Protein AF-D8DU24-F1 (afdb_monomer_lite)

pLDDT: mean 75.87, std 17.95, range [21.75, 98.56]

Secondary structure (DSSP, 8-state):
--B----EEEEEEEPTT--EEEEEE--SGGGSTT---GGG--HHHHHHHHHHHHHH---EEEEBTTT--EEEEBHHHHHH-S-GGGGGG-----SSTTSSEEETT-S-HHHHHHHBPPP--EEETTEEEEEE-SB--SSSTTTTPBPEEPTT-EEEEEE--SSS-SSS--SSS-S--EEEEGGG-EETTEES-TT-EE--TT-EEEEEEEEETTEEEEEEPS--STTTTS-S-------S---PPPTTHHHHHHHHHHHHHHHTTS-SS---EEEE-SHHHHHHHHHHHTT-S-S-SSSEEESS---SB--TT--EEETT---TT--PBPHHHHTTTT--EEEEEE---SSS--EEEEEE--SS--SS-TT--SS---EEEE-S-EE-TT-EEPPBS-BTTB-B-SEEE-TT-EEES-EETTSEEEEEEES-EEES-EEE-SS--EEEEEEE--SS--EEEES-EEES-BSSSSEEEEEEEEEEES-EEESBBSS-SEEEEEEEEEES-EE--B-PPTTSEEEEEEEPTT---TTPPPSS----SEESEEEETTTSTT-EEESS------TTTEEEE-HHHHHHHHHS-TTSTT--GGGS-HHHHHH-TTSSHHHHHHHHHHHHHHSHHHHHS---EEEE--SS-SS---PPEEEES---TTTS-HHHH-TTTTT-

Foldseek 3Di:
DDFADQKEKEKEAEDPPWFFPDKDWQLDLVLVPPDDCPVPDHSNRLSPLQVLLQLQWFDWLGADPVPRKTKGFWPVAVVPDPDSPCLRVDPPPDLDLDHRIDTAQNAASVCSNHTGDTWDFDDDPRMTMTMTHQFRRYNDPRGGPGRWRFQQTKMWTWIWPPDCDDDPDDPTTDPGTDIDGQQPADDPRDRPAVGTDTRGGQFYFYWYWDDDPNDTDIYTDQGGGNCSLPDDDDDDDDDDDDDDDDPPCQVQVQQVVLVVCCVVVVDVDREREREDAELRNVQCLLCQLQFNQFPDQDQWDWPDDQDQEDDQPTWIFGNPDPDPPGDTDHPVRPVVVTWAKHWDWQPDDPVGHIHIYIDTHNGRDALCDPRDPDPDSYEYEYPEAHENSLPEGEARQNDPVRFHEHEYEPLQHEYEQDHYDVQENGEEHELYEHANYEYYHADAHAHYEYYEYDPVHAYHYFNYEYEYNYAARYYAEGYDEYEHANYEYDEAYQAAVYEEYQHYAYALYEFEHADYAALAAHHYRAYDPPHDPLLAADPDDDDGRAFLYEYECPRYPRHDNYYSDNDDHPLGRYFYEHLVLCVCLVAVCCQDLPNALVPDDPVCCVHNSCSHSQLSSLLRLAVLCPDPNCVSRHHQWGFDPDPPPPPDSDGTDIGGGHRDCVRRPCCPRVPVNSND

Sequence (676 aa):
MKLLHLACRIGFAPKSGNELAGIELCTEASDYVDDTEEGGLTAVEKAKAVEDAYHTMCMPAGVNMSNGTLYGLTQNHYTNTSDFSTIESSSVISSAAEDGLVPFGLLSADEIVNLVEHPQFMAVDGRRYMISIPYLMDNGTDQGSYIHLPAYTRFRVRLKDVNNGDQAATTNTEGSYHILTIGEVENNGTKVFADGIDLMPGYSYLFTVGYKYGKFTMSVNKSLSWTEQDAVAAETASADGSIATAKYDWWKKALFDAYTNLKNGKTSSYLPEFKIGSAEEFLEFIHLVNGTAATYTSGLTLNGEPEEILYPNATWTKDDETDEEGNAVTVTEEEAPGYVFYWHYQPASSTTAAKFYRSYLTGPYSFYEKNLNTKPHFKITLTADIDLQDVEIPAIGNSADHPFEGVFDGAGHTLKNVYVNGGCLFGYVKGAAISNLKIESNHTTSLLNTATADKEHAVYIAGVSVNAPTTHAIAHTVTGLGYVVGCVHEGTASGALVGTASNLYMYGCMETGSGLTSGAGALLDRYASGSTAFFAPLSSLTWGRFMCNYYDTQRSTGVNAVGTSSVTYLPQQYIRGAHSHVLKAKVDNLLSGDVNYNSLTSRQKEEMYGLAPWKAMNYAIYKYNTSVIGQSYPCNMQYNAGASLIYDNRYPQLSSGAPNSATYSASSYNVLLQNN

Radius of gyration: 30.79 Å; chains: 1; bounding box: 79×90×64 Å

Structure (mmCIF, N/CA/C/O backbone):
data_AF-D8DU24-F1
#
_entry.id   AF-D8DU24-F1
#
loop_
_atom_site.group_PDB
_atom_site.id
_atom_site.type_symbol
_atom_site.label_atom_id
_atom_site.label_alt_id
_atom_site.label_comp_id
_atom_site.label_asym_id
_atom_site.label_entity_id
_atom_site.label_seq_id
_atom_site.pdbx_PDB_ins_code
_atom_site.Cartn_x
_atom_site.Cartn_y
_atom_site.Cartn_z
_atom_site.occupancy
_atom_site.B_iso_or_equiv
_atom_site.auth_seq_id
_atom_site.auth_comp_id
_atom_site.auth_asym_id
_atom_site.auth_atom_id
_atom_site.pdbx_PDB_model_num
ATOM 1 N N . MET A 1 1 ? -30.819 -9.237 -8.704 1.00 34.94 1 MET A N 1
ATOM 2 C CA . MET A 1 1 ? -30.608 -9.359 -7.249 1.00 34.94 1 MET A CA 1
ATOM 3 C C . MET A 1 1 ? -29.152 -9.762 -7.100 1.00 34.94 1 MET A C 1
ATOM 5 O O . MET A 1 1 ? -28.803 -10.783 -7.663 1.00 34.94 1 MET A O 1
ATOM 9 N N . LYS A 1 2 ? -28.276 -8.917 -6.540 1.00 26.61 2 LYS A N 1
ATOM 10 C CA . LYS A 1 2 ? -26.875 -9.316 -6.304 1.00 26.61 2 LYS A CA 1
ATOM 11 C C . LYS A 1 2 ? -26.862 -10.185 -5.045 1.00 26.61 2 LYS A C 1
ATOM 13 O O . LYS A 1 2 ? -27.621 -9.871 -4.130 1.00 26.61 2 LYS A O 1
ATOM 18 N N . LEU A 1 3 ? -26.102 -11.278 -5.031 1.00 33.16 3 LEU A N 1
ATOM 19 C CA . LEU A 1 3 ? -26.017 -12.190 -3.893 1.00 33.16 3 LEU A CA 1
ATOM 20 C C . LEU A 1 3 ? -24.582 -12.195 -3.332 1.00 33.16 3 LEU A C 1
ATOM 22 O O . LEU A 1 3 ? -23.644 -12.422 -4.082 1.00 33.16 3 LEU A O 1
ATOM 26 N N . LEU A 1 4 ? -24.392 -11.920 -2.035 1.00 44.00 4 LEU A N 1
ATOM 27 C CA . LEU A 1 4 ? -23.093 -12.058 -1.339 1.00 44.00 4 LEU A CA 1
ATOM 28 C C . LEU A 1 4 ? -22.963 -13.491 -0.785 1.00 44.00 4 LEU A C 1
ATOM 30 O O . LEU A 1 4 ? -23.957 -14.051 -0.338 1.00 44.00 4 LEU A O 1
ATOM 34 N N . HIS A 1 5 ? -21.777 -14.106 -0.788 1.00 49.59 5 HIS A N 1
ATOM 35 C CA . HIS A 1 5 ? -21.579 -15.457 -0.233 1.00 49.59 5 HIS A CA 1
ATOM 36 C C . HIS A 1 5 ? -21.038 -15.403 1.211 1.00 49.59 5 HIS A C 1
ATOM 38 O O . HIS A 1 5 ? -19.842 -15.232 1.422 1.00 49.59 5 HIS A O 1
ATOM 44 N N . LEU A 1 6 ? -21.912 -15.598 2.208 1.00 62.44 6 LEU A N 1
ATOM 45 C CA . LEU A 1 6 ? -21.569 -15.772 3.634 1.00 62.44 6 LEU A CA 1
ATOM 46 C C . LEU A 1 6 ? -21.272 -17.253 3.947 1.00 62.44 6 LEU A C 1
ATOM 48 O O . LEU A 1 6 ? -22.066 -17.934 4.594 1.00 62.44 6 LEU A O 1
ATOM 52 N N . ALA A 1 7 ? -20.160 -17.782 3.436 1.00 71.81 7 ALA A N 1
ATOM 53 C CA . ALA A 1 7 ? -19.814 -19.199 3.577 1.00 71.81 7 ALA A CA 1
ATOM 54 C C . ALA A 1 7 ? -18.616 -19.443 4.510 1.00 71.81 7 ALA A C 1
ATOM 56 O O . ALA A 1 7 ? -17.777 -18.565 4.716 1.00 71.81 7 ALA A O 1
ATOM 57 N N . CYS A 1 8 ? -18.521 -20.666 5.030 1.00 78.75 8 CYS A N 1
ATOM 58 C CA . CYS A 1 8 ? -17.348 -21.204 5.711 1.00 78.75 8 CYS A CA 1
ATOM 59 C C . CYS A 1 8 ? -16.615 -22.189 4.791 1.00 78.75 8 CYS A C 1
ATOM 61 O O . CYS A 1 8 ? -17.252 -22.926 4.033 1.00 78.75 8 CYS A O 1
ATOM 63 N N . ARG A 1 9 ? -15.280 -22.221 4.844 1.00 80.88 9 ARG A N 1
ATOM 64 C CA . ARG A 1 9 ? -14.453 -23.132 4.039 1.00 80.88 9 ARG A CA 1
ATOM 65 C C . ARG A 1 9 ? -13.638 -24.065 4.926 1.00 80.88 9 ARG A C 1
ATOM 67 O O . ARG A 1 9 ? -13.003 -23.610 5.863 1.00 80.88 9 ARG A O 1
ATOM 74 N N . ILE A 1 10 ? -13.548 -25.340 4.567 1.00 86.31 10 ILE A N 1
ATOM 75 C CA . ILE A 1 10 ? -12.564 -26.280 5.117 1.00 86.31 10 ILE A CA 1
ATOM 76 C C . ILE A 1 10 ? -11.608 -26.669 3.992 1.00 86.31 10 ILE A C 1
ATOM 78 O O . ILE A 1 10 ? -12.035 -27.087 2.918 1.00 86.31 10 ILE A O 1
ATOM 82 N N . GLY A 1 11 ? -10.310 -26.485 4.200 1.00 85.44 11 GLY A N 1
ATOM 83 C CA . GLY A 1 11 ? -9.278 -26.622 3.184 1.00 85.44 11 GLY A CA 1
ATOM 84 C C . GLY A 1 11 ? -8.118 -27.507 3.613 1.00 85.44 11 GLY A C 1
ATOM 85 O O . GLY A 1 11 ? -7.699 -27.490 4.765 1.00 85.44 11 GLY A O 1
ATOM 86 N N . PHE A 1 12 ? -7.535 -28.213 2.649 1.00 85.62 12 PHE A N 1
ATOM 87 C CA . PHE A 1 12 ? -6.333 -29.019 2.819 1.00 85.62 12 PHE A CA 1
ATOM 88 C C . PHE A 1 12 ? -5.279 -28.613 1.791 1.00 85.62 12 PHE A C 1
ATOM 90 O O . PHE A 1 12 ? -5.536 -28.597 0.585 1.00 85.62 12 PHE A O 1
ATOM 97 N N . ALA A 1 13 ? -4.078 -28.300 2.270 1.00 82.12 13 ALA A N 1
ATOM 98 C CA . ALA A 1 13 ? -2.904 -28.002 1.462 1.00 82.12 13 ALA A CA 1
ATOM 99 C C . ALA A 1 13 ? -1.826 -29.080 1.668 1.00 82.12 13 ALA A C 1
ATOM 101 O O . ALA A 1 13 ? -1.553 -29.460 2.810 1.00 82.12 13 ALA A O 1
ATOM 102 N N . PRO A 1 14 ? -1.174 -29.573 0.604 1.00 76.44 14 PRO A N 1
ATOM 103 C CA . PRO A 1 14 ? -0.077 -30.515 0.763 1.00 76.44 14 PRO A CA 1
ATOM 104 C C . PRO A 1 14 ? 1.170 -29.834 1.350 1.00 76.44 14 PRO A C 1
ATOM 106 O O . PRO A 1 14 ? 1.480 -28.681 1.040 1.00 76.44 14 PRO A O 1
ATOM 109 N N . LYS A 1 15 ? 1.937 -30.561 2.169 1.00 73.00 15 LYS A N 1
ATOM 110 C CA . LYS A 1 15 ? 3.310 -30.172 2.536 1.00 73.00 15 LYS A CA 1
ATOM 111 C C . LYS A 1 15 ? 4.225 -30.257 1.316 1.00 73.00 15 LYS A C 1
ATOM 113 O O . LYS A 1 15 ? 4.013 -31.091 0.441 1.00 73.00 15 LYS A O 1
ATOM 118 N N . SER A 1 16 ? 5.282 -29.440 1.291 1.00 69.81 16 SER A N 1
ATOM 119 C CA . SER A 1 16 ? 6.277 -29.457 0.207 1.00 69.81 16 SER A CA 1
ATOM 120 C C . SER A 1 16 ? 6.765 -30.882 -0.083 1.00 69.81 16 SER A C 1
ATOM 122 O O . SER A 1 16 ? 7.101 -31.618 0.846 1.00 69.81 16 SER A O 1
ATOM 124 N N . GLY A 1 17 ? 6.753 -31.272 -1.360 1.00 62.56 17 GLY A N 1
ATOM 125 C CA . GLY A 1 17 ? 7.092 -32.625 -1.813 1.00 62.56 17 GLY A CA 1
ATOM 126 C C . GLY A 1 17 ? 5.959 -33.659 -1.733 1.00 62.56 17 GLY A C 1
ATOM 127 O O . GLY A 1 17 ? 6.192 -34.805 -2.092 1.00 62.56 17 GLY A O 1
ATOM 128 N N . ASN A 1 18 ? 4.756 -33.280 -1.289 1.00 68.94 18 ASN A N 1
ATOM 129 C CA . ASN A 1 18 ? 3.556 -34.123 -1.307 1.00 68.94 18 ASN A CA 1
ATOM 130 C C . ASN A 1 18 ? 2.538 -33.551 -2.307 1.00 68.94 18 ASN A C 1
ATOM 132 O O . ASN A 1 18 ? 2.541 -32.352 -2.585 1.00 68.94 18 ASN A O 1
ATOM 136 N N . GLU A 1 19 ? 1.621 -34.383 -2.794 1.00 74.88 19 GLU A N 1
ATOM 137 C CA . GLU A 1 19 ? 0.500 -33.947 -3.629 1.00 74.88 19 GLU A CA 1
ATOM 138 C C . GLU A 1 19 ? -0.794 -34.631 -3.171 1.00 74.88 19 GLU A C 1
ATOM 140 O O . GLU A 1 19 ? -0.799 -35.825 -2.881 1.00 74.88 19 GLU A O 1
ATOM 145 N N . LEU A 1 20 ? -1.896 -33.877 -3.088 1.00 76.44 20 LEU A N 1
ATOM 146 C CA . LEU A 1 20 ? -3.197 -34.407 -2.674 1.00 76.44 20 LEU A CA 1
ATOM 147 C C . LEU A 1 20 ? -3.902 -35.120 -3.835 1.00 76.44 20 LEU A C 1
ATOM 149 O O . LEU A 1 20 ? -4.164 -34.525 -4.886 1.00 76.44 20 LEU A O 1
ATOM 153 N N . ALA A 1 21 ? -4.288 -36.374 -3.611 1.00 75.81 21 ALA A N 1
ATOM 154 C CA . ALA A 1 21 ? -5.166 -37.125 -4.500 1.00 75.81 21 ALA A CA 1
ATOM 155 C C . ALA A 1 21 ? -6.645 -36.878 -4.153 1.00 75.81 21 ALA A C 1
ATOM 157 O O . ALA A 1 21 ? -7.424 -36.519 -5.037 1.00 75.81 21 ALA A O 1
ATOM 158 N N . GLY A 1 22 ? -7.021 -36.952 -2.872 1.00 81.44 22 GLY A N 1
ATOM 159 C CA . GLY A 1 22 ? -8.406 -36.751 -2.430 1.00 81.44 22 GLY A CA 1
ATOM 160 C C . GLY A 1 22 ? -8.547 -36.542 -0.923 1.00 81.44 22 GLY A C 1
ATOM 161 O O . GLY A 1 22 ? -7.655 -36.916 -0.161 1.00 81.44 22 GLY A O 1
ATOM 162 N N . ILE A 1 23 ? -9.667 -35.935 -0.526 1.00 88.00 23 ILE A N 1
ATOM 163 C CA . ILE A 1 23 ? -10.078 -35.720 0.865 1.00 88.00 23 ILE A CA 1
ATOM 164 C C . ILE A 1 23 ? -11.546 -36.126 0.988 1.00 88.00 23 ILE A C 1
ATOM 166 O O . ILE A 1 23 ? -12.351 -35.713 0.157 1.00 88.00 23 ILE A O 1
ATOM 170 N N . GLU A 1 24 ? -11.884 -36.894 2.019 1.00 89.75 24 GLU A N 1
ATOM 171 C CA . GLU A 1 24 ? -13.263 -37.267 2.358 1.00 89.75 24 GLU A CA 1
ATOM 172 C C . GLU A 1 24 ? -13.507 -37.064 3.854 1.00 89.75 24 GLU A C 1
ATOM 174 O O . GLU A 1 24 ? -12.636 -37.377 4.668 1.00 89.75 24 GLU A O 1
ATOM 179 N N . LEU A 1 25 ? -14.691 -36.563 4.210 1.00 91.94 25 LEU A N 1
ATOM 180 C CA . LEU A 1 25 ? -15.185 -36.580 5.586 1.00 91.94 25 LEU A CA 1
ATOM 181 C C . LEU A 1 25 ? -15.575 -38.021 5.956 1.00 91.94 25 LEU A C 1
ATOM 183 O O . LEU A 1 25 ? -16.174 -38.726 5.148 1.00 91.94 25 LEU A O 1
ATOM 187 N N . CYS A 1 26 ? -15.205 -38.469 7.152 1.00 91.94 26 CYS A N 1
ATOM 188 C CA . CYS A 1 26 ? -15.542 -39.804 7.641 1.00 91.94 26 CYS A CA 1
ATOM 189 C C . CYS A 1 26 ? -16.921 -39.788 8.297 1.00 91.94 26 CYS A C 1
ATOM 191 O O . CYS A 1 26 ? -17.108 -39.119 9.310 1.00 91.94 26 CYS A O 1
ATOM 193 N N . THR A 1 27 ? -17.860 -40.542 7.740 1.00 91.50 27 THR A N 1
ATOM 194 C CA . THR A 1 27 ? -19.230 -40.688 8.258 1.00 91.50 27 THR A CA 1
ATOM 195 C C . THR A 1 27 ? -19.580 -42.145 8.565 1.00 91.50 27 THR A C 1
ATOM 197 O O . THR A 1 27 ? -20.676 -42.430 9.028 1.00 91.50 27 THR A O 1
ATOM 200 N N . GLU A 1 28 ? -18.653 -43.084 8.347 1.00 90.75 28 GLU A N 1
ATOM 201 C CA . GLU A 1 28 ? -18.887 -44.518 8.531 1.00 90.75 28 GLU A CA 1
ATOM 202 C C . GLU A 1 28 ? -18.301 -45.004 9.857 1.00 90.75 28 GLU A C 1
ATOM 204 O O . GLU A 1 28 ? -17.179 -44.654 10.221 1.00 90.75 28 GLU A O 1
ATOM 209 N N . ALA A 1 29 ? -18.994 -45.907 10.558 1.00 87.81 29 ALA A N 1
ATOM 210 C CA . ALA A 1 29 ? -18.504 -46.469 11.825 1.00 87.81 29 ALA A CA 1
ATOM 211 C C . ALA A 1 29 ? -17.134 -47.169 11.689 1.00 87.81 29 ALA A C 1
ATOM 213 O O . ALA A 1 29 ? -16.346 -47.199 12.636 1.00 87.81 29 ALA A O 1
ATOM 214 N N . SER A 1 30 ? -16.817 -47.699 10.500 1.00 87.38 30 SER A N 1
ATOM 215 C CA . SER A 1 30 ? -15.518 -48.311 10.192 1.00 87.38 30 SER A CA 1
ATOM 216 C C . SER A 1 30 ? -14.350 -47.323 10.156 1.00 87.38 30 SER A C 1
ATOM 218 O O . SER A 1 30 ? -13.203 -47.754 10.110 1.00 87.38 30 SER A O 1
ATOM 220 N N . ASP A 1 31 ? -14.601 -46.015 10.171 1.00 86.50 31 ASP A N 1
ATOM 221 C CA . ASP A 1 31 ? -13.545 -45.007 10.265 1.00 86.50 31 ASP A CA 1
ATOM 222 C C . ASP A 1 31 ? -13.102 -44.754 11.725 1.00 86.50 31 ASP A C 1
ATOM 224 O O . ASP A 1 31 ? -12.143 -44.015 11.950 1.00 86.50 31 ASP A O 1
ATOM 228 N N . TYR A 1 32 ? -13.760 -45.376 12.721 1.00 85.44 32 TYR A N 1
ATOM 229 C CA . TYR A 1 32 ? -13.620 -45.093 14.165 1.00 85.44 32 TYR A CA 1
ATOM 230 C C . TYR A 1 32 ? -13.184 -46.299 15.025 1.00 85.44 32 TYR A C 1
ATOM 232 O O . TYR A 1 32 ? -13.268 -46.252 16.251 1.00 85.44 32 TYR A O 1
ATOM 240 N N . VAL A 1 33 ? -12.730 -47.392 14.403 1.00 66.44 33 VAL A N 1
ATOM 241 C CA . VAL A 1 33 ? -12.629 -48.734 15.030 1.00 66.44 33 VAL A CA 1
ATOM 242 C C . VAL A 1 33 ? -11.536 -48.871 16.105 1.00 66.44 33 VAL A C 1
ATOM 244 O O . VAL A 1 33 ? -11.604 -49.797 16.909 1.00 66.44 33 VAL A O 1
ATOM 247 N N . ASP A 1 34 ? -10.567 -47.951 16.159 1.00 61.34 34 ASP A N 1
ATOM 248 C CA . ASP A 1 34 ? -9.396 -48.034 17.052 1.00 61.34 34 ASP A CA 1
ATOM 249 C C . ASP A 1 34 ? -9.492 -47.166 18.329 1.00 61.34 34 ASP A C 1
ATOM 251 O O . ASP A 1 34 ? -8.571 -47.176 19.148 1.00 61.34 34 ASP A O 1
ATOM 255 N N . ASP A 1 35 ? -10.599 -46.446 18.551 1.00 58.03 35 ASP A N 1
ATOM 256 C CA . ASP A 1 35 ? -10.737 -45.571 19.723 1.00 58.03 35 ASP A CA 1
ATOM 257 C C . ASP A 1 35 ? -11.347 -46.320 20.911 1.00 58.03 35 ASP A C 1
ATOM 259 O O . ASP A 1 35 ? -12.536 -46.643 20.926 1.00 58.03 35 ASP A O 1
ATOM 263 N N . THR A 1 36 ? -10.563 -46.539 21.963 1.00 54.59 36 THR A N 1
ATOM 264 C CA . THR A 1 36 ? -11.083 -46.939 23.277 1.00 54.59 36 THR A CA 1
ATOM 265 C C . THR A 1 36 ? -12.020 -45.851 23.809 1.00 54.59 36 THR A C 1
ATOM 267 O O . THR A 1 36 ? -11.493 -44.837 24.246 1.00 54.59 36 THR A O 1
ATOM 270 N N . GLU A 1 37 ? -13.351 -46.031 23.747 1.00 57.09 37 GLU A N 1
ATOM 271 C CA . GLU A 1 37 ? -14.424 -45.173 24.323 1.00 57.09 37 GLU A CA 1
ATOM 272 C C . GLU A 1 37 ? -13.998 -43.729 24.673 1.00 57.09 37 GLU A C 1
ATOM 274 O O . GLU A 1 37 ? -14.164 -43.254 25.799 1.00 57.09 37 GLU A O 1
ATOM 279 N N . GLU A 1 38 ? -13.394 -43.012 23.723 1.00 53.50 38 GLU A N 1
ATOM 280 C CA . GLU A 1 38 ? -12.872 -41.677 23.999 1.00 53.50 38 GLU A CA 1
ATOM 281 C C . GLU A 1 38 ? -14.079 -40.743 24.115 1.00 53.50 38 GLU A C 1
ATOM 283 O O . GLU A 1 38 ? -14.823 -40.561 23.149 1.00 53.50 38 GLU A O 1
ATOM 288 N N . GLY A 1 39 ? -14.333 -40.248 25.329 1.00 58.75 39 GLY A N 1
ATOM 289 C CA . GLY A 1 39 ? -15.547 -39.496 25.661 1.00 58.75 39 GLY A CA 1
ATOM 290 C C . GLY A 1 39 ? -16.798 -40.349 25.928 1.00 58.75 39 GLY A C 1
ATOM 291 O O . GLY A 1 39 ? -17.878 -39.784 26.054 1.00 58.75 39 GLY A O 1
ATOM 292 N N . GLY A 1 40 ? -16.681 -41.681 26.032 1.00 69.00 40 GLY A N 1
ATOM 293 C CA . GLY A 1 40 ? -17.804 -42.576 26.361 1.00 69.00 40 GLY A CA 1
ATOM 294 C C . GLY A 1 40 ? -18.783 -42.870 25.215 1.00 69.00 40 GLY A C 1
ATOM 295 O O . GLY A 1 40 ? -19.847 -43.425 25.471 1.00 69.00 40 GLY A O 1
ATOM 296 N N . LEU A 1 41 ? -18.439 -42.509 23.972 1.00 79.56 41 LEU A N 1
ATOM 297 C CA . LEU A 1 41 ? -19.233 -42.788 22.769 1.00 79.56 41 LEU A CA 1
ATOM 298 C C . LEU A 1 41 ? -18.638 -43.951 21.965 1.00 79.56 41 LEU A C 1
ATOM 300 O O . LEU A 1 41 ? -17.420 -44.054 21.791 1.00 79.56 41 LEU A O 1
ATOM 304 N N . THR A 1 42 ? -19.508 -44.797 21.422 1.00 86.50 42 THR A N 1
ATOM 305 C CA . THR A 1 42 ? -19.161 -45.878 20.494 1.00 86.50 42 THR A CA 1
ATOM 306 C C . THR A 1 42 ? -18.786 -45.340 19.107 1.00 86.50 42 THR A C 1
ATOM 308 O O . THR A 1 42 ? -19.162 -44.234 18.720 1.00 86.50 42 THR A O 1
ATOM 311 N N . ALA A 1 43 ? -18.082 -46.148 18.307 1.00 87.00 43 ALA A N 1
ATOM 312 C CA . ALA A 1 43 ? -17.751 -45.826 16.912 1.00 87.00 43 ALA A CA 1
ATOM 313 C C . ALA A 1 43 ? -18.987 -45.470 16.061 1.00 87.00 43 ALA A C 1
ATOM 315 O O . ALA A 1 43 ? -18.924 -44.586 15.211 1.00 87.00 43 ALA A O 1
ATOM 316 N N . VAL A 1 44 ? -20.119 -46.135 16.318 1.00 89.06 44 VAL A N 1
ATOM 317 C CA . VAL A 1 44 ? -21.395 -45.873 15.637 1.00 89.06 44 VAL A CA 1
ATOM 318 C C . VAL A 1 44 ? -21.956 -44.510 16.036 1.00 89.06 44 VAL A C 1
ATOM 320 O O . VAL A 1 44 ? -22.381 -43.753 15.172 1.00 89.06 44 VAL A O 1
ATOM 323 N N . GLU A 1 45 ? -21.922 -44.172 17.326 1.00 89.75 45 GLU A N 1
ATOM 324 C CA . GLU A 1 45 ? -22.400 -42.875 17.820 1.00 89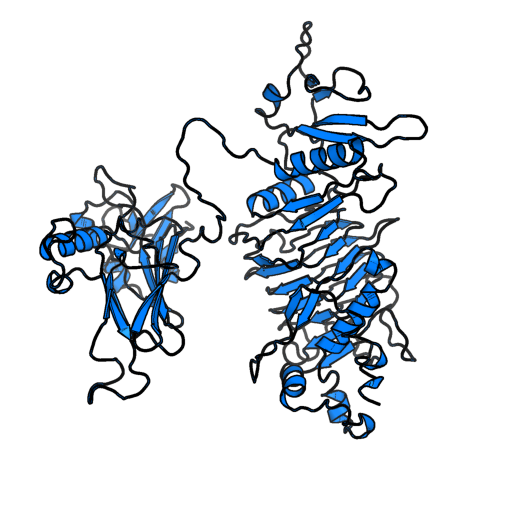.75 45 GLU A CA 1
ATOM 325 C C . GLU A 1 45 ? -21.531 -41.718 17.315 1.00 89.75 45 GLU A C 1
ATOM 327 O O . GLU A 1 45 ? -22.065 -40.688 16.909 1.00 89.75 45 GLU A O 1
ATOM 332 N N . LYS A 1 46 ? -20.204 -41.901 17.263 1.00 90.62 46 LYS A N 1
ATOM 333 C CA . LYS A 1 46 ? -19.277 -40.911 16.693 1.00 90.62 46 LYS A CA 1
ATOM 334 C C . LYS A 1 46 ? -19.544 -40.669 15.207 1.00 90.62 46 LYS A C 1
ATOM 336 O O . LYS A 1 46 ? -19.670 -39.520 14.791 1.00 90.62 46 LYS A O 1
ATOM 341 N N . ALA A 1 47 ? -19.651 -41.741 14.421 1.00 90.69 47 ALA A N 1
ATOM 342 C CA . ALA A 1 47 ? -19.934 -41.654 12.991 1.00 90.69 47 ALA A CA 1
ATOM 343 C C . ALA A 1 47 ? -21.275 -40.957 12.725 1.00 90.69 47 ALA A C 1
ATOM 345 O O . ALA A 1 47 ? -21.331 -40.022 11.930 1.00 90.69 47 ALA A O 1
ATOM 346 N N . LYS A 1 48 ? -22.318 -41.334 13.476 1.00 91.50 48 LYS A N 1
ATOM 347 C CA . LYS A 1 48 ? -23.650 -40.736 13.361 1.00 91.50 48 LYS A CA 1
ATOM 348 C C . LYS A 1 48 ? -23.659 -39.243 13.690 1.00 91.50 48 LYS A C 1
ATOM 350 O O . LYS A 1 48 ? -24.299 -38.481 12.983 1.00 91.50 48 LYS A O 1
ATOM 355 N N . ALA A 1 49 ? -22.933 -38.807 14.719 1.00 91.44 49 ALA A N 1
ATOM 356 C CA . ALA A 1 49 ? -22.860 -37.387 15.069 1.00 91.44 49 ALA A CA 1
ATOM 357 C C . ALA A 1 49 ? -22.166 -36.539 13.986 1.00 91.44 49 ALA A C 1
ATOM 359 O O . ALA A 1 49 ? -22.574 -35.407 13.730 1.00 91.44 49 ALA A O 1
ATOM 360 N N . VAL A 1 50 ? -21.132 -37.078 13.329 1.00 92.81 50 VAL A N 1
ATOM 361 C CA . VAL A 1 50 ? -20.457 -36.393 12.211 1.00 92.81 50 VAL A CA 1
ATOM 362 C C . VAL A 1 50 ? -21.328 -36.389 10.958 1.00 92.81 50 VAL A C 1
ATOM 364 O O . VAL A 1 50 ? -21.402 -35.373 10.269 1.00 92.81 50 VAL A O 1
ATOM 367 N N . GLU A 1 51 ? -22.009 -37.499 10.681 1.00 92.75 51 GLU A N 1
ATOM 368 C CA . GLU A 1 51 ? -22.995 -37.605 9.607 1.00 92.75 51 GLU A CA 1
ATOM 369 C C . GLU A 1 51 ? -24.136 -36.595 9.800 1.00 92.75 51 GLU A C 1
ATOM 371 O O . GLU A 1 51 ? -24.459 -35.864 8.871 1.00 92.75 51 GLU A O 1
ATOM 376 N N . ASP A 1 52 ? -24.675 -36.472 11.015 1.00 90.38 52 ASP A N 1
ATOM 377 C CA . ASP A 1 52 ? -25.725 -35.503 11.340 1.00 90.38 52 ASP A CA 1
ATOM 378 C C . ASP A 1 52 ? -25.268 -34.063 11.115 1.00 90.38 52 ASP A C 1
ATOM 380 O O . ASP A 1 52 ? -25.982 -33.277 10.495 1.00 90.38 52 ASP A O 1
ATOM 384 N N . ALA A 1 53 ? -24.048 -33.720 11.537 1.00 90.38 53 ALA A N 1
ATOM 385 C CA . ALA A 1 53 ? -23.481 -32.409 11.245 1.00 90.38 53 ALA A CA 1
ATOM 386 C C . ALA A 1 53 ? -23.347 -32.182 9.728 1.00 90.38 53 ALA A C 1
ATOM 388 O O . ALA A 1 53 ? -23.762 -31.136 9.231 1.00 90.38 53 ALA A O 1
ATOM 389 N N . TYR A 1 54 ? -22.830 -33.159 8.975 1.00 90.88 54 TYR A N 1
ATOM 390 C CA . TYR A 1 54 ? -22.695 -33.073 7.515 1.00 90.88 54 TYR A CA 1
ATOM 391 C C . TYR A 1 54 ? -24.043 -32.909 6.802 1.00 90.88 54 TYR A C 1
ATOM 393 O O . TYR A 1 54 ? -24.174 -32.085 5.901 1.00 90.88 54 TYR A O 1
ATOM 401 N N . HIS A 1 55 ? -25.064 -33.627 7.253 1.00 89.88 55 HIS A N 1
ATOM 402 C CA . HIS A 1 55 ? -26.426 -33.570 6.732 1.00 89.88 55 HIS A CA 1
ATOM 403 C C . HIS A 1 55 ? -27.121 -32.220 6.948 1.00 89.88 55 HIS A C 1
ATOM 405 O O . HIS A 1 55 ? -28.060 -31.893 6.227 1.00 89.88 55 HIS A O 1
ATOM 411 N N . THR A 1 56 ? -26.633 -31.396 7.876 1.00 86.62 56 THR A N 1
ATOM 412 C CA . THR A 1 56 ? -27.089 -30.002 8.022 1.00 86.62 56 THR A CA 1
ATOM 413 C C . THR A 1 56 ? -26.307 -29.008 7.157 1.00 86.62 56 THR A C 1
ATOM 415 O O . THR A 1 56 ? -26.729 -27.863 6.980 1.00 86.62 56 THR A O 1
ATOM 418 N N . MET A 1 57 ? -25.178 -29.425 6.576 1.00 89.50 57 MET A N 1
ATOM 419 C CA . MET A 1 57 ? -24.358 -28.574 5.720 1.00 89.50 57 MET A CA 1
ATOM 420 C C . MET A 1 57 ? -24.977 -28.416 4.335 1.00 89.50 57 MET A C 1
ATOM 422 O O . MET A 1 57 ? -25.392 -29.383 3.705 1.00 89.50 57 MET A O 1
ATOM 426 N N . CYS A 1 58 ? -24.967 -27.190 3.821 1.00 87.69 58 CYS A N 1
ATOM 427 C CA . CYS A 1 58 ? -25.570 -26.850 2.535 1.00 87.69 58 CYS A CA 1
ATOM 428 C C . CYS A 1 58 ? -24.542 -26.161 1.636 1.00 87.69 58 CYS A C 1
ATOM 430 O O . CYS A 1 58 ? -23.860 -25.228 2.076 1.00 87.69 58 CYS A O 1
ATOM 432 N N . MET A 1 59 ? -24.456 -26.558 0.364 1.00 86.56 59 MET A N 1
ATOM 433 C CA . MET A 1 59 ? -23.653 -25.834 -0.619 1.00 86.56 59 MET A CA 1
ATOM 434 C C . MET A 1 59 ? -24.240 -24.425 -0.828 1.00 86.56 59 MET A C 1
ATOM 436 O O . MET A 1 59 ? -25.429 -24.294 -1.139 1.00 86.56 59 MET A O 1
ATOM 440 N N . PRO A 1 60 ? -23.446 -23.352 -0.652 1.00 81.12 60 PRO A N 1
ATOM 441 C CA . PRO A 1 60 ? -23.965 -21.992 -0.705 1.00 81.12 60 PRO A CA 1
ATOM 442 C C . PRO A 1 60 ? -24.261 -21.552 -2.140 1.00 81.12 60 PRO A C 1
ATOM 444 O O . PRO A 1 60 ? -23.406 -21.663 -3.017 1.00 81.12 60 PRO A O 1
ATOM 447 N N . ALA A 1 61 ? -25.429 -20.948 -2.346 1.00 75.12 61 ALA A N 1
ATOM 448 C CA . ALA A 1 61 ? -25.837 -20.356 -3.618 1.00 75.12 61 ALA A CA 1
ATOM 449 C C . ALA A 1 61 ? -25.929 -18.816 -3.589 1.00 75.12 61 ALA A C 1
ATOM 451 O O . ALA A 1 61 ? -25.989 -18.192 -4.644 1.00 75.12 61 ALA A O 1
ATOM 452 N N . GLY A 1 62 ? -25.912 -18.201 -2.396 1.00 70.19 62 GLY A N 1
ATOM 453 C CA . GLY A 1 62 ? -25.793 -16.749 -2.205 1.00 70.19 62 GLY A CA 1
ATOM 454 C C . GLY A 1 62 ? -26.751 -16.161 -1.153 1.00 70.19 62 GLY A C 1
ATOM 455 O O . GLY A 1 62 ? -27.491 -16.892 -0.500 1.00 70.19 62 GLY A O 1
ATOM 456 N N . VAL A 1 63 ? -26.732 -14.834 -0.969 1.00 68.69 63 VAL A N 1
ATOM 457 C CA . VAL A 1 63 ? -27.573 -14.072 -0.015 1.00 68.69 63 VAL A CA 1
ATOM 458 C C . VAL A 1 63 ? -28.426 -13.033 -0.726 1.00 68.69 63 VAL A C 1
ATOM 460 O O . VAL A 1 63 ? -27.882 -12.124 -1.342 1.00 68.69 63 VAL A O 1
ATOM 463 N N . ASN A 1 64 ? -29.749 -13.070 -0.589 1.00 64.06 64 ASN A N 1
ATOM 464 C CA . ASN A 1 64 ? -30.614 -12.025 -1.135 1.00 64.06 64 ASN A CA 1
ATOM 465 C C . ASN A 1 64 ? -30.343 -10.680 -0.446 1.00 64.06 64 ASN A C 1
ATOM 467 O O . ASN A 1 64 ? -30.721 -10.463 0.698 1.00 64.06 64 ASN A O 1
ATOM 471 N N . MET A 1 65 ? -29.719 -9.744 -1.164 1.00 57.62 65 MET A N 1
ATOM 472 C CA . MET A 1 65 ? -29.330 -8.439 -0.616 1.00 57.62 65 MET A CA 1
ATOM 473 C C . MET A 1 65 ? -30.497 -7.532 -0.202 1.00 57.62 65 MET A C 1
ATOM 475 O O . MET A 1 65 ? -30.274 -6.546 0.493 1.00 57.62 65 MET A O 1
ATOM 479 N N . SER A 1 66 ? -31.731 -7.816 -0.625 1.00 59.06 66 SER A N 1
ATOM 480 C CA . SER A 1 66 ? -32.895 -7.016 -0.231 1.00 59.06 66 SER A CA 1
ATOM 481 C C . SER A 1 66 ? -33.445 -7.399 1.142 1.00 59.06 66 SER A C 1
ATOM 483 O O . SER A 1 66 ? -34.080 -6.566 1.780 1.00 59.06 66 SER A O 1
ATOM 485 N N . ASN A 1 67 ? -33.231 -8.639 1.591 1.00 65.00 67 ASN A N 1
ATOM 486 C CA . ASN A 1 67 ? -33.794 -9.143 2.849 1.00 65.00 67 ASN A CA 1
ATOM 487 C C . ASN A 1 67 ? -32.812 -9.959 3.711 1.00 65.00 67 ASN A C 1
ATOM 489 O O . ASN A 1 67 ? -33.196 -10.427 4.777 1.00 65.00 67 ASN A O 1
ATOM 493 N N . GLY A 1 68 ? -31.567 -10.136 3.267 1.00 65.12 68 GLY A N 1
ATOM 494 C CA . GLY A 1 68 ? -30.527 -10.885 3.972 1.00 65.12 68 GLY A CA 1
ATOM 495 C C . GLY A 1 68 ? -30.700 -12.407 3.963 1.00 65.12 68 GLY A C 1
ATOM 496 O O . GLY A 1 68 ? -29.931 -13.094 4.626 1.00 65.12 68 GLY A O 1
ATOM 497 N N . THR A 1 69 ? -31.680 -12.965 3.241 1.00 73.75 69 THR A N 1
ATOM 498 C CA . THR A 1 69 ? -31.947 -14.413 3.260 1.00 73.75 69 THR A CA 1
ATOM 499 C C . THR A 1 69 ? -30.835 -15.195 2.555 1.00 73.75 69 THR A C 1
ATOM 501 O O . THR A 1 69 ? -30.521 -14.912 1.399 1.00 73.75 69 THR A O 1
ATOM 504 N N . LEU A 1 70 ? -30.278 -16.201 3.232 1.00 77.62 70 LEU A N 1
ATOM 505 C CA . LEU A 1 70 ? -29.321 -17.161 2.673 1.00 77.62 70 LEU A CA 1
ATOM 506 C C . LEU A 1 70 ? -30.022 -18.193 1.786 1.00 77.62 70 LEU A C 1
ATOM 508 O O . LEU A 1 70 ? -31.136 -18.615 2.094 1.00 77.62 70 LEU A O 1
ATOM 512 N N . TYR A 1 71 ? -29.347 -18.628 0.726 1.00 80.25 71 TYR A N 1
ATOM 513 C CA . TYR A 1 71 ? -29.826 -19.672 -0.174 1.00 80.25 71 TYR A CA 1
ATOM 514 C C . TYR A 1 71 ? -28.810 -20.807 -0.290 1.00 80.25 71 TYR A C 1
ATOM 516 O O . TYR A 1 71 ? -27.630 -20.571 -0.567 1.00 80.25 71 TYR A O 1
ATOM 524 N N . GLY A 1 72 ? -29.292 -22.035 -0.102 1.00 83.56 72 GLY A N 1
ATOM 525 C CA . GLY A 1 72 ? -28.601 -23.269 -0.467 1.00 83.56 72 GLY A CA 1
ATOM 526 C C . GLY A 1 72 ? -28.957 -23.715 -1.886 1.00 83.56 72 GLY A C 1
ATOM 527 O O . GLY A 1 72 ? -29.939 -23.250 -2.468 1.00 83.56 72 GLY A O 1
ATOM 528 N N . LEU A 1 73 ? -28.158 -24.616 -2.447 1.00 83.25 73 LEU A N 1
ATOM 529 C CA . LEU A 1 73 ? -28.385 -25.191 -3.772 1.00 83.25 73 LEU A CA 1
ATOM 530 C C . LEU A 1 73 ? -29.101 -26.543 -3.677 1.00 83.25 73 LEU A C 1
ATOM 532 O O . LEU A 1 73 ? -28.758 -27.352 -2.825 1.00 83.25 73 LEU A O 1
ATOM 536 N N . THR A 1 74 ? -30.060 -26.821 -4.559 1.00 85.38 74 THR A N 1
ATOM 537 C CA . THR A 1 74 ? -30.663 -28.168 -4.652 1.00 85.38 74 THR A CA 1
ATOM 538 C C . THR A 1 74 ? -29.742 -29.157 -5.379 1.00 85.38 74 THR A C 1
ATOM 540 O O . THR A 1 74 ? -29.031 -28.763 -6.307 1.00 85.38 74 THR A O 1
ATOM 543 N N . GLN A 1 75 ? -29.806 -30.452 -5.037 1.00 87.81 75 GLN A N 1
ATOM 544 C CA . GLN A 1 75 ? -29.047 -31.517 -5.729 1.00 87.81 75 GLN A CA 1
ATOM 545 C C . GLN A 1 75 ? -29.382 -31.574 -7.226 1.00 87.81 75 GLN A C 1
ATOM 547 O O . GLN A 1 75 ? -28.503 -31.727 -8.081 1.00 87.81 75 GLN A O 1
ATOM 552 N N . ASN A 1 76 ? -30.669 -31.402 -7.558 1.00 82.31 76 ASN A N 1
ATOM 553 C CA . ASN A 1 76 ? -31.145 -31.394 -8.939 1.00 82.31 76 ASN A CA 1
ATOM 554 C C . ASN A 1 76 ? -30.506 -30.252 -9.741 1.00 82.31 76 ASN A C 1
ATOM 556 O O . ASN A 1 76 ? -30.024 -30.467 -10.853 1.00 82.31 76 ASN A O 1
ATOM 560 N N . HIS A 1 77 ? -30.446 -29.045 -9.172 1.00 79.88 77 HIS A N 1
ATOM 561 C CA . HIS A 1 77 ? -29.828 -27.913 -9.852 1.00 79.88 77 HIS A CA 1
ATOM 562 C C . HIS A 1 77 ? -28.308 -28.059 -9.939 1.00 79.88 77 HIS A C 1
ATOM 564 O O . HIS A 1 77 ? -27.748 -27.790 -10.998 1.00 79.88 77 HIS A O 1
ATOM 570 N N . TYR A 1 78 ? -27.642 -28.537 -8.882 1.00 82.12 78 TYR A N 1
ATOM 571 C CA . TYR A 1 78 ? -26.199 -28.793 -8.903 1.00 82.12 78 TYR A CA 1
ATOM 572 C C . TYR A 1 78 ? -25.811 -29.785 -10.008 1.00 82.12 78 TYR A C 1
ATOM 574 O O . TYR A 1 78 ? -24.913 -29.512 -10.801 1.00 82.12 78 TYR A O 1
ATOM 582 N N . THR A 1 79 ? -26.545 -30.893 -10.124 1.00 82.19 79 THR A N 1
ATOM 583 C CA . THR A 1 79 ? -26.266 -31.954 -11.106 1.00 82.19 79 THR A CA 1
ATOM 584 C C . THR A 1 79 ? -26.517 -31.508 -12.549 1.00 82.19 79 THR A C 1
ATOM 586 O O . THR A 1 79 ? -25.792 -31.910 -13.460 1.00 82.19 79 THR A O 1
ATOM 589 N N . ASN A 1 80 ? -27.540 -30.680 -12.778 1.00 76.62 80 ASN A N 1
ATOM 590 C CA . ASN A 1 80 ? -27.947 -30.262 -14.123 1.00 76.62 80 ASN A CA 1
ATOM 591 C C . ASN A 1 80 ? -27.321 -28.932 -14.584 1.00 76.62 80 ASN A C 1
ATOM 593 O O . ASN A 1 80 ? -27.519 -28.532 -15.733 1.00 76.62 80 ASN A O 1
ATOM 597 N N . THR A 1 81 ? -26.559 -28.246 -13.727 1.00 73.75 81 THR A N 1
ATOM 598 C CA . THR A 1 81 ? -25.917 -26.966 -14.058 1.00 73.75 81 THR A CA 1
ATOM 599 C C . THR A 1 81 ? -24.492 -27.179 -14.554 1.00 73.75 81 THR A C 1
ATOM 601 O O . THR A 1 81 ? -23.621 -27.644 -13.828 1.00 73.75 81 THR A O 1
ATOM 604 N N . SER A 1 82 ? -24.224 -26.786 -15.801 1.00 68.69 82 SER A N 1
ATOM 605 C CA . SER A 1 82 ? -22.870 -26.790 -16.376 1.00 68.69 82 SER A CA 1
ATOM 606 C C . SER A 1 82 ? -22.128 -25.459 -16.214 1.00 68.69 82 SER A C 1
ATOM 608 O O . SER A 1 82 ? -20.924 -25.400 -16.453 1.00 68.69 82 SER A O 1
ATOM 610 N N . ASP A 1 83 ? -22.840 -24.387 -15.853 1.00 68.94 83 ASP A N 1
ATOM 611 C CA . ASP A 1 83 ? -22.291 -23.041 -15.681 1.00 68.94 83 ASP A CA 1
ATOM 612 C C . ASP A 1 83 ? -22.841 -22.371 -14.414 1.00 68.94 83 ASP A C 1
ATOM 614 O O . ASP A 1 83 ? -23.902 -21.741 -14.405 1.00 68.94 83 ASP A O 1
ATOM 618 N N . PHE A 1 84 ? -22.064 -22.491 -13.340 1.00 66.19 84 PHE A N 1
ATOM 619 C CA . PHE A 1 84 ? -22.374 -21.934 -12.027 1.00 66.19 84 PHE A CA 1
ATOM 620 C C . PHE A 1 84 ? -22.280 -20.397 -11.978 1.00 66.19 84 PHE A C 1
ATOM 622 O O . PHE A 1 84 ? -22.747 -19.798 -11.014 1.00 66.19 84 PHE A O 1
ATOM 629 N N . SER A 1 85 ? -21.743 -19.733 -13.015 1.00 60.97 85 SER A N 1
ATOM 630 C CA . SER A 1 85 ? -21.648 -18.263 -13.066 1.00 60.97 85 SER A CA 1
ATOM 631 C C . SER A 1 85 ? -22.995 -17.568 -13.301 1.00 60.97 85 SER A C 1
ATOM 633 O O . SER A 1 85 ? -23.120 -16.361 -13.106 1.00 60.97 85 SER A O 1
ATOM 635 N N . THR A 1 86 ? -24.021 -18.328 -13.698 1.00 58.31 86 THR A N 1
ATOM 636 C CA . THR A 1 86 ? -25.352 -17.801 -14.042 1.00 58.31 86 THR A CA 1
ATOM 637 C C . THR A 1 86 ? -26.404 -18.012 -12.955 1.00 58.31 86 THR A C 1
ATOM 639 O O . THR A 1 86 ? -27.531 -17.528 -13.106 1.00 58.31 86 THR A O 1
ATOM 642 N N . ILE A 1 87 ? -26.043 -18.657 -11.838 1.00 64.00 87 ILE A N 1
ATOM 643 C CA . ILE A 1 87 ? -26.947 -18.923 -10.705 1.00 64.00 87 ILE A CA 1
ATOM 644 C C . ILE A 1 87 ? -27.591 -17.621 -10.200 1.00 64.00 87 ILE A C 1
ATOM 646 O O . ILE A 1 87 ? -28.796 -17.587 -9.950 1.00 64.00 87 ILE A O 1
ATOM 650 N N . GLU A 1 88 ? -26.830 -16.520 -10.202 1.00 55.16 88 GLU A N 1
ATOM 651 C CA . GLU A 1 88 ? -27.259 -15.163 -9.817 1.00 55.16 88 GLU A CA 1
ATOM 652 C C . GLU A 1 88 ? -28.358 -14.553 -10.712 1.00 55.16 88 GLU A C 1
ATOM 654 O O . GLU A 1 88 ? -29.035 -13.595 -10.323 1.00 55.16 88 GLU A O 1
ATOM 659 N N . SER A 1 89 ? -28.521 -15.072 -11.932 1.00 51.69 89 SER A N 1
ATOM 660 C CA . SER A 1 89 ? -29.464 -14.567 -12.941 1.00 51.69 89 SER A CA 1
ATOM 661 C C . SER A 1 89 ? -30.742 -15.399 -13.053 1.00 51.69 89 SER A C 1
ATOM 663 O O . SER A 1 89 ? -31.702 -14.973 -13.702 1.00 51.69 89 SER A O 1
ATOM 665 N N . SER A 1 90 ? -30.767 -16.576 -12.423 1.00 51.47 90 SER A N 1
ATOM 666 C CA . SER A 1 90 ? -31.871 -17.518 -12.540 1.00 51.47 90 SER A CA 1
ATOM 667 C C . SER A 1 90 ? -33.090 -17.018 -11.751 1.00 51.47 90 SER A C 1
ATOM 669 O O . SER A 1 90 ? -33.048 -16.772 -10.549 1.00 51.47 90 SER A O 1
ATOM 671 N N . SER A 1 91 ? -34.219 -16.837 -12.437 1.00 47.09 91 SER A N 1
ATOM 672 C CA . SER A 1 91 ? -35.501 -16.405 -11.862 1.00 47.09 91 SER A CA 1
ATOM 673 C C . SER A 1 91 ? -36.198 -17.503 -11.042 1.00 47.09 91 SER A C 1
ATOM 675 O O . SER A 1 91 ? -37.424 -17.515 -10.947 1.00 47.09 91 SER A O 1
ATOM 677 N N . VAL A 1 92 ? -35.445 -18.458 -10.496 1.00 50.50 92 VAL A N 1
ATOM 678 C CA . VAL A 1 92 ? -35.972 -19.687 -9.897 1.00 50.50 92 VAL A CA 1
ATOM 679 C C . VAL A 1 92 ? -35.906 -19.594 -8.373 1.00 50.50 92 VAL A C 1
ATOM 681 O O . VAL A 1 92 ? -35.238 -20.365 -7.695 1.00 50.50 92 VAL A O 1
ATOM 684 N N . ILE A 1 93 ? -36.608 -18.602 -7.825 1.00 52.12 93 ILE A N 1
ATOM 685 C CA . ILE A 1 93 ? -37.031 -18.616 -6.422 1.00 52.12 93 ILE A CA 1
ATOM 686 C C . ILE A 1 93 ? -38.424 -19.236 -6.441 1.00 52.12 93 ILE A C 1
ATOM 688 O O . ILE A 1 93 ? -39.427 -18.526 -6.526 1.00 52.12 93 ILE A O 1
ATOM 692 N N . SER A 1 94 ? -38.498 -20.563 -6.489 1.00 46.91 94 SER A N 1
ATOM 693 C CA . SER A 1 94 ? -39.782 -21.243 -6.369 1.00 46.91 94 SER A CA 1
ATOM 694 C C . SER A 1 94 ? -40.059 -21.517 -4.892 1.00 46.91 94 SER A C 1
ATOM 696 O O . SER A 1 94 ? -39.193 -21.924 -4.127 1.00 46.91 94 SER A O 1
ATOM 698 N N . SER A 1 95 ? -41.290 -21.252 -4.464 1.00 48.56 95 SER A N 1
ATOM 699 C CA . SER A 1 95 ? -41.797 -21.515 -3.111 1.00 48.56 95 SER A CA 1
ATOM 700 C C . SER A 1 95 ? -41.943 -23.014 -2.791 1.00 48.56 95 SER A C 1
ATOM 702 O O . SER A 1 95 ? -42.630 -23.374 -1.841 1.00 48.56 95 SER A O 1
ATOM 704 N N . ALA A 1 96 ? -41.367 -23.883 -3.620 1.00 51.69 96 ALA A N 1
ATOM 705 C CA . ALA A 1 96 ? -41.403 -25.332 -3.532 1.00 51.69 96 ALA A CA 1
ATOM 706 C C . ALA A 1 96 ? -40.048 -25.844 -4.030 1.00 51.69 96 ALA A C 1
ATOM 708 O O . ALA A 1 96 ? -39.589 -25.415 -5.079 1.00 51.69 96 ALA A O 1
ATOM 709 N N . ALA A 1 97 ? -39.405 -26.721 -3.269 1.00 54.56 97 ALA A N 1
ATOM 710 C CA . ALA A 1 97 ? -38.016 -27.156 -3.421 1.00 54.56 97 ALA A CA 1
ATOM 711 C C . ALA A 1 97 ? -37.687 -27.985 -4.688 1.00 54.56 97 ALA A C 1
ATOM 713 O O . ALA A 1 97 ? -36.863 -28.891 -4.623 1.00 54.56 97 ALA A O 1
ATOM 714 N N . GLU A 1 98 ? -38.308 -27.713 -5.837 1.00 54.06 98 GLU A N 1
ATOM 715 C CA . GLU A 1 98 ? -38.197 -28.574 -7.023 1.00 54.06 98 GLU A CA 1
ATOM 716 C C . GLU A 1 98 ? -37.218 -28.081 -8.095 1.00 54.06 98 GLU A C 1
ATOM 718 O O . GLU A 1 98 ? -36.791 -28.892 -8.909 1.00 54.06 98 GLU A O 1
ATOM 723 N N . ASP A 1 99 ? -36.776 -26.819 -8.090 1.00 57.59 99 ASP A N 1
ATOM 724 C CA . ASP A 1 99 ? -35.676 -26.412 -8.974 1.00 57.59 99 ASP A CA 1
ATOM 725 C C . ASP A 1 99 ? -34.973 -25.142 -8.487 1.00 57.59 99 ASP A C 1
ATOM 727 O O . ASP A 1 99 ? -35.609 -24.121 -8.237 1.00 57.59 99 ASP A O 1
ATOM 731 N N . GLY A 1 100 ? -33.644 -25.188 -8.387 1.00 71.56 100 GLY A N 1
ATOM 732 C CA . GLY A 1 100 ? -32.801 -24.011 -8.168 1.00 71.56 100 GLY A CA 1
ATOM 733 C C . GLY A 1 100 ? -32.309 -23.857 -6.733 1.00 71.56 100 GLY A C 1
ATOM 734 O O . GLY A 1 100 ? -31.356 -24.530 -6.331 1.00 71.56 100 GLY A O 1
ATOM 735 N N . LEU A 1 101 ? -32.926 -22.935 -5.989 1.00 79.25 101 LEU A N 1
ATOM 736 C CA . LEU A 1 101 ? -32.396 -22.371 -4.745 1.00 79.25 101 LEU A CA 1
ATOM 737 C C . LEU A 1 101 ? -33.326 -22.612 -3.550 1.00 79.25 101 LEU A C 1
ATOM 739 O O . LEU A 1 101 ? -34.523 -22.344 -3.630 1.00 79.25 101 LEU A O 1
ATOM 743 N N . VAL A 1 102 ? -32.764 -23.033 -2.416 1.00 81.12 102 VAL A N 1
ATOM 744 C CA . VAL A 1 102 ? -33.500 -23.267 -1.164 1.00 81.12 102 VAL A CA 1
ATOM 745 C C . VAL A 1 102 ? -33.260 -22.112 -0.192 1.00 81.12 102 VAL A C 1
ATOM 747 O O . VAL A 1 102 ? -32.124 -21.944 0.256 1.00 81.12 102 VAL A O 1
ATOM 750 N N . PRO A 1 103 ? -34.281 -21.310 0.159 1.00 80.44 103 PRO A N 1
ATOM 751 C CA . PRO A 1 103 ? -34.126 -20.250 1.145 1.00 80.44 103 PRO A CA 1
ATOM 752 C C . PRO A 1 103 ? -33.972 -20.802 2.565 1.00 80.44 103 PRO A C 1
ATOM 754 O O . PRO A 1 103 ? -34.546 -21.829 2.930 1.00 80.44 103 PRO A O 1
ATOM 757 N N . PHE A 1 104 ? -33.235 -20.047 3.374 1.00 83.38 104 PHE A N 1
ATOM 758 C CA . PHE A 1 104 ? -33.072 -20.247 4.809 1.00 83.38 104 PHE A CA 1
ATOM 759 C C . PHE A 1 104 ? -34.414 -20.455 5.517 1.00 83.38 104 PHE A C 1
ATOM 761 O O . PHE A 1 104 ? -35.327 -19.636 5.383 1.00 83.38 104 PHE A O 1
ATOM 768 N N . GLY A 1 105 ? -34.510 -21.534 6.292 1.00 83.75 105 GLY A N 1
ATOM 769 C CA . GLY A 1 105 ? -35.637 -21.808 7.170 1.00 83.75 105 GLY A CA 1
ATOM 770 C C . GLY A 1 105 ? -36.893 -22.352 6.513 1.00 83.75 105 GLY A C 1
ATOM 771 O O . GLY A 1 105 ? -37.953 -22.344 7.136 1.00 83.75 105 GLY A O 1
ATOM 772 N N . LEU A 1 106 ? -36.799 -22.803 5.262 1.00 84.38 106 LEU A N 1
ATOM 773 C CA . LEU A 1 106 ? -37.940 -23.361 4.543 1.00 84.38 106 LEU A CA 1
ATOM 774 C C . LEU A 1 106 ? -38.150 -24.853 4.833 1.00 84.38 106 LEU A C 1
ATOM 776 O O . LEU A 1 106 ? -39.276 -25.269 5.101 1.00 84.38 106 LEU A O 1
ATOM 780 N N . LEU A 1 107 ? -37.081 -25.644 4.761 1.00 86.19 107 LEU A N 1
ATOM 781 C CA . LEU A 1 107 ? -37.132 -27.108 4.797 1.00 86.19 107 LEU A CA 1
ATOM 782 C C . LEU A 1 107 ? -36.901 -27.663 6.203 1.00 86.19 107 LEU A C 1
ATOM 784 O O . LEU A 1 107 ? -36.221 -27.037 7.011 1.00 86.19 107 LEU A O 1
ATOM 788 N N . SER A 1 108 ? -37.445 -28.843 6.494 1.00 86.69 108 SER A N 1
ATOM 789 C CA . SER A 1 108 ? -37.055 -29.620 7.675 1.00 86.69 108 SER A CA 1
ATOM 790 C C . SER A 1 108 ? -35.654 -30.224 7.504 1.00 86.69 108 SER A C 1
ATOM 792 O O . SER A 1 108 ? -35.143 -30.312 6.387 1.00 86.69 108 SER A O 1
ATOM 794 N N . ALA A 1 109 ? -35.037 -30.684 8.596 1.00 85.38 109 ALA A N 1
ATOM 795 C CA . ALA A 1 109 ? -33.745 -31.372 8.530 1.00 85.38 109 ALA A CA 1
ATOM 796 C C . ALA A 1 109 ? -33.784 -32.586 7.577 1.00 85.38 109 ALA A C 1
ATOM 798 O O . ALA A 1 109 ? -32.918 -32.712 6.716 1.00 85.38 109 ALA A O 1
ATOM 799 N N . ASP A 1 110 ? -34.831 -33.417 7.648 1.00 87.12 110 ASP A N 1
ATOM 800 C CA . ASP A 1 110 ? -34.998 -34.586 6.767 1.00 87.12 110 ASP A CA 1
ATOM 801 C C . ASP A 1 110 ? -35.141 -34.191 5.287 1.00 87.12 110 ASP A C 1
ATOM 803 O O . ASP A 1 110 ? -34.655 -34.886 4.393 1.00 87.12 110 ASP A O 1
ATOM 807 N N . GLU A 1 111 ? -35.813 -33.075 5.004 1.00 87.50 111 GLU A N 1
ATOM 808 C CA . GLU A 1 111 ? -35.953 -32.556 3.641 1.00 87.50 111 GLU A CA 1
ATOM 809 C C . GLU A 1 111 ? -34.624 -32.010 3.107 1.00 87.50 111 GLU A C 1
ATOM 811 O O . GLU A 1 111 ? -34.315 -32.225 1.935 1.00 87.50 111 GLU A O 1
ATOM 816 N N . ILE A 1 112 ? -33.812 -31.364 3.952 1.00 87.56 112 ILE A N 1
ATOM 817 C CA . ILE A 1 112 ? -32.475 -30.880 3.576 1.00 87.56 112 ILE A CA 1
ATOM 818 C C . ILE A 1 112 ? -31.590 -32.039 3.115 1.00 87.56 112 ILE A C 1
ATOM 820 O O . ILE A 1 112 ? -31.034 -31.949 2.022 1.00 87.56 112 ILE A O 1
ATOM 824 N N . VAL A 1 113 ? -31.535 -33.142 3.871 1.00 89.00 113 VAL A N 1
ATOM 825 C CA . VAL A 1 113 ? -30.723 -34.328 3.522 1.00 89.00 113 VAL A CA 1
ATOM 826 C C . VAL A 1 113 ? -31.036 -34.867 2.125 1.00 89.00 113 VAL A C 1
ATOM 828 O O . VAL A 1 113 ? -30.155 -35.330 1.403 1.00 89.00 113 VAL A O 1
ATOM 831 N N . ASN A 1 114 ? -32.307 -34.819 1.726 1.00 87.25 114 ASN A N 1
ATOM 832 C CA . ASN A 1 114 ? -32.758 -35.436 0.482 1.00 87.25 114 ASN A CA 1
ATOM 833 C C . ASN A 1 114 ? -32.802 -34.473 -0.714 1.00 87.25 114 ASN A C 1
ATOM 835 O O . ASN A 1 114 ? -32.818 -34.935 -1.853 1.00 87.25 114 ASN A O 1
ATOM 839 N N . LEU A 1 115 ? -32.876 -33.156 -0.486 1.00 85.94 115 LEU A N 1
ATOM 840 C CA . LEU A 1 115 ? -33.138 -32.169 -1.545 1.00 85.94 115 LEU A CA 1
ATOM 841 C C . LEU A 1 115 ? -31.976 -31.199 -1.787 1.00 85.94 115 LEU A C 1
ATOM 843 O O . LEU A 1 115 ? -31.840 -30.675 -2.898 1.00 85.94 115 LEU A O 1
ATOM 847 N N . VAL A 1 116 ? -31.144 -30.939 -0.777 1.00 88.56 116 VAL A N 1
ATOM 848 C CA . VAL A 1 116 ? -30.065 -29.943 -0.834 1.00 88.56 116 VAL A CA 1
ATOM 849 C C . VAL A 1 116 ? -28.743 -30.606 -1.208 1.00 88.56 116 VAL A C 1
ATOM 851 O O . VAL A 1 116 ? -28.448 -31.723 -0.793 1.00 88.56 116 VAL A O 1
ATOM 854 N N . GLU A 1 117 ? -27.947 -29.926 -2.032 1.00 89.88 117 GLU A N 1
ATOM 855 C CA . GLU A 1 117 ? -26.585 -30.354 -2.337 1.00 89.88 117 GLU A CA 1
ATOM 856 C C . GLU A 1 117 ? -25.692 -30.120 -1.120 1.00 89.88 117 GLU A C 1
ATOM 858 O O . GLU A 1 117 ? -25.537 -28.987 -0.645 1.00 89.88 117 GLU A O 1
ATOM 863 N N . HIS A 1 118 ? -25.074 -31.193 -0.637 1.00 90.94 118 HIS A N 1
ATOM 864 C CA . HIS A 1 118 ? -24.122 -31.117 0.457 1.00 90.94 118 HIS A CA 1
ATOM 865 C C . HIS A 1 118 ? -22.725 -30.727 -0.050 1.00 90.94 118 HIS A C 1
ATOM 867 O O . HIS A 1 118 ? -22.349 -31.035 -1.182 1.00 90.94 118 HIS A O 1
ATOM 873 N N . PRO A 1 119 ? -21.910 -30.048 0.771 1.00 89.19 119 PRO A N 1
ATOM 874 C CA . PRO A 1 119 ? -20.567 -29.655 0.375 1.00 89.19 119 PRO A CA 1
ATOM 875 C C . PRO A 1 119 ? -19.678 -30.836 -0.035 1.00 89.19 119 PRO A C 1
ATOM 877 O O . PRO A 1 119 ? -19.672 -31.891 0.601 1.00 89.19 119 PRO A O 1
ATOM 880 N N . GLN A 1 120 ? -18.851 -30.612 -1.058 1.00 85.44 120 GLN A N 1
ATOM 881 C CA . GLN A 1 120 ? -17.859 -31.573 -1.545 1.00 85.44 120 GLN A CA 1
ATOM 882 C C . GLN A 1 120 ? -16.458 -30.952 -1.570 1.00 85.44 120 GLN A C 1
ATOM 884 O O . GLN A 1 120 ? -16.301 -29.741 -1.748 1.00 85.44 120 GLN A O 1
ATOM 889 N N . PHE A 1 121 ? -15.420 -31.781 -1.416 1.00 85.25 121 PHE A N 1
ATOM 890 C CA . PHE A 1 121 ? -14.030 -31.336 -1.527 1.00 85.25 121 PHE A CA 1
ATOM 891 C C . PHE A 1 121 ? -13.597 -31.201 -2.990 1.00 85.25 121 PHE A C 1
ATOM 893 O O . PHE A 1 121 ? -13.304 -32.182 -3.670 1.00 85.25 121 PHE A O 1
ATOM 900 N N . MET A 1 122 ? -13.455 -29.960 -3.445 1.00 78.75 122 MET A N 1
ATOM 901 C CA . MET A 1 122 ? -13.062 -29.611 -4.807 1.00 78.75 122 MET A CA 1
ATOM 902 C C . MET A 1 122 ? -11.570 -29.292 -4.917 1.00 78.75 122 MET A C 1
ATOM 904 O O . MET A 1 122 ? -10.957 -28.725 -4.010 1.00 78.75 122 MET A O 1
ATOM 908 N N . ALA A 1 123 ? -10.970 -29.657 -6.051 1.00 74.12 123 ALA A N 1
ATOM 909 C CA . ALA A 1 123 ? -9.566 -29.402 -6.359 1.00 74.12 123 ALA A CA 1
ATOM 910 C C . ALA A 1 123 ? -9.344 -27.979 -6.890 1.00 74.12 123 ALA A C 1
ATOM 912 O O . ALA A 1 123 ? -9.909 -27.620 -7.918 1.00 74.12 123 ALA A O 1
ATOM 913 N N . VAL A 1 124 ? -8.471 -27.202 -6.238 1.00 66.00 124 VAL A N 1
ATOM 914 C CA . VAL A 1 124 ? -8.063 -25.858 -6.690 1.00 66.00 124 VAL A CA 1
ATOM 915 C C . VAL A 1 124 ? -6.576 -25.671 -6.393 1.00 66.00 124 VAL A C 1
ATOM 917 O O . VAL A 1 124 ? -6.169 -25.813 -5.242 1.00 66.00 124 VAL A O 1
ATOM 920 N N . ASP A 1 125 ? -5.753 -25.404 -7.410 1.00 69.44 125 ASP A N 1
ATOM 921 C CA . ASP A 1 125 ? -4.313 -25.105 -7.284 1.00 69.44 125 ASP A CA 1
ATOM 922 C C . ASP A 1 125 ? -3.517 -26.079 -6.390 1.00 69.44 125 ASP A C 1
ATOM 924 O O . ASP A 1 125 ? -2.727 -25.690 -5.528 1.00 69.44 125 ASP A O 1
ATOM 928 N N . GLY A 1 126 ? -3.758 -27.385 -6.554 1.00 65.75 126 GLY A N 1
ATOM 929 C CA . GLY A 1 126 ? -3.094 -28.435 -5.765 1.00 65.75 126 GLY A CA 1
ATOM 930 C C . GLY A 1 126 ? -3.610 -28.588 -4.326 1.00 65.75 126 GLY A C 1
ATOM 931 O O . GLY A 1 126 ? -3.139 -29.461 -3.597 1.00 65.75 126 GLY A O 1
ATOM 932 N N . ARG A 1 127 ? -4.600 -27.788 -3.921 1.00 78.19 127 ARG A N 1
ATOM 933 C CA . ARG A 1 127 ? -5.320 -27.873 -2.643 1.00 78.19 127 ARG A CA 1
ATOM 934 C C . ARG A 1 127 ? -6.684 -28.545 -2.831 1.00 78.19 127 ARG A C 1
ATOM 936 O O . ARG A 1 127 ? -7.125 -28.810 -3.957 1.00 78.19 127 ARG A O 1
ATOM 943 N N . ARG A 1 128 ? -7.347 -28.853 -1.718 1.00 81.44 128 ARG A N 1
ATOM 944 C CA . ARG A 1 128 ? -8.722 -29.371 -1.679 1.00 81.44 128 ARG A CA 1
ATOM 945 C C . ARG A 1 128 ? -9.564 -28.509 -0.752 1.00 81.44 128 ARG A C 1
ATOM 947 O O . ARG A 1 128 ? -9.125 -28.249 0.361 1.00 81.44 128 ARG A O 1
ATOM 954 N N . TYR A 1 129 ? -10.739 -28.076 -1.196 1.00 81.50 129 TYR A N 1
ATOM 955 C CA . TYR A 1 129 ? -11.615 -27.190 -0.432 1.00 81.50 129 TYR A CA 1
ATOM 956 C C . TYR A 1 129 ? -13.058 -27.667 -0.448 1.00 81.50 129 TYR A C 1
ATOM 958 O O . TYR A 1 129 ? -13.585 -27.984 -1.505 1.00 81.50 129 TYR A O 1
ATOM 966 N N . MET A 1 130 ? -13.691 -27.638 0.713 1.00 86.44 130 MET A N 1
ATOM 967 C CA . MET A 1 130 ? -15.125 -27.795 0.904 1.00 86.44 130 MET A CA 1
ATOM 968 C C . MET A 1 130 ? -15.691 -26.463 1.394 1.00 86.44 130 MET A C 1
ATOM 970 O O . MET A 1 130 ? -15.043 -25.784 2.192 1.00 86.44 130 MET A O 1
ATOM 974 N N . ILE A 1 131 ? -16.865 -26.065 0.907 1.00 84.12 131 ILE A N 1
ATOM 975 C CA . ILE A 1 131 ? -17.509 -24.795 1.267 1.00 84.12 131 ILE A CA 1
ATOM 976 C C . ILE A 1 131 ? -18.954 -25.073 1.680 1.00 84.12 131 ILE A C 1
ATOM 978 O O . ILE A 1 131 ? -19.685 -25.702 0.920 1.00 84.12 131 ILE A O 1
ATOM 982 N N . SER A 1 132 ? -19.362 -24.572 2.846 1.00 88.12 132 SER A N 1
ATOM 983 C CA . SER A 1 132 ? -20.719 -24.719 3.386 1.00 88.12 132 SER A CA 1
ATOM 984 C C . SER A 1 132 ? -21.293 -23.384 3.843 1.00 88.12 132 SER A C 1
ATOM 986 O O . SER A 1 132 ? -20.554 -22.490 4.259 1.00 88.12 132 SER A O 1
ATOM 988 N N . ILE A 1 133 ? -22.619 -23.274 3.856 1.00 86.44 133 ILE A N 1
ATOM 989 C CA . ILE A 1 133 ? -23.303 -22.333 4.745 1.00 86.44 133 ILE A CA 1
ATOM 990 C C . ILE A 1 133 ? -23.005 -22.759 6.201 1.00 86.44 133 ILE A C 1
ATOM 992 O O . ILE A 1 133 ? -23.121 -23.947 6.505 1.00 86.44 133 ILE A O 1
ATOM 996 N N . PRO A 1 134 ? -22.573 -21.843 7.087 1.00 84.56 134 PRO A N 1
ATOM 997 C CA . PRO A 1 134 ? -22.143 -22.169 8.455 1.00 84.56 134 PRO A CA 1
ATOM 998 C C . PRO A 1 134 ? -23.291 -22.332 9.462 1.00 84.56 134 PRO A C 1
ATOM 1000 O O . PRO A 1 134 ? -23.039 -22.568 10.638 1.00 84.56 134 PRO A O 1
ATOM 1003 N N . TYR A 1 135 ? -24.536 -22.163 9.025 1.00 84.38 135 TYR A N 1
ATOM 1004 C CA . TYR A 1 135 ? -25.714 -22.112 9.884 1.00 84.38 135 TYR A CA 1
ATOM 1005 C C . TYR A 1 135 ? -26.626 -23.310 9.644 1.00 84.38 135 TYR A C 1
ATOM 1007 O O . TYR A 1 135 ? -26.751 -23.763 8.506 1.00 84.38 135 TYR A O 1
ATOM 1015 N N . LEU A 1 136 ? -27.336 -23.735 10.687 1.00 86.19 136 LEU A N 1
ATOM 1016 C CA . LEU A 1 136 ? -28.483 -24.630 10.561 1.00 86.19 136 LEU A CA 1
ATOM 1017 C C . LEU A 1 136 ? -29.587 -23.938 9.748 1.00 86.19 136 LEU A C 1
ATOM 1019 O O . LEU A 1 136 ? -30.162 -22.935 10.181 1.00 86.19 136 LEU A O 1
ATOM 1023 N N . MET A 1 137 ? -29.819 -24.449 8.536 1.00 83.38 137 MET A N 1
ATOM 1024 C CA . MET A 1 137 ? -30.741 -23.891 7.536 1.00 83.38 137 MET A CA 1
ATOM 1025 C C . MET A 1 137 ? -32.181 -24.398 7.681 1.00 83.38 137 MET A C 1
ATOM 1027 O O . MET A 1 137 ? -33.060 -23.918 6.959 1.00 83.38 137 MET A O 1
ATOM 1031 N N . ASP A 1 138 ? -32.421 -25.387 8.544 1.00 87.38 138 ASP A N 1
ATOM 1032 C CA . ASP A 1 138 ? -33.722 -26.029 8.699 1.00 87.38 138 ASP A CA 1
ATOM 1033 C C . ASP A 1 138 ? -34.743 -25.130 9.414 1.00 87.38 138 ASP A C 1
ATOM 1035 O O . ASP A 1 138 ? -34.423 -24.063 9.938 1.00 87.38 138 ASP A O 1
ATOM 1039 N N . ASN A 1 139 ? -36.008 -25.541 9.405 1.00 85.38 139 ASN A N 1
ATOM 1040 C CA . ASN A 1 139 ? -37.130 -24.834 10.025 1.00 85.38 139 ASN A CA 1
ATOM 1041 C C . ASN A 1 139 ? -37.358 -25.185 11.512 1.00 85.38 139 ASN A C 1
ATOM 1043 O O . ASN A 1 139 ? -38.419 -24.872 12.060 1.00 85.38 139 ASN A O 1
ATOM 1047 N N . GLY A 1 140 ? -36.384 -25.830 12.160 1.00 84.50 140 GLY A N 1
ATOM 1048 C CA . GLY A 1 140 ? -36.405 -26.207 13.568 1.00 84.50 140 GLY A CA 1
ATOM 1049 C C . GLY A 1 140 ? -36.126 -25.057 14.542 1.00 84.50 140 GLY A C 1
ATOM 1050 O O . GLY A 1 140 ? -35.972 -23.894 14.172 1.00 84.50 140 GLY A O 1
ATOM 1051 N N . THR A 1 141 ? -36.074 -25.386 15.836 1.00 80.19 141 THR A N 1
ATOM 1052 C CA . THR A 1 141 ? -35.892 -24.407 16.927 1.00 80.19 141 THR A CA 1
ATOM 1053 C C . THR A 1 141 ? -34.478 -23.849 17.027 1.00 80.19 141 THR A C 1
ATOM 1055 O O . THR A 1 141 ? -34.312 -22.735 17.516 1.00 80.19 141 THR A O 1
ATOM 1058 N N . ASP A 1 142 ? -33.487 -24.609 16.559 1.00 81.06 142 ASP A N 1
ATOM 1059 C CA . ASP A 1 142 ? -32.068 -24.239 16.606 1.00 81.06 142 ASP A CA 1
ATOM 1060 C C . ASP A 1 142 ? -31.597 -23.581 15.301 1.00 81.06 142 ASP A C 1
ATOM 1062 O O . ASP A 1 142 ? -30.405 -23.319 15.124 1.00 81.06 142 ASP A O 1
ATOM 1066 N N . GLN A 1 143 ? -32.538 -23.286 14.398 1.00 82.56 143 GLN A N 1
ATOM 1067 C CA . GLN A 1 143 ? -32.313 -22.553 13.160 1.00 82.56 143 GLN A CA 1
ATOM 1068 C C . GLN A 1 143 ? -31.396 -21.340 13.386 1.00 82.56 143 GLN A C 1
ATOM 1070 O O . GLN A 1 143 ? -31.628 -20.511 14.267 1.00 82.56 143 GLN A O 1
ATOM 1075 N N . GLY A 1 144 ? -30.366 -21.205 12.550 1.00 78.75 144 GLY A N 1
ATOM 1076 C CA . GLY A 1 144 ? -29.406 -20.099 12.633 1.00 78.75 144 GLY A CA 1
ATOM 1077 C C . GLY A 1 144 ? -28.291 -20.285 13.653 1.00 78.75 144 GLY A C 1
ATOM 1078 O O . GLY A 1 144 ? -27.388 -19.450 13.700 1.00 78.75 144 GLY A O 1
ATOM 1079 N N . SER A 1 145 ? -28.293 -21.376 14.418 1.00 83.94 145 SER A N 1
ATOM 1080 C CA . SER A 1 145 ? -27.122 -21.782 15.200 1.00 83.94 145 SER A CA 1
ATOM 1081 C C . SER A 1 145 ? -25.995 -22.243 14.275 1.00 83.94 145 SER A C 1
ATOM 1083 O O . SER A 1 145 ? -26.244 -22.690 13.151 1.00 83.94 145 SER A O 1
ATOM 1085 N N . TYR A 1 146 ? -24.748 -22.129 14.736 1.00 83.31 146 TYR A N 1
ATOM 1086 C CA . TYR A 1 146 ? -23.596 -22.607 13.976 1.00 83.31 146 TYR A CA 1
ATOM 1087 C C . TYR A 1 146 ? -23.575 -24.131 13.888 1.00 83.31 146 TYR A C 1
ATOM 1089 O O . TYR A 1 146 ? -23.922 -24.828 14.842 1.00 83.31 146 TYR A O 1
ATOM 1097 N N . ILE A 1 147 ? -23.133 -24.643 12.742 1.00 88.94 147 ILE A N 1
ATOM 1098 C CA . ILE A 1 147 ? -22.895 -26.075 12.564 1.00 88.94 147 ILE A CA 1
ATOM 1099 C C . ILE A 1 147 ? -21.618 -26.445 13.316 1.00 88.94 147 ILE A C 1
ATOM 1101 O O . ILE A 1 147 ? -20.546 -25.929 13.003 1.00 88.94 147 ILE A O 1
ATOM 1105 N N . HIS A 1 148 ? -21.722 -27.366 14.270 1.00 90.81 148 HIS A N 1
ATOM 1106 C CA . HIS A 1 148 ? -20.587 -27.860 15.043 1.00 90.81 148 HIS A CA 1
ATOM 1107 C C . HIS A 1 148 ? -20.089 -29.206 14.504 1.00 90.81 148 HIS A C 1
ATOM 1109 O O . HIS A 1 148 ? -20.847 -30.171 14.410 1.00 90.81 148 HIS A O 1
ATOM 1115 N N . LEU A 1 149 ? -18.795 -29.289 14.196 1.00 91.62 149 LEU A N 1
ATOM 1116 C CA . LEU A 1 149 ? -18.082 -30.533 13.926 1.00 91.62 149 LEU A CA 1
ATOM 1117 C C . LEU A 1 149 ? -17.404 -31.030 15.212 1.00 91.62 149 LEU A C 1
ATOM 1119 O O . LEU A 1 149 ? -16.484 -30.364 15.692 1.00 91.62 149 LEU A O 1
ATOM 1123 N N . PRO A 1 150 ? -17.770 -32.212 15.745 1.00 91.75 150 PRO A N 1
ATOM 1124 C CA . PRO A 1 150 ? -17.184 -32.729 16.982 1.00 91.75 150 PRO A CA 1
ATOM 1125 C C . PRO A 1 150 ? -15.662 -32.921 16.910 1.00 91.75 150 PRO A C 1
ATOM 1127 O O . PRO A 1 150 ? -15.111 -33.189 15.841 1.00 91.75 150 PRO A O 1
ATOM 1130 N N . ALA A 1 151 ? -14.969 -32.897 18.054 1.00 89.12 151 ALA A N 1
ATOM 1131 C CA . ALA A 1 151 ? -13.514 -33.108 18.132 1.00 89.12 151 ALA A CA 1
ATOM 1132 C C . ALA A 1 151 ? -13.035 -34.410 17.465 1.00 89.12 151 ALA A C 1
ATOM 1134 O O . ALA A 1 151 ? -11.966 -34.458 16.858 1.00 89.12 151 ALA A O 1
ATOM 1135 N N . TYR A 1 152 ? -13.841 -35.468 17.532 1.00 89.38 152 TYR A N 1
ATOM 1136 C CA . TYR A 1 152 ? -13.542 -36.758 16.910 1.00 89.38 152 TYR A CA 1
ATOM 1137 C C . TYR A 1 152 ? -13.822 -36.791 15.399 1.00 89.38 152 TYR A C 1
ATOM 1139 O O . TYR A 1 152 ? -13.701 -37.847 14.787 1.00 89.38 152 TYR A O 1
ATOM 1147 N N . THR A 1 153 ? -14.184 -35.674 14.764 1.00 92.25 153 THR A N 1
ATOM 1148 C CA . THR A 1 153 ? -14.368 -35.609 13.308 1.00 92.25 153 THR A CA 1
ATOM 1149 C C . THR A 1 153 ? -13.093 -36.041 12.585 1.00 92.25 153 THR A C 1
ATOM 1151 O O . THR A 1 153 ? -11.998 -35.562 12.900 1.00 92.25 153 THR A O 1
ATOM 1154 N N . ARG A 1 154 ? -13.242 -36.946 11.608 1.00 90.69 154 ARG A N 1
ATOM 1155 C CA . ARG A 1 154 ? -12.132 -37.550 10.866 1.00 90.69 154 ARG A CA 1
ATOM 1156 C C . ARG A 1 154 ? -12.179 -37.232 9.379 1.00 90.69 154 ARG A C 1
ATOM 1158 O O . ARG A 1 154 ? -13.249 -37.160 8.780 1.00 90.69 154 ARG A O 1
ATOM 1165 N N . PHE A 1 155 ? -11.002 -37.121 8.771 1.00 91.06 155 PHE A N 1
ATOM 1166 C CA . PHE A 1 155 ? -10.840 -37.004 7.325 1.00 91.06 155 PHE A CA 1
ATOM 1167 C C . PHE A 1 155 ? -9.955 -38.122 6.779 1.00 91.06 155 PHE A C 1
ATOM 1169 O O . PHE A 1 155 ? -8.852 -38.342 7.286 1.00 91.06 155 PHE A O 1
ATOM 1176 N N . ARG A 1 156 ? -10.399 -38.777 5.700 1.00 88.31 156 ARG A N 1
ATOM 1177 C CA . ARG A 1 156 ? -9.538 -39.637 4.879 1.00 88.31 156 ARG A CA 1
ATOM 1178 C C . ARG A 1 156 ? -8.745 -38.752 3.933 1.00 88.31 156 ARG A C 1
ATOM 1180 O O . ARG A 1 156 ? -9.321 -38.047 3.107 1.00 88.31 156 ARG A O 1
ATOM 1187 N N . VAL A 1 157 ? -7.422 -38.818 4.019 1.00 86.62 157 VAL A N 1
ATOM 1188 C CA . VAL A 1 157 ? -6.498 -38.083 3.153 1.00 86.62 157 VAL A CA 1
ATOM 1189 C C . VAL A 1 157 ? -5.736 -39.055 2.275 1.00 86.62 157 VAL A C 1
ATOM 1191 O O . VAL A 1 157 ? -5.008 -39.912 2.769 1.00 86.62 157 VAL A O 1
ATOM 1194 N N . ARG A 1 158 ? -5.876 -38.897 0.960 1.00 83.75 158 ARG A N 1
ATOM 1195 C CA . ARG A 1 158 ? -5.125 -39.663 -0.039 1.00 83.75 158 ARG A CA 1
ATOM 1196 C C . ARG A 1 158 ? -4.054 -38.777 -0.653 1.00 83.75 158 ARG A C 1
ATOM 1198 O O . ARG A 1 158 ? -4.366 -37.688 -1.143 1.00 83.75 158 ARG A O 1
ATOM 1205 N N . LEU A 1 159 ? -2.811 -39.246 -0.648 1.00 77.88 159 LEU A N 1
ATOM 1206 C CA . LEU A 1 159 ? -1.697 -38.608 -1.343 1.00 77.88 159 LEU A CA 1
ATOM 1207 C C . LEU A 1 159 ? -1.456 -39.285 -2.698 1.00 77.88 159 LEU A C 1
ATOM 1209 O O . LEU A 1 159 ? -1.772 -40.460 -2.894 1.00 77.88 159 LEU A O 1
ATOM 1213 N N . LYS A 1 160 ? -0.920 -38.537 -3.666 1.00 70.12 160 LYS A N 1
ATOM 1214 C CA . LYS A 1 160 ? -0.423 -39.139 -4.905 1.00 70.12 160 LYS A CA 1
ATOM 1215 C C . LYS A 1 160 ? 0.921 -39.809 -4.641 1.00 70.12 160 LYS A C 1
ATOM 1217 O O . LYS A 1 160 ? 1.799 -39.209 -4.025 1.00 70.12 160 LYS A O 1
ATOM 1222 N N . ASP A 1 161 ? 1.085 -41.015 -5.176 1.00 62.97 161 ASP A N 1
ATOM 1223 C CA . ASP A 1 161 ? 2.384 -41.678 -5.237 1.00 62.97 161 ASP A CA 1
ATOM 1224 C C . ASP A 1 161 ? 3.261 -40.949 -6.266 1.00 62.97 161 ASP A C 1
ATOM 1226 O O . ASP A 1 161 ? 3.079 -41.082 -7.477 1.00 62.97 161 ASP A O 1
ATOM 1230 N N . VAL A 1 162 ? 4.176 -40.115 -5.773 1.00 53.81 162 VAL A N 1
ATOM 1231 C CA . VAL A 1 162 ? 5.089 -39.318 -6.604 1.00 53.81 162 VAL A CA 1
ATOM 1232 C C . VAL A 1 162 ? 6.372 -40.070 -6.982 1.00 53.81 162 VAL A C 1
ATOM 1234 O O . VAL A 1 162 ? 7.142 -39.551 -7.788 1.00 53.81 162 VAL A O 1
ATOM 1237 N N . ASN A 1 163 ? 6.606 -41.282 -6.453 1.00 50.97 163 ASN A N 1
ATOM 1238 C CA . ASN A 1 163 ? 7.879 -42.002 -6.609 1.00 50.97 163 ASN A CA 1
ATOM 1239 C C . ASN A 1 163 ? 7.764 -43.440 -7.137 1.00 50.97 163 ASN A C 1
ATOM 1241 O O . ASN A 1 163 ? 8.800 -44.077 -7.335 1.00 50.97 163 ASN A O 1
ATOM 1245 N N . ASN A 1 164 ? 6.562 -43.953 -7.418 1.00 50.94 164 ASN A N 1
ATOM 1246 C CA . ASN A 1 164 ? 6.365 -45.304 -7.960 1.00 50.94 164 ASN A CA 1
ATOM 1247 C C . ASN A 1 164 ? 6.998 -46.395 -7.063 1.00 50.94 164 ASN A C 1
ATOM 1249 O O . ASN A 1 164 ? 7.457 -47.436 -7.544 1.00 50.94 164 ASN A O 1
ATOM 1253 N N . GLY A 1 165 ? 7.107 -46.113 -5.766 1.00 46.88 165 GLY A N 1
ATOM 1254 C CA . GLY A 1 165 ? 7.975 -46.815 -4.834 1.00 46.88 165 GLY A CA 1
ATOM 1255 C C . GLY A 1 165 ? 7.360 -46.812 -3.450 1.00 46.88 165 GLY A C 1
ATOM 1256 O O . GLY A 1 165 ? 7.584 -45.873 -2.701 1.00 46.88 165 GLY A O 1
ATOM 1257 N N . ASP A 1 166 ? 6.543 -47.835 -3.184 1.00 51.47 166 ASP A N 1
ATOM 1258 C CA . ASP A 1 166 ? 6.543 -48.618 -1.934 1.00 51.47 166 ASP A CA 1
ATOM 1259 C C . ASP A 1 166 ? 5.447 -49.701 -1.910 1.00 51.47 166 ASP A C 1
ATOM 1261 O O . ASP A 1 166 ? 5.521 -50.625 -1.102 1.00 51.47 166 ASP A O 1
ATOM 1265 N N . GLN A 1 167 ? 4.508 -49.718 -2.867 1.00 44.81 167 GLN A N 1
ATOM 1266 C CA . GLN A 1 167 ? 3.708 -50.914 -3.162 1.00 44.81 167 GLN A CA 1
ATOM 1267 C C . GLN A 1 167 ? 3.547 -51.118 -4.668 1.00 44.81 167 GLN A C 1
ATOM 1269 O O . GLN A 1 167 ? 3.000 -50.290 -5.392 1.00 44.81 167 GLN A O 1
ATOM 1274 N N . ALA A 1 168 ? 4.058 -52.248 -5.153 1.00 45.12 168 ALA A N 1
ATOM 1275 C CA . ALA A 1 168 ? 3.887 -52.655 -6.535 1.00 45.12 168 ALA A CA 1
ATOM 1276 C C . ALA A 1 168 ? 2.388 -52.804 -6.849 1.00 45.12 168 ALA A C 1
ATOM 1278 O O . ALA A 1 168 ? 1.720 -53.657 -6.272 1.00 45.12 168 ALA A O 1
ATOM 1279 N N . ALA A 1 169 ? 1.931 -52.011 -7.820 1.00 46.81 169 ALA A N 1
AT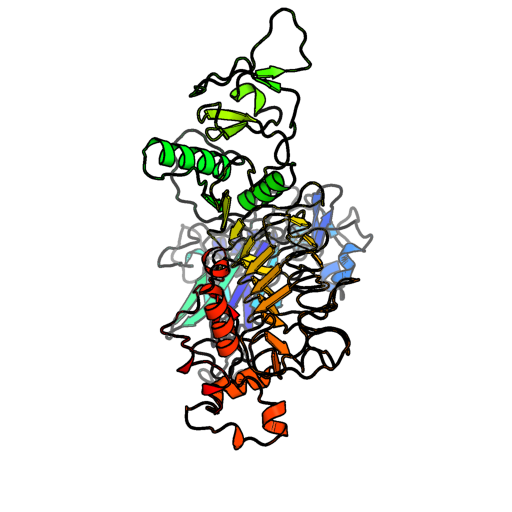OM 1280 C CA . ALA A 1 169 ? 0.592 -51.963 -8.409 1.00 46.81 169 ALA A CA 1
ATOM 1281 C C . ALA A 1 169 ? -0.435 -51.073 -7.686 1.00 46.81 169 ALA A C 1
ATOM 1283 O O . ALA A 1 169 ? -1.211 -51.525 -6.853 1.00 46.81 169 ALA A O 1
ATOM 1284 N N . THR A 1 170 ? -0.562 -49.821 -8.131 1.00 41.38 170 THR A N 1
ATOM 1285 C CA . THR A 1 170 ? -1.705 -49.338 -8.934 1.00 41.38 170 THR A CA 1
ATOM 1286 C C . THR A 1 170 ? -1.453 -47.892 -9.380 1.00 41.38 170 THR A C 1
ATOM 1288 O O . THR A 1 170 ? -0.611 -47.182 -8.846 1.00 41.38 170 THR A O 1
ATOM 1291 N N . THR A 1 171 ? -2.118 -47.483 -10.454 1.00 47.94 171 THR A N 1
ATOM 1292 C CA . THR A 1 171 ? -1.956 -46.196 -11.137 1.00 47.94 171 THR A CA 1
ATOM 1293 C C . THR A 1 171 ? -2.282 -44.986 -10.250 1.00 47.94 171 THR A C 1
ATOM 1295 O O . THR A 1 171 ? -3.417 -44.835 -9.811 1.00 47.94 171 THR A O 1
ATOM 1298 N N . ASN A 1 172 ? -1.322 -44.064 -10.124 1.00 50.19 172 ASN A N 1
ATOM 1299 C CA . ASN A 1 172 ? -1.490 -42.626 -9.846 1.00 50.19 172 ASN A CA 1
ATOM 1300 C C . ASN A 1 172 ? -2.077 -42.194 -8.481 1.00 50.19 172 ASN A C 1
ATOM 1302 O O . ASN A 1 172 ? -2.367 -41.009 -8.298 1.00 50.19 172 ASN A O 1
ATOM 1306 N N . THR A 1 173 ? -2.255 -43.087 -7.508 1.00 51.69 173 THR A N 1
ATOM 1307 C CA . THR A 1 173 ? -2.649 -42.755 -6.122 1.00 51.69 173 THR A CA 1
ATOM 1308 C C . THR A 1 173 ? -2.082 -43.820 -5.188 1.00 51.69 173 THR A C 1
ATOM 1310 O O . THR A 1 173 ? -2.123 -44.997 -5.535 1.00 51.69 173 THR A O 1
ATOM 1313 N N . GLU A 1 174 ? -1.538 -43.434 -4.032 1.00 53.81 174 GLU A N 1
ATOM 1314 C CA . GLU A 1 174 ? -1.124 -44.414 -3.024 1.00 53.81 174 GLU A CA 1
ATOM 1315 C C . GLU A 1 174 ? -2.377 -45.202 -2.596 1.00 53.81 174 GLU A C 1
ATOM 1317 O O . GLU A 1 174 ? -3.396 -44.608 -2.246 1.00 53.81 174 GLU A O 1
ATOM 1322 N N . GLY A 1 175 ? -2.360 -46.537 -2.685 1.00 51.12 175 GLY A N 1
ATOM 1323 C CA . GLY A 1 175 ? -3.546 -47.372 -2.419 1.00 51.12 175 GLY A CA 1
ATOM 1324 C C . GLY A 1 175 ? -4.071 -47.297 -0.975 1.00 51.12 175 GLY A C 1
ATOM 1325 O O . GLY A 1 175 ? -5.128 -47.850 -0.678 1.00 51.12 175 GLY A O 1
ATOM 1326 N N . SER A 1 176 ? -3.348 -46.608 -0.089 1.00 64.75 176 SER A N 1
ATOM 1327 C CA . SER A 1 176 ? -3.689 -46.388 1.315 1.00 64.75 176 SER A CA 1
ATOM 1328 C C . SER A 1 176 ? -4.068 -44.924 1.558 1.00 64.75 176 SER A C 1
ATOM 1330 O O . SER A 1 176 ? -3.490 -44.010 0.977 1.00 64.75 176 SER A O 1
ATOM 1332 N N . TYR A 1 177 ? -5.046 -44.696 2.432 1.00 73.69 177 TYR A N 1
ATOM 1333 C CA . TYR A 1 177 ? -5.402 -43.368 2.931 1.00 73.69 177 TYR A CA 1
ATOM 1334 C C . TYR A 1 177 ? -4.893 -43.190 4.361 1.00 73.69 177 TYR A C 1
ATOM 1336 O O . TYR A 1 177 ? -4.714 -44.156 5.103 1.00 73.69 177 TYR A O 1
ATOM 1344 N N . HIS A 1 178 ? -4.707 -41.941 4.764 1.00 81.25 178 HIS A N 1
ATOM 1345 C CA . HIS A 1 178 ? -4.431 -41.579 6.146 1.00 81.25 178 HIS A CA 1
ATOM 1346 C C . HIS A 1 178 ? -5.694 -41.039 6.801 1.00 81.25 178 HIS A C 1
ATOM 1348 O O . HIS A 1 178 ? -6.401 -40.234 6.198 1.00 81.25 178 HIS A O 1
ATOM 1354 N N . ILE A 1 179 ? -5.957 -41.461 8.033 1.00 83.62 179 ILE A N 1
ATOM 1355 C CA . ILE A 1 179 ? -7.006 -40.875 8.865 1.00 83.62 179 ILE A CA 1
ATOM 1356 C C . ILE A 1 179 ? -6.401 -39.739 9.680 1.00 83.62 179 ILE A C 1
ATOM 1358 O O . ILE A 1 179 ? -5.327 -39.879 10.265 1.00 83.62 179 ILE A O 1
ATOM 1362 N N . LEU A 1 180 ? -7.096 -38.609 9.692 1.00 82.81 180 LEU A N 1
ATOM 1363 C CA . LEU A 1 180 ? -6.760 -37.441 10.491 1.00 82.81 180 LEU A CA 1
ATOM 1364 C C . LEU A 1 180 ? -7.945 -37.067 11.363 1.00 82.81 180 LEU A C 1
ATOM 1366 O O . LEU A 1 180 ? -9.025 -36.849 10.823 1.00 82.81 180 LEU A O 1
ATOM 1370 N N . THR A 1 181 ? -7.727 -36.933 12.667 1.00 86.88 181 THR A N 1
ATOM 1371 C CA . THR A 1 181 ? -8.751 -36.492 13.622 1.00 86.88 181 THR A CA 1
ATOM 1372 C C . THR A 1 181 ? -8.553 -35.015 13.963 1.00 86.88 181 THR A C 1
ATOM 1374 O O . THR A 1 181 ? -7.435 -34.588 14.259 1.00 86.88 181 THR A O 1
ATOM 1377 N N . ILE A 1 182 ? -9.623 -34.217 13.949 1.00 85.06 182 ILE A N 1
ATOM 1378 C CA . ILE A 1 182 ? -9.558 -32.769 14.217 1.00 85.06 182 ILE A CA 1
ATOM 1379 C C . ILE A 1 182 ? -9.044 -32.464 15.634 1.00 85.06 182 ILE A C 1
ATOM 1381 O O . ILE A 1 182 ? -8.178 -31.607 15.808 1.00 85.06 182 ILE A O 1
ATOM 1385 N N . GLY A 1 183 ? -9.507 -33.200 16.642 1.00 82.38 183 GLY A N 1
ATOM 1386 C CA . GLY A 1 183 ? -9.101 -33.026 18.040 1.00 82.38 183 GLY A CA 1
ATOM 1387 C C . GLY A 1 183 ? -7.637 -33.365 18.328 1.00 82.38 183 GLY A C 1
ATOM 1388 O O . GLY A 1 183 ? -7.127 -33.060 19.405 1.00 82.38 183 GLY A O 1
ATOM 1389 N N . GLU A 1 184 ? -6.936 -33.968 17.368 1.00 82.00 184 GLU A N 1
ATOM 1390 C CA . GLU A 1 184 ? -5.505 -34.277 17.447 1.00 82.00 184 GLU A CA 1
ATOM 1391 C C . GLU A 1 184 ? -4.637 -33.241 16.723 1.00 82.00 184 GLU A C 1
ATOM 1393 O O . GLU A 1 184 ? -3.411 -33.347 16.710 1.00 82.00 184 GLU A O 1
ATOM 1398 N N . VAL A 1 185 ? -5.248 -32.223 16.110 1.00 79.06 185 VAL A N 1
ATOM 1399 C CA . VAL A 1 185 ? -4.519 -31.136 15.461 1.00 79.06 185 VAL A CA 1
ATOM 1400 C C . VAL A 1 185 ? -3.769 -30.323 16.513 1.00 79.06 185 VAL A C 1
ATOM 1402 O O . VAL A 1 185 ? -4.373 -29.650 17.350 1.00 79.06 185 VAL A O 1
ATOM 1405 N N . GLU A 1 186 ? -2.443 -30.310 16.411 1.00 73.31 186 GLU A N 1
ATOM 1406 C CA . GLU A 1 186 ? -1.580 -29.527 17.290 1.00 73.31 186 GLU A CA 1
ATOM 1407 C C . GLU A 1 186 ? -0.970 -28.305 16.588 1.00 73.31 186 GLU A C 1
ATOM 1409 O O . GLU A 1 186 ? -0.566 -28.350 15.421 1.00 73.31 186 GLU A O 1
ATOM 1414 N N . ASN A 1 187 ? -0.823 -27.217 17.343 1.00 70.25 187 ASN A N 1
ATOM 1415 C CA . ASN A 1 187 ? 0.015 -26.073 17.003 1.00 70.25 187 ASN A CA 1
ATOM 1416 C C . ASN A 1 187 ? 0.988 -25.829 18.162 1.00 70.25 187 ASN A C 1
ATOM 1418 O O . ASN A 1 187 ? 0.569 -25.624 19.298 1.00 70.25 187 ASN A O 1
ATOM 1422 N N . ASN A 1 188 ? 2.295 -25.907 17.890 1.00 70.12 188 ASN A N 1
ATOM 1423 C CA . ASN A 1 188 ? 3.359 -25.818 18.900 1.00 70.12 188 ASN A CA 1
ATOM 1424 C C . ASN A 1 188 ? 3.185 -26.762 20.116 1.00 70.12 188 ASN A C 1
ATOM 1426 O O . ASN A 1 188 ? 3.614 -26.429 21.217 1.00 70.12 188 ASN A O 1
ATOM 1430 N N . GLY A 1 189 ? 2.591 -27.947 19.914 1.00 69.44 189 GLY A N 1
ATOM 1431 C CA . GLY A 1 189 ? 2.371 -28.956 20.964 1.00 69.44 189 GLY A CA 1
ATOM 1432 C C . GLY A 1 189 ? 1.076 -28.789 21.771 1.00 69.44 189 GLY A C 1
ATOM 1433 O O . GLY A 1 189 ? 0.855 -29.545 22.712 1.00 69.44 189 GLY A O 1
ATOM 1434 N N . THR A 1 190 ? 0.218 -27.829 21.409 1.00 72.44 190 THR A N 1
ATOM 1435 C CA . THR A 1 190 ? -1.110 -27.633 22.012 1.00 72.44 190 THR A CA 1
ATOM 1436 C C . THR A 1 190 ? -2.200 -28.054 21.031 1.00 72.44 190 THR A C 1
ATOM 1438 O O . THR A 1 190 ? -2.177 -27.619 19.878 1.00 72.44 190 THR A O 1
ATOM 1441 N N . LYS A 1 191 ? -3.171 -28.863 21.482 1.00 78.88 191 LYS A N 1
ATOM 1442 C CA . LYS A 1 191 ? -4.361 -29.235 20.697 1.00 78.88 191 LYS A CA 1
ATOM 1443 C C . LYS A 1 191 ? -5.233 -28.000 20.451 1.00 78.88 191 LYS A C 1
ATOM 1445 O O . LYS A 1 191 ? -5.700 -27.388 21.405 1.00 78.88 191 LYS A O 1
ATOM 1450 N N . VAL A 1 192 ? -5.435 -27.630 19.187 1.00 76.31 192 VAL A N 1
ATOM 1451 C CA . VAL A 1 192 ? -6.123 -26.376 18.804 1.00 76.31 192 VAL A CA 1
ATOM 1452 C C . VAL A 1 192 ? -7.641 -26.549 18.726 1.00 76.31 192 VAL A C 1
ATOM 1454 O O . VAL A 1 192 ? -8.375 -25.583 18.886 1.00 76.31 192 VAL A O 1
ATOM 1457 N N . PHE A 1 193 ? -8.109 -27.781 18.525 1.00 83.81 193 PHE A N 1
ATOM 1458 C CA . PHE A 1 193 ? -9.527 -28.108 18.345 1.00 83.81 193 PHE A CA 1
ATOM 1459 C C . PHE A 1 193 ? -9.970 -29.238 19.274 1.00 83.81 193 PHE A C 1
ATOM 1461 O O . PHE A 1 193 ? -10.642 -30.178 18.853 1.00 83.81 193 PHE A O 1
ATOM 1468 N N . ALA A 1 194 ? -9.545 -29.175 20.539 1.00 82.56 194 ALA A N 1
ATOM 1469 C CA . ALA A 1 194 ? -9.813 -30.219 21.529 1.00 82.56 194 ALA A CA 1
ATOM 1470 C C . ALA A 1 194 ? -11.316 -30.501 21.721 1.00 82.56 194 ALA A C 1
ATOM 1472 O O . ALA A 1 194 ? -11.674 -31.641 22.000 1.00 82.56 194 ALA A O 1
ATOM 1473 N N . ASP A 1 195 ? -12.162 -29.491 21.500 1.00 83.94 195 ASP A N 1
ATOM 1474 C CA . ASP A 1 195 ? -13.618 -29.569 21.652 1.00 83.94 195 ASP A CA 1
ATOM 1475 C C . ASP A 1 195 ? -14.371 -29.642 20.310 1.00 83.94 195 ASP A C 1
ATOM 1477 O O . ASP A 1 195 ? -15.594 -29.705 20.300 1.00 83.94 195 ASP A O 1
ATOM 1481 N N . GLY A 1 196 ? -13.668 -29.678 19.171 1.00 84.31 196 GLY A N 1
ATOM 1482 C CA . GLY A 1 196 ? -14.273 -29.620 17.836 1.00 84.31 196 GLY A CA 1
ATOM 1483 C C . GLY A 1 196 ? -14.123 -28.260 17.159 1.00 84.31 196 GLY A C 1
ATOM 1484 O O . GLY A 1 196 ? -13.277 -27.450 17.541 1.00 84.31 196 GLY A O 1
ATOM 1485 N N . ILE A 1 197 ? -14.896 -28.048 16.094 1.00 84.88 197 ILE A N 1
ATOM 1486 C CA . ILE A 1 197 ? -14.873 -26.839 15.263 1.00 84.88 197 ILE A CA 1
ATOM 1487 C C . ILE A 1 197 ? -16.301 -26.387 14.981 1.00 84.88 197 ILE A C 1
ATOM 1489 O O . ILE A 1 197 ? -17.059 -27.115 14.346 1.00 84.88 197 ILE A O 1
ATOM 1493 N N . ASP A 1 198 ? -16.632 -25.155 15.352 1.00 84.06 198 ASP A N 1
ATOM 1494 C CA . ASP A 1 198 ? -17.832 -24.482 14.855 1.00 84.06 198 ASP A CA 1
ATOM 1495 C C . ASP A 1 198 ? -17.562 -23.911 13.465 1.00 84.06 198 ASP A C 1
ATOM 1497 O O . ASP A 1 198 ? -16.572 -23.214 13.264 1.00 84.06 198 ASP A O 1
ATOM 1501 N N . LEU A 1 199 ? -18.428 -24.176 12.492 1.00 81.44 199 LEU A N 1
ATOM 1502 C CA . LEU A 1 199 ? -18.359 -23.509 11.200 1.00 81.44 199 LEU A CA 1
ATOM 1503 C C . LEU A 1 199 ? -18.860 -22.081 11.359 1.00 81.44 199 LEU A C 1
ATOM 1505 O O . LEU A 1 199 ? -20.024 -21.853 11.669 1.00 81.44 199 LEU A O 1
ATOM 1509 N N . MET A 1 200 ? -17.977 -21.119 11.114 1.00 70.56 200 MET A N 1
ATOM 1510 C CA . MET A 1 200 ? -18.285 -19.703 11.279 1.00 70.56 200 MET A CA 1
ATOM 1511 C C . MET A 1 200 ? -18.360 -18.975 9.923 1.00 70.56 200 MET A C 1
ATOM 1513 O O . MET A 1 200 ? -17.594 -19.278 8.998 1.00 70.56 200 MET A O 1
ATOM 1517 N N . PRO A 1 201 ? -19.280 -18.009 9.766 1.00 65.06 201 PRO A N 1
ATOM 1518 C CA . PRO A 1 201 ? -19.405 -17.181 8.568 1.00 65.06 201 PRO A CA 1
ATOM 1519 C C . PRO A 1 201 ? -18.135 -16.380 8.340 1.00 65.06 201 PRO A C 1
ATOM 1521 O O . PRO A 1 201 ? -17.647 -15.717 9.248 1.00 65.06 201 PRO A O 1
ATOM 1524 N N . GLY A 1 202 ? -17.589 -16.443 7.126 1.00 58.50 202 GLY A N 1
ATOM 1525 C CA . GLY A 1 202 ? -16.313 -15.793 6.860 1.00 58.50 202 GLY A CA 1
ATOM 1526 C C . GLY A 1 202 ? -15.168 -16.451 7.629 1.00 58.50 202 GLY A C 1
ATOM 1527 O O . GLY A 1 202 ? -14.203 -15.792 7.961 1.00 58.50 202 GLY A O 1
ATOM 1528 N N . TYR A 1 203 ? -15.207 -17.754 7.914 1.00 60.19 203 TYR A N 1
ATOM 1529 C CA . TYR A 1 203 ? -14.029 -18.481 8.405 1.00 60.19 203 TYR A CA 1
ATOM 1530 C C . TYR A 1 203 ? -13.549 -19.488 7.356 1.00 60.19 203 TYR A C 1
ATOM 1532 O O . TYR A 1 203 ? -14.343 -20.084 6.625 1.00 60.19 203 TYR A O 1
ATOM 1540 N N . SER A 1 204 ? -12.230 -19.659 7.244 1.00 69.88 204 SER A N 1
ATOM 1541 C CA . SER A 1 204 ? -11.611 -20.695 6.414 1.00 69.88 204 SER A CA 1
ATOM 1542 C C . SER A 1 204 ? -10.661 -21.520 7.270 1.00 69.88 204 SER A C 1
ATOM 1544 O O . SER A 1 204 ? -9.661 -20.987 7.730 1.00 69.88 204 SER A O 1
ATOM 1546 N N . TYR A 1 205 ? -10.932 -22.811 7.452 1.00 76.50 205 TYR A N 1
ATOM 1547 C CA . TYR A 1 205 ? -10.065 -23.729 8.181 1.00 76.50 205 TYR A CA 1
ATOM 1548 C C . TYR A 1 205 ? -9.064 -24.393 7.230 1.00 76.50 205 TYR A C 1
ATOM 1550 O O . TYR A 1 205 ? -9.437 -25.320 6.517 1.00 76.50 205 TYR A O 1
ATOM 1558 N N . LEU A 1 206 ? -7.807 -23.930 7.170 1.00 78.38 206 LEU A N 1
ATOM 1559 C CA . LEU A 1 206 ? -6.774 -24.510 6.303 1.00 78.38 206 LEU A CA 1
ATOM 1560 C C . LEU A 1 206 ? -5.791 -25.424 7.057 1.00 78.38 206 LEU A C 1
ATOM 1562 O O . LEU A 1 206 ? -4.931 -24.983 7.823 1.00 78.38 206 LEU A O 1
ATOM 1566 N N . PHE A 1 207 ? -5.833 -26.713 6.731 1.00 82.44 207 PHE A N 1
ATOM 1567 C CA . PHE A 1 207 ? -4.925 -27.733 7.247 1.00 82.44 207 PHE A CA 1
ATOM 1568 C C . PHE A 1 207 ? -3.801 -28.017 6.252 1.00 82.44 207 PHE A C 1
ATOM 1570 O O . PHE A 1 207 ? -4.041 -28.252 5.070 1.00 82.44 207 PHE A O 1
ATOM 1577 N N . THR A 1 208 ? -2.551 -28.044 6.715 1.00 78.81 208 THR A N 1
ATOM 1578 C CA . THR A 1 208 ? -1.421 -28.531 5.912 1.00 78.81 208 THR A CA 1
ATOM 1579 C C . THR A 1 208 ? -1.117 -29.983 6.263 1.00 78.81 208 THR A C 1
ATOM 1581 O O . THR A 1 208 ? -0.800 -30.286 7.416 1.00 78.81 208 THR A O 1
ATOM 1584 N N . VAL A 1 209 ? -1.155 -30.871 5.273 1.00 79.19 209 VAL A N 1
ATOM 1585 C CA . VAL A 1 209 ? -1.059 -32.328 5.452 1.00 79.19 209 VAL A CA 1
ATOM 1586 C C . VAL A 1 209 ? 0.019 -32.936 4.557 1.00 79.19 209 VAL A C 1
ATOM 1588 O O . VAL A 1 209 ? 0.264 -32.468 3.447 1.00 79.19 209 VAL A O 1
ATOM 1591 N N . GLY A 1 210 ? 0.712 -33.960 5.048 1.00 74.25 210 GLY A N 1
ATOM 1592 C CA . GLY A 1 210 ? 1.725 -34.689 4.282 1.00 74.25 210 GLY A CA 1
ATOM 1593 C C . GLY A 1 210 ? 2.867 -35.227 5.139 1.00 74.25 210 GLY A C 1
ATOM 1594 O O . GLY A 1 210 ? 2.935 -34.991 6.352 1.00 74.25 210 GLY A O 1
ATOM 1595 N N . TYR A 1 211 ? 3.791 -35.940 4.501 1.00 65.69 211 TYR A N 1
ATOM 1596 C CA . TYR A 1 211 ? 4.961 -36.503 5.161 1.00 65.69 211 TYR A CA 1
ATOM 1597 C C . TYR A 1 211 ? 6.007 -35.435 5.490 1.00 65.69 211 TYR A C 1
ATOM 1599 O O . TYR A 1 211 ? 6.378 -34.609 4.654 1.00 65.69 211 TYR A O 1
ATOM 1607 N N . LYS A 1 212 ? 6.530 -35.483 6.720 1.00 56.97 212 LYS A N 1
ATOM 1608 C CA . LYS A 1 212 ? 7.703 -34.720 7.164 1.00 56.97 212 LYS A CA 1
ATOM 1609 C C . LYS A 1 212 ? 8.573 -35.622 8.040 1.00 56.97 212 LYS A C 1
ATOM 1611 O O . LYS A 1 212 ? 8.093 -36.165 9.028 1.00 56.97 212 LYS A O 1
ATOM 1616 N N . TYR A 1 213 ? 9.844 -35.799 7.671 1.00 54.12 213 TYR A N 1
ATOM 1617 C CA . TYR A 1 213 ? 10.801 -36.671 8.380 1.00 54.12 213 TYR A CA 1
ATOM 1618 C C . TYR A 1 213 ? 10.283 -38.104 8.643 1.00 54.12 213 TYR A C 1
ATOM 1620 O O . TYR A 1 213 ? 10.471 -38.647 9.728 1.00 54.12 213 TYR A O 1
ATOM 1628 N N . GLY A 1 214 ? 9.599 -38.707 7.663 1.00 54.94 214 GLY A N 1
ATOM 1629 C CA . GLY A 1 214 ? 9.082 -40.080 7.764 1.00 54.94 214 GLY A CA 1
ATOM 1630 C C . GLY A 1 214 ? 7.816 -40.243 8.613 1.00 54.94 214 GLY A C 1
ATOM 1631 O O . GLY A 1 214 ? 7.418 -41.368 8.889 1.00 54.94 214 GLY A O 1
ATOM 1632 N N . LYS A 1 215 ? 7.173 -39.145 9.031 1.00 57.47 215 LYS A N 1
ATOM 1633 C CA . LYS A 1 215 ? 5.886 -39.168 9.738 1.00 57.47 215 LYS A CA 1
ATOM 1634 C C . LYS A 1 215 ? 4.833 -38.394 8.956 1.00 57.47 215 LYS A C 1
ATOM 1636 O O . LYS A 1 215 ? 5.096 -37.272 8.512 1.00 57.47 215 LYS A O 1
ATOM 1641 N N . PHE A 1 216 ? 3.647 -38.977 8.803 1.00 62.03 216 PHE A N 1
ATOM 1642 C CA . PHE A 1 216 ? 2.483 -38.253 8.305 1.00 62.03 216 PHE A CA 1
ATOM 1643 C C . PHE A 1 216 ? 2.038 -37.267 9.384 1.00 62.03 216 PHE A C 1
ATOM 1645 O O . PHE A 1 216 ? 1.893 -37.640 10.546 1.00 62.03 216 PHE A O 1
ATOM 1652 N N . THR A 1 217 ? 1.923 -35.988 9.038 1.00 62.00 217 THR A N 1
ATOM 1653 C CA . THR A 1 217 ? 1.645 -34.940 10.025 1.00 62.00 217 THR A CA 1
ATOM 1654 C C . THR A 1 217 ? 0.643 -33.940 9.483 1.00 62.00 217 THR A C 1
ATOM 1656 O O . THR A 1 217 ? 0.809 -33.416 8.379 1.00 62.00 217 THR A O 1
ATOM 1659 N N . MET A 1 218 ? -0.341 -33.613 10.312 1.00 69.12 218 MET A N 1
ATOM 1660 C CA . MET A 1 218 ? -1.258 -32.504 10.103 1.00 69.12 218 MET A CA 1
ATOM 1661 C C . MET A 1 218 ? -0.798 -31.312 10.938 1.00 69.12 218 MET A C 1
ATOM 1663 O O . MET A 1 218 ? -0.380 -31.462 12.080 1.00 69.12 218 MET A O 1
ATOM 1667 N N . SER A 1 219 ? -0.810 -30.128 10.344 1.00 65.06 219 SER A N 1
ATOM 1668 C CA . SER A 1 219 ? -0.500 -28.876 11.032 1.00 65.06 219 SER A CA 1
ATOM 1669 C C . SER A 1 219 ? -1.415 -27.791 10.504 1.00 65.06 219 SER A C 1
ATOM 1671 O O . SER A 1 219 ? -1.596 -27.691 9.290 1.00 65.06 219 SER A O 1
ATOM 1673 N N . VAL A 1 220 ? -1.946 -26.958 11.388 1.00 66.44 220 VAL A N 1
ATOM 1674 C CA . VAL A 1 220 ? -2.688 -25.761 10.992 1.00 66.44 220 VAL A CA 1
ATOM 1675 C C . VAL A 1 220 ? -1.764 -24.839 10.199 1.00 66.44 220 VAL A C 1
ATOM 1677 O O . VAL A 1 220 ? -0.648 -24.552 10.637 1.00 66.44 220 VAL A O 1
ATOM 1680 N N . ASN A 1 221 ? -2.197 -24.403 9.014 1.00 58.16 221 ASN A N 1
ATOM 1681 C CA . ASN A 1 221 ? -1.540 -23.284 8.349 1.00 58.16 221 ASN A CA 1
ATOM 1682 C C . ASN A 1 221 ? -2.128 -21.994 8.915 1.00 58.16 221 ASN A C 1
ATOM 1684 O O . ASN A 1 221 ? -3.338 -21.921 9.102 1.00 58.16 221 ASN A O 1
ATOM 1688 N N . LYS A 1 222 ? -1.283 -20.993 9.177 1.00 45.81 222 LYS A N 1
ATOM 1689 C CA . LYS A 1 222 ? -1.750 -19.667 9.600 1.00 45.81 222 LYS A CA 1
ATOM 1690 C C . LYS A 1 222 ? -2.816 -19.176 8.617 1.00 45.81 222 LYS A C 1
ATOM 1692 O O . LYS A 1 222 ? -2.622 -19.326 7.409 1.00 45.81 222 LYS A O 1
ATOM 1697 N N . SER A 1 223 ? -3.876 -18.580 9.149 1.00 41.06 223 SER A N 1
ATOM 1698 C CA . SER A 1 223 ? -5.198 -18.316 8.570 1.00 41.06 223 SER A CA 1
ATOM 1699 C C . SER A 1 223 ? -6.237 -19.415 8.816 1.00 41.06 223 SER A C 1
ATOM 1701 O O . SER A 1 223 ? -6.615 -20.172 7.924 1.00 41.06 223 SER A O 1
ATOM 1703 N N . LEU A 1 224 ? -6.730 -19.461 10.058 1.00 42.53 224 LEU A N 1
ATOM 1704 C CA . LEU A 1 224 ? -8.002 -20.101 10.408 1.00 42.53 224 LEU A CA 1
ATOM 1705 C C . LEU A 1 224 ? -9.111 -19.071 10.622 1.00 42.53 224 LEU A C 1
ATOM 1707 O O . LEU A 1 224 ? -9.748 -19.071 11.665 1.00 42.53 224 LEU A O 1
ATOM 1711 N N . SER A 1 225 ? -9.307 -18.168 9.666 1.00 37.62 225 SER A N 1
ATOM 1712 C CA . SER A 1 225 ? -10.522 -17.368 9.509 1.00 37.62 225 SER A CA 1
ATOM 1713 C C . SER A 1 225 ? -10.351 -16.385 8.333 1.00 37.62 225 SER A C 1
ATOM 1715 O O . SER A 1 225 ? -9.217 -15.989 8.065 1.00 37.62 225 SER A O 1
ATOM 1717 N N . TRP A 1 226 ? -11.427 -15.896 7.692 1.00 35.00 226 TRP A N 1
ATOM 1718 C CA . TRP A 1 226 ? -11.358 -14.578 7.022 1.00 35.00 226 TRP A CA 1
ATOM 1719 C C . TRP A 1 226 ? -11.120 -13.433 8.030 1.00 35.00 226 TRP A C 1
ATOM 1721 O O . TRP A 1 226 ? -10.979 -12.291 7.648 1.00 35.00 226 TRP A O 1
ATOM 1731 N N . THR A 1 227 ? -11.045 -13.756 9.316 1.00 36.59 227 THR A N 1
ATOM 1732 C CA . THR A 1 227 ? -10.704 -12.950 10.492 1.00 36.59 227 THR A CA 1
ATOM 1733 C C . THR A 1 227 ? -9.323 -13.323 11.054 1.00 36.59 227 THR A C 1
ATOM 1735 O O . THR A 1 227 ? -8.942 -12.811 12.079 1.00 36.59 227 THR A O 1
ATOM 1738 N N . GLU A 1 228 ? -8.489 -14.170 10.431 1.00 33.75 228 GLU A N 1
ATOM 1739 C CA . GLU A 1 228 ? -7.022 -14.111 10.669 1.00 33.75 228 GLU A CA 1
ATOM 1740 C C . GLU A 1 228 ? -6.355 -13.168 9.649 1.00 33.75 228 GLU A C 1
ATOM 1742 O O . GLU A 1 228 ? -5.133 -13.124 9.491 1.00 33.75 228 GLU A O 1
ATOM 1747 N N . GLN A 1 229 ? -7.225 -12.382 9.005 1.00 36.50 229 GLN A N 1
ATOM 1748 C CA . GLN A 1 229 ? -7.095 -10.961 8.717 1.00 36.50 229 GLN A CA 1
ATOM 1749 C C . GLN A 1 229 ? -7.400 -10.034 9.923 1.00 36.50 229 GLN A C 1
ATOM 1751 O O . GLN A 1 229 ? -7.102 -8.863 9.782 1.00 36.50 229 GLN A O 1
ATOM 1756 N N . ASP A 1 230 ? -7.859 -10.507 11.097 1.00 33.84 230 ASP A N 1
ATOM 1757 C CA . ASP A 1 230 ? -8.223 -9.699 12.290 1.00 33.84 230 ASP A CA 1
ATOM 1758 C C . ASP A 1 230 ? -8.106 -10.482 13.631 1.00 33.84 230 ASP A C 1
ATOM 1760 O O . ASP A 1 230 ? -9.085 -11.015 14.148 1.00 33.84 230 ASP A O 1
ATOM 1764 N N . ALA A 1 231 ? -6.908 -10.553 14.221 1.00 28.05 231 ALA A N 1
ATOM 1765 C CA . ALA A 1 231 ? -6.689 -10.442 15.678 1.00 28.05 231 ALA A CA 1
ATOM 1766 C C . ALA A 1 231 ? -5.289 -10.936 16.055 1.00 28.05 231 ALA A C 1
ATOM 1768 O O . ALA A 1 231 ? -5.026 -12.126 16.248 1.00 28.05 231 ALA A O 1
ATOM 1769 N N . VAL A 1 232 ? -4.393 -9.986 16.308 1.00 25.14 232 VAL A N 1
ATOM 1770 C CA . VAL A 1 232 ? -3.480 -10.177 17.430 1.00 25.14 232 VAL A CA 1
ATOM 1771 C C . VAL A 1 232 ? -4.322 -10.029 18.701 1.00 25.14 232 VAL A C 1
ATOM 1773 O O . VAL A 1 232 ? -4.866 -8.960 18.950 1.00 25.14 232 VAL A O 1
ATOM 1776 N N . ALA A 1 233 ? -4.336 -11.107 19.488 1.00 28.83 233 ALA A N 1
ATOM 1777 C CA . ALA A 1 233 ? -4.740 -11.235 20.891 1.00 28.83 233 ALA A CA 1
ATOM 1778 C C . ALA A 1 233 ? -6.184 -11.683 21.190 1.00 28.83 233 ALA A C 1
ATOM 1780 O O . ALA A 1 233 ? -7.118 -10.895 21.254 1.00 28.83 233 ALA A O 1
ATOM 1781 N N . ALA A 1 234 ? -6.297 -12.951 21.589 1.00 24.30 234 ALA A N 1
ATOM 1782 C CA . ALA A 1 234 ? -7.165 -13.340 22.692 1.00 24.30 234 ALA A CA 1
ATOM 1783 C C . ALA A 1 234 ? -6.302 -14.059 23.741 1.00 24.30 234 ALA A C 1
ATOM 1785 O O . ALA A 1 234 ? -6.092 -15.269 23.683 1.00 24.30 234 ALA A O 1
ATOM 1786 N N . GLU A 1 235 ? -5.759 -13.293 24.691 1.00 25.12 235 GLU A N 1
ATOM 1787 C CA . GLU A 1 235 ? -5.499 -13.835 26.022 1.00 25.12 235 GLU A CA 1
ATOM 1788 C C . GLU A 1 235 ? -6.847 -13.906 26.742 1.00 25.12 235 GLU A C 1
ATOM 1790 O O . GLU A 1 235 ? -7.505 -12.895 26.985 1.00 25.12 235 GLU A O 1
ATOM 1795 N N . THR A 1 236 ? -7.276 -15.118 27.075 1.00 23.08 236 THR A N 1
ATOM 1796 C CA . THR A 1 236 ? -8.364 -15.352 28.020 1.00 23.08 236 THR A CA 1
ATOM 1797 C C . THR A 1 236 ? -7.981 -14.830 29.400 1.00 23.08 236 THR A C 1
ATOM 1799 O O . THR A 1 236 ? -7.113 -15.397 30.062 1.00 23.08 236 THR A O 1
ATOM 1802 N N . ALA A 1 237 ? -8.712 -13.828 29.879 1.00 23.08 237 ALA A N 1
ATOM 1803 C CA . ALA A 1 237 ? -8.939 -13.629 31.302 1.00 23.08 237 ALA A CA 1
ATOM 1804 C C . ALA A 1 237 ? -10.403 -13.234 31.518 1.00 23.08 237 ALA A C 1
ATOM 1806 O O . ALA A 1 237 ? -10.801 -12.085 31.352 1.00 23.08 237 ALA A O 1
ATOM 1807 N N . SER A 1 238 ? -11.223 -14.214 31.887 1.00 24.92 238 SER A N 1
ATOM 1808 C CA . SER A 1 238 ? -12.541 -13.966 32.456 1.00 24.92 238 SER A CA 1
ATOM 1809 C C . SER A 1 238 ? -12.384 -13.467 33.894 1.00 24.92 238 SER A C 1
ATOM 1811 O O . SER A 1 238 ? -12.017 -14.251 34.771 1.00 24.92 238 SER A O 1
ATOM 1813 N N . ALA A 1 239 ? -12.697 -12.197 34.140 1.00 21.75 239 ALA A N 1
ATOM 1814 C CA . ALA A 1 239 ? -13.253 -11.719 35.405 1.00 21.75 239 ALA A CA 1
ATOM 1815 C C . ALA A 1 239 ? -13.821 -10.304 35.208 1.00 21.75 239 ALA A C 1
ATOM 1817 O O . ALA A 1 239 ? -13.069 -9.355 35.042 1.00 21.75 239 ALA A O 1
ATOM 1818 N N . ASP A 1 240 ? -15.150 -10.224 35.228 1.00 24.39 240 ASP A N 1
ATOM 1819 C CA . ASP A 1 240 ? -15.969 -9.114 35.732 1.00 24.39 240 ASP A CA 1
ATOM 1820 C C . ASP A 1 240 ? -15.653 -7.664 35.280 1.00 24.39 240 ASP A C 1
ATOM 1822 O O . ASP A 1 240 ? -14.698 -7.034 35.726 1.00 24.39 240 ASP A O 1
ATOM 1826 N N . GLY A 1 241 ? -16.569 -7.102 34.475 1.00 25.88 241 GLY A N 1
ATOM 1827 C CA . GLY A 1 241 ? -16.846 -5.660 34.408 1.00 25.88 241 GLY A CA 1
ATOM 1828 C C . GLY A 1 241 ? -16.171 -4.839 33.299 1.00 25.88 241 GLY A C 1
ATOM 1829 O O . GLY A 1 241 ? -15.150 -4.222 33.555 1.00 25.88 241 GLY A O 1
ATOM 1830 N N . SER A 1 242 ? -16.849 -4.678 32.144 1.00 29.92 242 SER A N 1
ATOM 1831 C CA . SER A 1 242 ? -16.677 -3.609 31.116 1.00 29.92 242 SER A CA 1
ATOM 1832 C C . SER A 1 242 ? -15.272 -3.431 30.491 1.00 29.92 242 SER A C 1
ATOM 1834 O O . SER A 1 242 ? -14.270 -3.366 31.180 1.00 29.92 242 SER A O 1
ATOM 1836 N N . ILE A 1 243 ? -15.129 -3.330 29.167 1.00 25.83 243 ILE A N 1
ATOM 1837 C CA . ILE A 1 243 ? -14.929 -2.061 28.434 1.00 25.83 243 ILE A CA 1
ATOM 1838 C C . ILE A 1 243 ? -14.885 -2.419 26.934 1.00 25.83 243 ILE A C 1
ATOM 1840 O O . ILE A 1 243 ? -14.084 -3.255 26.523 1.00 25.83 243 ILE A O 1
ATOM 1844 N N . ALA A 1 244 ? -15.727 -1.781 26.119 1.00 26.95 244 ALA A N 1
ATOM 1845 C CA . ALA A 1 244 ? -15.529 -1.692 24.673 1.00 26.95 244 ALA A CA 1
ATOM 1846 C C . ALA A 1 244 ? -14.374 -0.710 24.392 1.00 26.95 244 ALA A C 1
ATOM 1848 O O . ALA A 1 244 ? -14.355 0.371 24.978 1.00 26.95 244 ALA A O 1
ATOM 1849 N N . THR A 1 245 ? -13.413 -1.054 23.532 1.00 38.75 245 THR A N 1
ATOM 1850 C CA . THR A 1 245 ? -12.331 -0.145 23.103 1.00 38.75 245 THR A CA 1
ATOM 1851 C C . THR A 1 245 ? -12.939 1.094 22.428 1.00 38.75 245 THR A C 1
ATOM 1853 O O . THR A 1 245 ? -13.729 0.956 21.494 1.00 38.75 245 THR A O 1
ATOM 1856 N N . ALA A 1 246 ? -12.647 2.304 22.916 1.00 61.28 246 ALA A N 1
ATOM 1857 C CA . ALA A 1 246 ? -13.303 3.526 22.448 1.00 61.28 246 ALA A CA 1
ATOM 1858 C C . ALA A 1 246 ? -12.654 4.074 21.156 1.00 61.28 246 ALA A C 1
ATOM 1860 O O . ALA A 1 246 ? -11.439 4.008 20.970 1.00 61.28 246 ALA A O 1
ATOM 1861 N N . LYS A 1 247 ? -13.475 4.622 20.245 1.00 74.38 247 LYS A N 1
ATOM 1862 C CA . LYS A 1 247 ? -13.036 5.169 18.944 1.00 74.38 247 LYS A CA 1
ATOM 1863 C C . LYS A 1 247 ? -11.979 6.273 19.090 1.00 74.38 247 LYS A C 1
ATOM 1865 O O . LYS A 1 247 ? -12.124 7.169 19.929 1.00 74.38 247 LYS A O 1
ATOM 1870 N N . TYR A 1 248 ? -10.989 6.281 18.196 1.00 83.38 248 TYR A N 1
ATOM 1871 C CA . TYR A 1 248 ? -9.898 7.264 18.103 1.00 83.38 248 TYR A CA 1
ATOM 1872 C C . TYR A 1 248 ? -8.927 7.310 19.296 1.00 83.38 248 TYR A C 1
ATOM 1874 O O . TYR A 1 248 ? -8.150 8.266 19.422 1.00 83.38 248 TYR A O 1
ATOM 1882 N N . ASP A 1 249 ? -8.935 6.310 20.180 1.00 84.75 249 ASP A N 1
ATOM 1883 C CA . ASP A 1 249 ? -8.093 6.298 21.383 1.00 84.75 249 ASP A CA 1
ATOM 1884 C C . ASP A 1 249 ? -6.594 6.349 21.062 1.00 84.75 249 ASP A C 1
ATOM 1886 O O . ASP A 1 249 ? -5.851 7.076 21.725 1.00 84.75 249 ASP A O 1
ATOM 1890 N N . TRP A 1 250 ? -6.141 5.659 20.011 1.00 87.31 250 TRP A N 1
ATOM 1891 C CA . TRP A 1 250 ? -4.744 5.691 19.558 1.00 87.31 250 TRP A CA 1
ATOM 1892 C C . TRP A 1 250 ? -4.274 7.123 19.252 1.00 87.31 250 TRP A C 1
ATOM 1894 O O . TRP A 1 250 ? -3.178 7.533 19.647 1.00 87.31 250 TRP A O 1
ATOM 1904 N N . TRP A 1 251 ? -5.131 7.914 18.602 1.00 88.50 251 TRP A N 1
ATOM 1905 C CA . TRP A 1 251 ? -4.859 9.294 18.213 1.00 88.50 251 TRP A CA 1
ATOM 1906 C C . TRP A 1 251 ? -4.909 10.227 19.424 1.00 8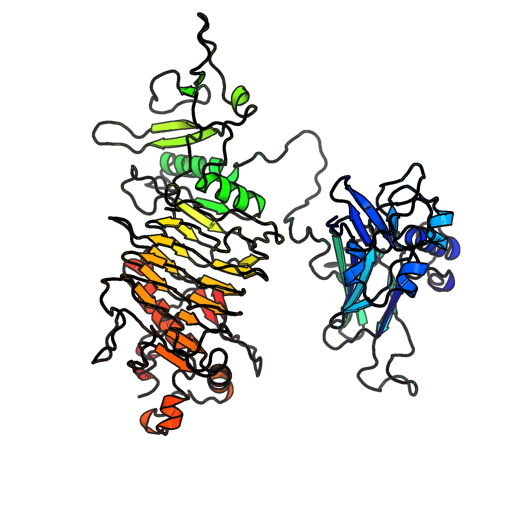8.50 251 TRP A C 1
ATOM 1908 O O . TRP A 1 251 ? -3.950 10.963 19.678 1.00 88.50 251 TRP A O 1
ATOM 1918 N N . LYS A 1 252 ? -5.979 10.147 20.231 1.00 85.25 252 LYS A N 1
ATOM 1919 C CA . LYS A 1 252 ? -6.135 10.953 21.456 1.00 85.25 252 LYS A CA 1
ATOM 1920 C C . LYS A 1 252 ? -4.977 10.709 22.430 1.00 85.25 252 LYS A C 1
ATOM 1922 O O . LYS A 1 252 ? -4.435 11.656 23.008 1.00 85.25 252 LYS A O 1
ATOM 1927 N N . LYS A 1 253 ? -4.562 9.448 22.586 1.00 85.25 253 LYS A N 1
ATOM 1928 C CA . LYS A 1 253 ? -3.452 9.048 23.454 1.00 85.25 253 LYS A CA 1
ATOM 1929 C C . LYS A 1 253 ? -2.112 9.582 22.954 1.00 85.25 253 LYS A C 1
ATOM 1931 O O . LYS A 1 253 ? -1.354 10.117 23.760 1.00 85.25 253 LYS A O 1
ATOM 1936 N N . ALA A 1 254 ? -1.828 9.507 21.653 1.00 86.69 254 ALA A N 1
ATOM 1937 C CA . ALA A 1 254 ? -0.581 10.027 21.083 1.00 86.69 254 ALA A CA 1
ATOM 1938 C C . ALA A 1 254 ? -0.398 11.535 21.347 1.00 86.69 254 ALA A C 1
ATOM 1940 O O . ALA A 1 254 ? 0.693 11.981 21.716 1.00 86.69 254 ALA A O 1
ATOM 1941 N N . LEU A 1 255 ? -1.479 12.316 21.236 1.00 82.81 255 LEU A N 1
ATOM 1942 C CA . LEU A 1 255 ? -1.480 13.749 21.556 1.00 82.81 255 LEU A CA 1
ATOM 1943 C C . LEU A 1 255 ? -1.168 14.017 23.033 1.00 82.81 255 LEU A C 1
ATOM 1945 O O . LEU A 1 255 ? -0.390 14.922 23.356 1.00 82.81 255 LEU A O 1
ATOM 1949 N N . PHE A 1 256 ? -1.766 13.231 23.930 1.00 81.50 256 PHE A N 1
ATOM 1950 C CA . PHE A 1 256 ? -1.568 13.350 25.373 1.00 81.50 256 PHE A CA 1
ATOM 1951 C C . PHE A 1 256 ? -0.164 12.915 25.821 1.00 81.50 256 PHE A C 1
ATOM 1953 O O . PHE A 1 256 ? 0.469 13.579 26.650 1.00 81.50 256 PHE A O 1
ATOM 1960 N N . ASP A 1 257 ? 0.358 11.832 25.243 1.00 84.12 257 ASP A N 1
ATOM 1961 C CA . ASP A 1 257 ? 1.698 11.320 25.526 1.00 84.12 257 ASP A CA 1
ATOM 1962 C C . ASP A 1 257 ? 2.775 12.335 25.113 1.00 84.12 257 ASP A C 1
ATOM 1964 O O . ASP A 1 257 ? 3.718 12.587 25.868 1.00 84.12 257 ASP A O 1
ATOM 1968 N N . ALA A 1 258 ? 2.621 12.979 23.951 1.00 82.00 258 ALA A N 1
ATOM 1969 C CA . ALA A 1 258 ? 3.540 14.014 23.482 1.00 82.00 258 ALA A CA 1
ATOM 1970 C C . ALA A 1 258 ? 3.617 15.212 24.436 1.00 82.00 258 ALA A C 1
ATOM 1972 O O . ALA A 1 258 ? 4.707 15.706 24.736 1.00 82.00 258 ALA A O 1
ATOM 1973 N N . TYR A 1 259 ? 2.472 15.647 24.966 1.00 79.62 259 TYR A N 1
ATOM 1974 C CA . TYR A 1 259 ? 2.428 16.708 25.970 1.00 79.62 259 TYR A CA 1
ATOM 1975 C C . TYR A 1 259 ? 3.082 16.259 27.274 1.00 79.62 259 TYR A C 1
ATOM 1977 O O . TYR A 1 259 ? 3.914 16.975 27.830 1.00 79.62 259 TYR A O 1
ATOM 1985 N N . THR A 1 260 ? 2.760 15.053 27.741 1.00 81.81 260 THR A N 1
ATOM 1986 C CA . THR A 1 260 ? 3.372 14.467 28.938 1.00 81.81 260 THR A CA 1
ATOM 1987 C C . THR A 1 260 ? 4.897 14.401 28.813 1.00 81.81 260 THR A C 1
ATOM 1989 O O . THR A 1 260 ? 5.613 14.703 29.769 1.00 81.81 260 THR A O 1
ATOM 1992 N N . ASN A 1 261 ? 5.417 14.049 27.636 1.00 83.75 261 ASN A N 1
ATOM 1993 C CA . ASN A 1 261 ? 6.853 14.016 27.370 1.00 83.75 261 ASN A CA 1
ATOM 1994 C C . ASN A 1 261 ? 7.484 15.414 27.391 1.00 83.75 261 ASN A C 1
ATOM 1996 O O . ASN A 1 261 ? 8.523 15.587 28.034 1.00 83.75 261 ASN A O 1
ATOM 2000 N N . LEU A 1 262 ? 6.839 16.405 26.769 1.00 79.50 262 LEU A N 1
ATOM 2001 C CA . LEU A 1 262 ? 7.286 17.799 26.795 1.00 79.50 262 LEU A CA 1
ATOM 2002 C C . LEU A 1 262 ? 7.305 18.350 28.231 1.00 79.50 262 LEU A C 1
ATOM 2004 O O . LEU A 1 262 ? 8.315 18.881 28.686 1.00 79.50 262 LEU A O 1
ATOM 2008 N N . LYS A 1 263 ? 6.206 18.170 28.972 1.00 81.62 263 LYS A N 1
ATOM 2009 C CA . LYS A 1 263 ? 6.039 18.644 30.355 1.00 81.62 263 LYS A CA 1
ATOM 2010 C C . LYS A 1 263 ? 7.083 18.056 31.299 1.00 81.62 263 LYS A C 1
ATOM 2012 O O . LYS A 1 263 ? 7.610 18.757 32.156 1.00 81.62 263 LYS A O 1
ATOM 2017 N N . ASN A 1 264 ? 7.390 16.772 31.134 1.00 82.88 264 ASN A N 1
ATOM 2018 C CA . ASN A 1 264 ? 8.382 16.078 31.951 1.00 82.88 264 ASN A CA 1
ATOM 2019 C C . ASN A 1 264 ? 9.828 16.317 31.481 1.00 82.88 264 ASN A C 1
ATOM 2021 O O . ASN A 1 264 ? 10.739 15.658 31.978 1.00 82.88 264 ASN A O 1
ATOM 2025 N N . GLY A 1 265 ? 10.051 17.207 30.506 1.00 82.19 265 GLY A N 1
ATOM 2026 C CA . GLY A 1 265 ? 11.378 17.522 29.977 1.00 82.19 265 GLY A CA 1
ATOM 2027 C C . GLY A 1 265 ? 12.054 16.361 29.242 1.00 82.19 265 GLY A C 1
ATOM 2028 O O . GLY A 1 265 ? 13.269 16.384 29.059 1.00 82.19 265 GLY A O 1
ATOM 2029 N N . LYS A 1 266 ? 11.296 15.335 28.827 1.00 85.25 266 LYS A N 1
ATOM 2030 C CA . LYS A 1 266 ? 11.823 14.215 28.029 1.00 85.25 266 LYS A CA 1
ATOM 2031 C C . LYS A 1 266 ? 12.109 14.635 26.589 1.00 85.25 266 LYS A C 1
ATOM 2033 O O . LYS A 1 266 ? 12.995 14.072 25.955 1.00 85.25 266 LYS A O 1
ATOM 2038 N N . THR A 1 267 ? 11.363 15.613 26.082 1.00 79.38 267 THR A N 1
ATOM 2039 C CA . THR A 1 267 ? 11.570 16.231 24.770 1.00 79.38 267 THR A CA 1
ATOM 2040 C C . THR A 1 267 ? 11.553 17.752 24.906 1.00 79.38 267 THR A C 1
ATOM 2042 O O . THR A 1 267 ? 10.941 18.301 25.819 1.00 79.38 267 THR A O 1
ATOM 2045 N N . SER A 1 268 ? 12.223 18.448 23.987 1.00 74.69 268 SER A N 1
ATOM 2046 C CA . SER A 1 268 ? 12.206 19.916 23.884 1.00 74.69 268 SER A CA 1
ATOM 2047 C C . SER A 1 268 ? 11.127 20.438 22.929 1.00 74.69 268 SER A C 1
ATOM 2049 O O . SER A 1 268 ? 11.053 21.637 22.665 1.00 74.69 268 SER A O 1
ATOM 2051 N N . SER A 1 269 ? 10.322 19.548 22.349 1.00 74.88 269 SER A N 1
ATOM 2052 C CA . SER A 1 269 ? 9.314 19.880 21.342 1.00 74.88 269 SER A CA 1
ATOM 2053 C C . SER A 1 269 ? 8.109 18.954 21.464 1.00 74.88 269 SER A C 1
ATOM 2055 O O . SER A 1 269 ? 8.246 17.784 21.836 1.00 74.88 269 SER A O 1
ATOM 2057 N N . TYR A 1 270 ? 6.931 19.499 21.165 1.00 77.12 270 TYR A N 1
ATOM 2058 C CA . TYR A 1 270 ? 5.689 18.741 21.071 1.00 77.12 270 TYR A CA 1
ATOM 2059 C C . TYR A 1 270 ? 5.676 17.965 19.750 1.00 77.12 270 TYR A C 1
ATOM 2061 O O . TYR A 1 270 ? 5.577 18.573 18.688 1.00 77.12 270 TYR A O 1
ATOM 2069 N N . LEU A 1 271 ? 5.842 16.642 19.826 1.00 75.50 271 LEU A N 1
ATOM 2070 C CA . LEU A 1 271 ? 5.970 15.753 18.665 1.00 75.50 271 LEU A CA 1
ATOM 2071 C C . LEU A 1 271 ? 5.145 14.470 18.872 1.00 75.50 271 LEU A C 1
ATOM 2073 O O . LEU A 1 271 ? 5.694 13.454 19.300 1.00 75.50 271 LEU A O 1
ATOM 2077 N N . PRO A 1 272 ? 3.825 14.499 18.633 1.00 79.62 272 PRO A N 1
ATOM 2078 C CA . PRO A 1 272 ? 3.009 13.291 18.617 1.00 79.62 272 PRO A CA 1
ATOM 2079 C C . PRO A 1 272 ? 3.449 12.307 17.538 1.00 79.62 272 PRO A C 1
ATOM 2081 O O . PRO A 1 272 ? 3.580 12.649 16.360 1.00 79.62 272 PRO A O 1
ATOM 2084 N N . GLU A 1 273 ? 3.638 11.062 17.965 1.00 83.94 273 GLU A N 1
ATOM 2085 C CA . GLU A 1 273 ? 3.860 9.918 17.090 1.00 83.94 273 GLU A CA 1
ATOM 2086 C C . GLU A 1 273 ? 2.583 9.093 17.031 1.00 83.94 273 GLU A C 1
ATOM 2088 O O . GLU A 1 273 ? 2.175 8.465 18.010 1.00 83.94 273 GLU A O 1
ATOM 2093 N N . PHE A 1 274 ? 1.961 9.094 15.864 1.00 89.94 274 PHE A N 1
ATOM 2094 C CA . PHE A 1 274 ? 0.749 8.348 15.596 1.00 89.94 274 PHE A CA 1
ATOM 2095 C C . PHE A 1 274 ? 1.115 6.963 15.081 1.00 89.94 274 PHE A C 1
ATOM 2097 O O . PHE A 1 274 ? 1.897 6.835 14.137 1.00 89.94 274 PHE A O 1
ATOM 2104 N N . LYS A 1 275 ? 0.569 5.928 15.713 1.00 93.31 275 LYS A N 1
ATOM 2105 C CA . LYS A 1 275 ? 0.842 4.531 15.380 1.00 93.31 275 LYS A CA 1
ATOM 2106 C C . LYS A 1 275 ? -0.461 3.856 15.003 1.00 93.31 275 LYS A C 1
ATOM 2108 O O . LYS A 1 275 ? -1.412 3.950 15.766 1.00 93.31 275 LYS A O 1
ATOM 2113 N N . ILE A 1 276 ? -0.471 3.220 13.839 1.00 92.50 276 ILE A N 1
ATOM 2114 C CA . ILE A 1 276 ? -1.621 2.491 13.306 1.00 92.50 276 ILE A CA 1
ATOM 2115 C C . ILE A 1 276 ? -1.179 1.045 13.100 1.00 92.50 276 ILE A C 1
ATOM 2117 O O . ILE A 1 276 ? -0.236 0.789 12.347 1.00 92.50 276 ILE A O 1
ATOM 2121 N N . GLY A 1 277 ? -1.828 0.118 13.793 1.00 90.81 277 GLY A N 1
ATOM 2122 C CA . GLY A 1 277 ? -1.536 -1.313 13.737 1.00 90.81 277 GLY A CA 1
ATOM 2123 C C . GLY A 1 277 ? -2.695 -2.171 13.236 1.00 90.81 277 GLY A C 1
ATOM 2124 O O . GLY A 1 277 ? -2.511 -3.376 13.098 1.00 90.81 277 GLY A O 1
ATOM 2125 N N . SER A 1 278 ? -3.859 -1.575 12.973 1.00 83.50 278 SER A N 1
ATOM 2126 C CA . SER A 1 278 ? -5.091 -2.282 12.603 1.00 83.50 278 SER A CA 1
ATOM 2127 C C . SER A 1 278 ? -5.859 -1.577 11.481 1.00 83.50 278 SER A C 1
ATOM 2129 O O . SER A 1 278 ? -5.615 -0.401 11.182 1.00 83.50 278 SER A O 1
ATOM 2131 N N . ALA A 1 279 ? -6.784 -2.301 10.846 1.00 78.88 279 ALA A N 1
ATOM 2132 C CA . ALA A 1 279 ? -7.639 -1.761 9.794 1.00 78.88 279 ALA A CA 1
ATOM 2133 C C . ALA A 1 279 ? -8.599 -0.695 10.342 1.00 78.88 279 ALA A C 1
ATOM 2135 O O . ALA A 1 279 ? -8.808 0.333 9.700 1.00 78.88 279 ALA A O 1
ATOM 2136 N N . GLU A 1 280 ? -9.113 -0.882 11.558 1.00 82.56 280 GLU A N 1
ATOM 2137 C CA . GLU A 1 280 ? -9.997 0.063 12.239 1.00 82.56 280 GLU A CA 1
ATOM 2138 C C . GLU A 1 280 ? -9.302 1.403 12.480 1.00 82.56 280 GLU A C 1
ATOM 2140 O O . GLU A 1 280 ? -9.821 2.449 12.092 1.00 82.56 280 GLU A O 1
ATOM 2145 N N . GLU A 1 281 ? -8.094 1.385 13.049 1.00 89.62 281 GLU A N 1
ATOM 2146 C CA . GLU A 1 281 ? -7.297 2.598 13.267 1.00 89.62 281 GLU A CA 1
ATOM 2147 C C . GLU A 1 281 ? -6.947 3.287 11.935 1.00 89.62 281 GLU A C 1
ATOM 2149 O O . GLU A 1 281 ? -6.882 4.517 11.857 1.00 89.62 281 GLU A O 1
ATOM 2154 N N . PHE A 1 282 ? -6.752 2.512 10.861 1.00 89.62 282 PHE A N 1
ATOM 2155 C CA . PHE A 1 282 ? -6.502 3.045 9.522 1.00 89.62 282 PHE A CA 1
ATOM 2156 C C . PHE A 1 282 ? -7.741 3.738 8.933 1.00 89.62 282 PHE A C 1
ATOM 2158 O O . PHE A 1 282 ? -7.629 4.832 8.376 1.00 89.62 282 PHE A O 1
ATOM 2165 N N . LEU A 1 283 ? -8.931 3.153 9.097 1.00 87.19 283 LEU A N 1
ATOM 2166 C CA . LEU A 1 283 ? -10.204 3.769 8.709 1.00 87.19 283 LEU A CA 1
ATOM 2167 C C . LEU A 1 283 ? -10.478 5.040 9.518 1.00 87.19 283 LEU A C 1
ATOM 2169 O O . LEU A 1 283 ? -10.841 6.073 8.955 1.00 87.19 283 LEU A O 1
ATOM 2173 N N . GLU A 1 284 ? -10.241 5.004 10.828 1.00 89.75 284 GLU A N 1
ATOM 2174 C CA . GLU A 1 284 ? -10.326 6.178 11.696 1.00 89.75 284 GLU A CA 1
ATOM 2175 C C . GLU A 1 284 ? -9.381 7.297 11.242 1.00 89.75 284 GLU A C 1
ATOM 2177 O O . GLU A 1 284 ? -9.772 8.466 11.200 1.00 89.75 284 GLU A O 1
ATOM 2182 N N . PHE A 1 285 ? -8.157 6.952 10.835 1.00 92.25 285 PHE A N 1
ATOM 2183 C CA . PHE A 1 285 ? -7.218 7.896 10.235 1.00 92.25 285 PHE A CA 1
ATOM 2184 C C . PHE A 1 285 ? -7.771 8.526 8.950 1.00 92.25 285 PHE A C 1
ATOM 2186 O O . PHE A 1 285 ? -7.707 9.749 8.801 1.00 92.25 285 PHE A O 1
ATOM 2193 N N . ILE A 1 286 ? -8.369 7.738 8.050 1.00 90.81 286 ILE A N 1
ATOM 2194 C CA . ILE A 1 286 ? -9.018 8.271 6.843 1.00 90.81 286 ILE A CA 1
ATOM 2195 C C . ILE A 1 286 ? -10.138 9.248 7.223 1.00 90.81 286 ILE A C 1
ATOM 2197 O O . ILE A 1 286 ? -10.232 10.337 6.650 1.00 90.81 286 ILE A O 1
ATOM 2201 N N . HIS A 1 287 ? -10.960 8.901 8.215 1.00 89.38 287 HIS A N 1
ATOM 2202 C CA . HIS A 1 287 ? -12.035 9.767 8.690 1.00 89.38 287 HIS A CA 1
ATOM 2203 C C . HIS A 1 287 ? -11.519 11.088 9.273 1.00 89.38 287 HIS A C 1
ATOM 2205 O O . HIS A 1 287 ? -12.100 12.142 8.998 1.00 89.38 287 HIS A O 1
ATOM 2211 N N . LEU A 1 288 ? -10.409 11.056 10.019 1.00 89.12 288 LEU A N 1
ATOM 2212 C CA . LEU A 1 288 ? -9.748 12.251 10.547 1.00 89.12 288 LEU A CA 1
ATOM 2213 C C . LEU A 1 288 ? -9.238 13.155 9.418 1.00 89.12 288 LEU A C 1
ATOM 2215 O O . LEU A 1 288 ? -9.524 14.352 9.428 1.00 89.12 288 LEU A O 1
ATOM 2219 N N . VAL A 1 289 ? -8.532 12.598 8.426 1.00 88.94 289 VAL A N 1
ATOM 2220 C CA . VAL A 1 289 ? -7.999 13.374 7.289 1.00 88.94 289 VAL A CA 1
ATOM 2221 C C . VAL A 1 289 ? -9.120 13.960 6.433 1.00 88.94 289 VAL A C 1
ATOM 2223 O O . VAL A 1 289 ? -9.018 15.093 5.978 1.00 88.94 289 VAL A O 1
ATOM 2226 N N . ASN A 1 290 ? -10.202 13.214 6.225 1.00 86.88 290 ASN A N 1
ATOM 2227 C CA . ASN A 1 290 ? -11.300 13.635 5.358 1.00 86.88 290 ASN A CA 1
ATOM 2228 C C . ASN A 1 290 ? -12.350 14.502 6.075 1.00 86.88 290 ASN A C 1
ATOM 2230 O O . ASN A 1 290 ? -13.337 14.886 5.454 1.00 86.88 290 ASN A O 1
ATOM 2234 N N . GLY A 1 291 ? -12.181 14.784 7.373 1.00 83.50 291 GLY A N 1
ATOM 2235 C CA . GLY A 1 291 ? -13.134 15.578 8.158 1.00 83.50 291 GLY A CA 1
ATOM 2236 C C . GLY A 1 291 ? -14.479 14.888 8.398 1.00 83.50 291 GLY A C 1
ATOM 2237 O O . GLY A 1 291 ? -15.481 15.560 8.600 1.00 83.50 291 GLY A O 1
ATOM 2238 N N . THR A 1 292 ? -14.506 13.554 8.376 1.00 85.56 292 THR A N 1
ATOM 2239 C CA . THR A 1 292 ? -15.713 12.729 8.593 1.00 85.56 292 THR A CA 1
ATOM 2240 C C . THR A 1 292 ? -15.683 11.970 9.921 1.00 85.56 292 THR A C 1
ATOM 2242 O O . THR A 1 292 ? -16.557 11.152 10.188 1.00 85.56 292 THR A O 1
ATOM 2245 N N . ALA A 1 293 ? -14.679 12.228 10.764 1.00 83.12 293 ALA A N 1
ATOM 2246 C CA . ALA A 1 293 ? -14.522 11.555 12.051 1.00 83.12 293 ALA A CA 1
ATOM 2247 C C . ALA A 1 293 ? -15.579 11.954 13.094 1.00 83.12 293 ALA A C 1
ATOM 2249 O O . ALA A 1 293 ? -15.925 11.140 13.952 1.00 83.12 293 ALA A O 1
ATOM 2250 N N . ALA A 1 294 ? -16.090 13.185 13.017 1.00 79.44 294 ALA A N 1
ATOM 2251 C CA . ALA A 1 294 ? -17.140 13.698 13.888 1.00 79.44 294 ALA A CA 1
ATOM 2252 C C . ALA A 1 294 ? -18.431 13.934 13.095 1.00 79.44 294 ALA A C 1
ATOM 2254 O O . ALA A 1 294 ? -18.389 14.341 11.936 1.00 79.44 294 ALA A O 1
ATOM 2255 N N . THR A 1 295 ? -19.574 13.706 13.742 1.00 80.00 295 THR A N 1
ATOM 2256 C CA . THR A 1 295 ? -20.898 14.050 13.190 1.00 80.00 295 THR A CA 1
ATOM 2257 C C . THR A 1 295 ? -21.119 15.560 13.233 1.00 80.00 295 THR A C 1
ATOM 2259 O O . THR A 1 295 ? -21.695 16.131 12.310 1.00 80.00 295 THR A O 1
ATOM 2262 N N . TYR A 1 296 ? -20.608 16.210 14.282 1.00 77.25 296 TYR A N 1
ATOM 2263 C CA . TYR A 1 296 ? -20.678 17.652 14.473 1.00 77.25 296 TYR A CA 1
ATOM 2264 C C . TYR A 1 296 ? -19.276 18.248 14.602 1.00 77.25 296 TYR A C 1
ATOM 2266 O O . TYR A 1 296 ? -18.455 17.778 15.390 1.00 77.25 296 TYR A O 1
ATOM 2274 N N . THR A 1 297 ? -19.019 19.306 13.834 1.00 79.19 297 THR A N 1
ATOM 2275 C CA . THR A 1 297 ? -17.737 20.034 13.798 1.00 79.19 297 THR A CA 1
ATOM 2276 C C . THR A 1 297 ? -17.882 21.513 14.175 1.00 79.19 297 THR A C 1
ATOM 2278 O O . THR A 1 297 ? -16.930 22.283 14.077 1.00 79.19 297 THR A O 1
ATOM 2281 N N . SER A 1 298 ? -19.073 21.928 14.603 1.00 80.12 298 SER A N 1
ATOM 2282 C CA . SER A 1 298 ? -19.416 23.283 15.050 1.00 80.12 298 SER A CA 1
ATOM 2283 C C . SER A 1 298 ? -20.600 23.226 16.023 1.00 80.12 298 SER A C 1
ATOM 2285 O O . SER A 1 298 ? -21.147 22.146 16.263 1.00 80.12 298 SER A O 1
ATOM 2287 N N . GLY A 1 299 ? -21.024 24.370 16.563 1.00 77.06 299 GLY A N 1
ATOM 2288 C CA . GLY A 1 299 ? -22.200 24.452 17.437 1.00 77.06 299 GLY A CA 1
ATOM 2289 C C . GLY A 1 299 ? -21.886 24.367 18.930 1.00 77.06 299 GLY A C 1
ATOM 2290 O O . GLY A 1 299 ? -22.814 24.307 19.728 1.00 77.06 299 GLY A O 1
ATOM 2291 N N . LEU A 1 300 ? -20.603 24.344 19.313 1.00 77.56 300 LEU A N 1
ATOM 2292 C CA . LEU A 1 300 ? -20.166 24.407 20.708 1.00 77.56 300 LEU A CA 1
ATOM 2293 C C . LEU A 1 300 ? -19.197 25.571 20.916 1.00 77.56 300 LEU A C 1
ATOM 2295 O O . LEU A 1 300 ? -18.124 25.618 20.300 1.00 77.56 300 LEU A O 1
ATOM 2299 N N . THR A 1 301 ? -19.521 26.436 21.870 1.00 77.38 301 THR A N 1
ATOM 2300 C CA . THR A 1 301 ? -18.644 27.503 22.355 1.00 77.38 301 THR A CA 1
ATOM 2301 C C . THR A 1 301 ? -18.028 27.097 23.695 1.00 77.38 301 THR A C 1
ATOM 2303 O O . THR A 1 301 ? -18.732 26.670 24.607 1.00 77.38 301 THR A O 1
ATOM 2306 N N . LEU A 1 302 ? -16.699 27.195 23.821 1.00 75.62 302 LEU A N 1
ATOM 2307 C CA . LEU A 1 302 ? -15.995 26.913 25.078 1.00 75.62 302 LEU A CA 1
ATOM 2308 C C . LEU A 1 302 ? -16.306 28.008 26.110 1.00 75.62 302 LEU A C 1
ATOM 2310 O O . LEU A 1 302 ? -16.130 29.194 25.829 1.00 75.62 302 LEU A O 1
ATOM 2314 N N . ASN A 1 303 ? -16.715 27.612 27.315 1.00 71.44 303 ASN A N 1
ATOM 2315 C CA . ASN A 1 303 ? -16.991 28.545 28.403 1.00 71.44 303 ASN A CA 1
ATOM 2316 C C . ASN A 1 303 ? -15.692 28.942 29.124 1.00 71.44 303 ASN A C 1
ATOM 2318 O O . ASN A 1 303 ? -15.059 28.116 29.784 1.00 71.44 303 ASN A O 1
ATOM 2322 N N . GLY A 1 304 ? -15.329 30.226 29.041 1.00 65.81 304 GLY A N 1
ATOM 2323 C CA . GLY A 1 304 ? -14.143 30.806 29.684 1.00 65.81 304 GLY A CA 1
ATOM 2324 C C . GLY A 1 304 ? -12.920 30.931 28.765 1.00 65.81 304 GLY A C 1
ATOM 2325 O O . GLY A 1 304 ? -12.865 30.359 27.680 1.00 65.81 304 GLY A O 1
ATOM 2326 N N . GLU A 1 305 ? -11.925 31.709 29.201 1.00 57.28 305 GLU A N 1
ATOM 2327 C CA . GLU A 1 305 ? -10.646 31.837 28.492 1.00 57.28 305 GLU A CA 1
ATOM 2328 C C . GLU A 1 305 ? -9.765 30.607 28.765 1.00 57.28 305 GLU A C 1
ATOM 2330 O O . GLU A 1 305 ? -9.664 30.175 29.917 1.00 57.28 305 GLU A O 1
ATOM 2335 N N . PRO A 1 306 ? -9.075 30.044 27.755 1.00 54.47 306 PRO A N 1
ATOM 2336 C CA . PRO A 1 306 ? -8.138 28.959 27.992 1.00 54.47 306 PRO A CA 1
ATOM 2337 C C . PRO A 1 306 ? -6.933 29.478 28.791 1.00 54.47 306 PRO A C 1
ATOM 2339 O O . PRO A 1 306 ? -6.013 30.081 28.228 1.00 54.47 306 PRO A O 1
ATOM 2342 N N . GLU A 1 307 ? -6.947 29.275 30.110 1.00 52.94 307 GLU A N 1
ATOM 2343 C CA . GLU A 1 307 ? -5.782 29.438 30.986 1.00 52.94 307 GLU A CA 1
ATOM 2344 C C . GLU A 1 307 ? -4.811 28.246 30.840 1.00 52.94 307 GLU A C 1
ATOM 2346 O O . GLU A 1 307 ? -5.135 27.235 30.220 1.00 52.94 307 GLU A O 1
ATOM 2351 N N . GLU A 1 308 ? -3.591 28.391 31.375 1.00 49.94 308 GLU A N 1
ATOM 2352 C CA . GLU A 1 308 ? -2.384 27.562 31.148 1.00 49.94 308 GLU A CA 1
ATOM 2353 C C . GLU A 1 308 ? -2.604 26.031 31.150 1.00 49.94 308 GLU A C 1
ATOM 2355 O O . GLU A 1 308 ? -1.868 25.300 30.483 1.00 49.94 308 GLU A O 1
ATOM 2360 N N . ILE A 1 309 ? -3.611 25.540 31.881 1.00 49.06 309 ILE A N 1
ATOM 2361 C CA . ILE A 1 309 ? -4.023 24.134 31.951 1.00 49.06 309 ILE A CA 1
ATOM 2362 C C . ILE A 1 309 ? -5.544 24.094 32.165 1.00 49.06 309 ILE A C 1
ATOM 2364 O O . ILE A 1 309 ? -6.016 24.305 33.283 1.00 49.06 309 ILE A O 1
ATOM 2368 N N . LEU A 1 310 ? -6.329 23.776 31.132 1.00 49.56 310 LEU A N 1
ATOM 2369 C CA . LEU A 1 310 ? -7.738 23.426 31.341 1.00 49.56 310 LEU A CA 1
ATOM 2370 C C . LEU A 1 310 ? -7.806 22.006 31.915 1.00 49.56 310 LEU A C 1
ATOM 2372 O O . LEU A 1 310 ? -7.619 21.006 31.219 1.00 49.56 310 LEU A O 1
ATOM 2376 N N . TYR A 1 311 ? -8.027 21.960 33.230 1.00 49.50 311 TYR A N 1
ATOM 2377 C CA . TYR A 1 311 ? -8.447 20.794 34.006 1.00 49.50 311 TYR A CA 1
ATOM 2378 C C . TYR A 1 311 ? -9.658 20.087 33.348 1.00 49.50 311 TYR A C 1
ATOM 2380 O O . TYR A 1 311 ? -10.369 20.713 32.562 1.00 49.50 311 TYR A O 1
ATOM 2388 N N . PRO A 1 312 ? -9.951 18.813 33.687 1.00 52.00 312 PRO A N 1
ATOM 2389 C CA . PRO A 1 312 ? -11.047 17.988 33.132 1.00 52.00 312 PRO A CA 1
ATOM 2390 C C . PRO A 1 312 ? -12.475 18.578 33.177 1.00 52.00 312 PRO A C 1
ATOM 2392 O O . PRO A 1 312 ? -13.401 17.926 32.705 1.00 52.00 312 PRO A O 1
ATOM 2395 N N . ASN A 1 313 ? -12.650 19.797 33.695 1.00 51.59 313 ASN A N 1
ATOM 2396 C CA . ASN A 1 313 ? -13.922 20.481 33.922 1.00 51.59 313 ASN A CA 1
ATOM 2397 C C . ASN A 1 313 ? -14.199 21.586 32.885 1.00 51.59 313 ASN A C 1
ATOM 2399 O O . ASN A 1 313 ? -14.951 22.516 33.171 1.00 51.59 313 ASN A O 1
ATOM 2403 N N . ALA A 1 314 ? -13.554 21.534 31.715 1.00 60.12 314 ALA A N 1
ATOM 2404 C CA . ALA A 1 314 ? -13.953 22.363 30.582 1.00 60.12 314 ALA A CA 1
ATOM 2405 C C . ALA A 1 314 ? -15.449 22.136 30.308 1.00 60.12 314 ALA A C 1
ATOM 2407 O O . ALA A 1 314 ? -15.907 20.992 30.317 1.00 60.12 314 ALA A O 1
ATOM 2408 N N . THR A 1 315 ? -16.198 23.217 30.114 1.00 65.62 315 THR A N 1
ATOM 2409 C CA . THR A 1 315 ? -17.620 23.149 29.770 1.00 65.62 315 THR A CA 1
ATOM 2410 C C . THR A 1 315 ? -17.857 23.895 28.474 1.00 65.62 315 THR A C 1
ATOM 2412 O O . THR A 1 315 ? -17.164 24.870 28.172 1.00 65.62 315 THR A O 1
ATOM 2415 N N . TRP A 1 316 ? -18.820 23.417 27.701 1.00 74.69 316 TRP A N 1
ATOM 2416 C CA . TRP A 1 316 ? -19.239 24.049 26.460 1.00 74.69 316 TRP A CA 1
ATOM 2417 C C . TRP A 1 316 ? -20.690 24.487 26.589 1.00 74.69 316 TRP A C 1
ATOM 2419 O O . TRP A 1 316 ? -21.435 23.948 27.406 1.00 74.69 316 TRP A O 1
ATOM 2429 N N . THR A 1 317 ? -21.073 25.469 25.787 1.00 72.94 317 THR A N 1
ATOM 2430 C CA . THR A 1 317 ? -22.468 25.871 25.595 1.00 72.94 317 THR A CA 1
ATOM 2431 C C . THR A 1 317 ? -22.827 25.617 24.137 1.00 72.94 317 THR A C 1
ATOM 2433 O O . THR A 1 317 ? -22.019 25.921 23.254 1.00 72.94 317 THR A O 1
ATOM 2436 N N . LYS A 1 318 ? -24.003 25.032 23.881 1.00 72.56 318 LYS A N 1
ATOM 2437 C CA . LYS A 1 318 ? -24.523 24.879 22.518 1.00 72.56 318 LYS A CA 1
ATOM 2438 C C . LYS A 1 318 ? -24.925 26.239 21.971 1.00 72.56 318 LYS A C 1
ATOM 2440 O O . LYS A 1 318 ? -25.627 26.985 22.645 1.00 72.56 318 LYS A O 1
ATOM 2445 N N . ASP A 1 319 ? -24.516 26.534 20.743 1.00 68.69 319 ASP A N 1
ATOM 2446 C CA . ASP A 1 319 ? -24.780 27.835 20.114 1.00 68.69 319 ASP A CA 1
ATOM 2447 C C . ASP A 1 319 ? -26.295 28.088 19.896 1.00 68.69 319 ASP A C 1
ATOM 2449 O O . ASP A 1 319 ? -26.719 29.239 19.774 1.00 68.69 319 ASP A O 1
ATOM 2453 N N . ASP A 1 320 ? -27.111 27.023 19.915 1.00 60.91 320 ASP A N 1
ATOM 2454 C CA . ASP A 1 320 ? -28.535 27.032 19.552 1.00 60.91 320 ASP A CA 1
ATOM 2455 C C . ASP A 1 320 ? -29.499 26.958 20.763 1.00 60.91 320 ASP A C 1
ATOM 2457 O O . ASP A 1 320 ? -30.714 27.088 20.591 1.00 60.91 320 ASP A O 1
ATOM 2461 N N . GLU A 1 321 ? -28.994 26.762 21.989 1.00 54.09 321 GLU A N 1
ATOM 2462 C CA . GLU A 1 321 ? -29.805 26.760 23.218 1.00 54.09 321 GLU A CA 1
ATOM 2463 C C . GLU A 1 321 ? -29.735 28.131 23.906 1.00 54.09 321 GLU A C 1
ATOM 2465 O O . GLU A 1 321 ? -28.886 28.411 24.747 1.00 54.09 321 GLU A O 1
ATOM 2470 N N . THR A 1 322 ? -30.661 29.018 23.532 1.00 44.19 322 THR A N 1
ATOM 2471 C CA . THR A 1 322 ? -30.977 30.241 24.284 1.00 44.19 322 THR A CA 1
ATOM 2472 C C . THR A 1 322 ? -32.028 29.943 25.352 1.00 44.19 322 THR A C 1
ATOM 2474 O O . THR A 1 322 ? -33.185 30.344 25.203 1.00 44.19 322 THR A O 1
ATOM 2477 N N . ASP A 1 323 ? -31.668 29.231 26.416 1.00 40.28 323 ASP A N 1
ATOM 2478 C CA . ASP A 1 323 ? -32.417 29.333 27.668 1.00 40.28 323 ASP A CA 1
ATOM 2479 C C . ASP A 1 323 ? -31.686 30.268 28.642 1.00 40.28 323 ASP A C 1
ATOM 2481 O O . ASP A 1 323 ? -30.470 30.449 28.595 1.00 40.28 323 ASP A O 1
ATOM 2485 N N . GLU A 1 324 ? -32.451 30.963 29.482 1.00 41.84 324 GLU A N 1
ATOM 2486 C CA . GLU A 1 324 ? -31.942 31.956 30.438 1.00 41.84 324 GLU A CA 1
ATOM 2487 C C . GLU A 1 324 ? -31.144 31.313 31.601 1.00 41.84 324 GLU A C 1
ATOM 2489 O O . GLU A 1 324 ? -30.797 32.004 32.561 1.00 41.84 324 GLU A O 1
ATOM 2494 N N . GLU A 1 325 ? -30.827 30.012 31.520 1.00 50.44 325 GLU A N 1
ATOM 2495 C CA . GLU A 1 325 ? -30.191 29.217 32.578 1.00 50.44 325 GLU A CA 1
ATOM 2496 C C . GLU A 1 325 ? -28.810 28.651 32.195 1.00 50.44 325 GLU A C 1
ATOM 2498 O O . GLU A 1 325 ? -28.053 28.288 33.096 1.00 50.44 325 GLU A O 1
ATOM 2503 N N . GLY A 1 326 ? -28.404 28.684 30.916 1.00 51.12 326 GLY A N 1
ATOM 2504 C CA . GLY A 1 326 ? -26.999 28.524 30.509 1.00 51.12 326 GLY A CA 1
ATOM 2505 C C . GLY A 1 326 ? -26.370 27.205 30.967 1.00 51.12 326 GLY A C 1
ATOM 2506 O O . GLY A 1 326 ? -25.278 27.198 31.546 1.00 51.12 326 GLY A O 1
ATOM 2507 N N . ASN A 1 327 ? -27.075 26.092 30.757 1.00 54.25 327 ASN A N 1
ATOM 2508 C CA . ASN A 1 327 ? -26.634 24.780 31.217 1.00 54.25 327 ASN A CA 1
ATOM 2509 C C . ASN A 1 327 ? -25.343 24.349 30.496 1.00 54.25 327 ASN A C 1
ATOM 2511 O O . ASN A 1 327 ? -25.333 23.978 29.326 1.00 54.25 327 ASN A O 1
ATOM 2515 N N . ALA A 1 328 ? -24.232 24.413 31.225 1.00 56.69 328 ALA A N 1
ATOM 2516 C CA . ALA A 1 328 ? -22.927 23.928 30.808 1.00 56.69 328 ALA A CA 1
ATOM 2517 C C . ALA A 1 328 ? -22.968 22.422 30.494 1.00 56.69 328 ALA A C 1
ATOM 2519 O O . ALA A 1 328 ? -23.251 21.625 31.388 1.00 56.69 328 ALA A O 1
ATOM 2520 N N . VAL A 1 329 ? -22.621 22.029 29.265 1.00 58.97 329 VAL A N 1
ATOM 2521 C CA . VAL A 1 329 ? -22.525 20.612 28.880 1.00 58.97 329 VAL A CA 1
ATOM 2522 C C . VAL A 1 329 ? -21.123 20.067 29.148 1.00 58.97 329 VAL A C 1
ATOM 2524 O O . VAL A 1 329 ? -20.109 20.717 28.854 1.00 58.97 329 VAL A O 1
ATOM 2527 N N . THR A 1 330 ? -21.056 18.870 29.734 1.00 57.94 330 THR A N 1
ATOM 2528 C CA . THR A 1 330 ? -19.807 18.162 30.045 1.00 57.94 330 THR A CA 1
ATOM 2529 C C . THR A 1 330 ? -19.409 17.214 28.912 1.00 57.94 330 THR A C 1
ATOM 2531 O O . THR A 1 330 ? -20.233 16.771 28.117 1.00 57.94 330 THR A O 1
ATOM 2534 N N . VAL A 1 331 ? -18.125 16.851 28.822 1.00 54.94 331 VAL A N 1
ATOM 2535 C CA . VAL A 1 331 ? -17.635 16.044 27.685 1.00 54.94 331 VAL A CA 1
ATOM 2536 C C . VAL A 1 331 ? -18.292 14.666 27.583 1.00 54.94 331 VAL A C 1
ATOM 2538 O O . VAL A 1 331 ? -18.525 14.164 26.487 1.00 54.94 331 VAL A O 1
ATOM 2541 N N . THR A 1 332 ? -18.601 14.060 28.726 1.00 53.03 332 THR A N 1
ATOM 2542 C CA . THR A 1 332 ? -19.295 12.768 28.805 1.00 53.03 332 THR A CA 1
ATOM 2543 C C . THR A 1 332 ? -20.706 12.818 28.218 1.00 53.03 332 THR A C 1
ATOM 2545 O O . THR A 1 332 ? -21.213 11.787 27.793 1.00 53.03 332 THR A O 1
ATOM 2548 N N . GLU A 1 333 ? -21.330 13.997 28.177 1.00 51.25 333 GLU A N 1
ATOM 2549 C CA . GLU A 1 333 ? -22.685 14.194 27.653 1.00 51.25 333 GLU A CA 1
ATOM 2550 C C . GLU A 1 333 ? -22.690 14.412 26.127 1.00 51.25 333 GLU A C 1
ATOM 2552 O O . GLU A 1 333 ? -23.663 14.053 25.470 1.00 51.25 333 GLU A O 1
ATOM 2557 N N . GLU A 1 334 ? -21.587 14.901 25.537 1.00 52.84 334 GLU A N 1
ATOM 2558 C CA . GLU A 1 334 ? -21.525 15.320 24.122 1.00 52.84 334 GLU A CA 1
ATOM 2559 C C . GLU A 1 334 ? -20.687 14.410 23.187 1.00 52.84 334 GLU A C 1
ATOM 2561 O O . GLU A 1 334 ? -20.827 14.497 21.965 1.00 52.84 334 GLU A O 1
ATOM 2566 N N . GLU A 1 335 ? -19.890 13.455 23.696 1.00 56.88 335 GLU A N 1
ATOM 2567 C CA . GLU A 1 335 ? -19.379 12.354 22.842 1.00 56.88 335 GLU A CA 1
ATOM 2568 C C . GLU A 1 335 ? -20.521 11.420 22.372 1.00 56.88 335 GLU A C 1
ATOM 2570 O O . GLU A 1 335 ? -20.439 10.831 21.294 1.00 56.88 335 GLU A O 1
ATOM 2575 N N . ALA A 1 336 ? -21.622 11.334 23.129 1.00 52.88 336 ALA A N 1
ATOM 2576 C CA . ALA A 1 336 ? -22.806 10.533 22.805 1.00 52.88 336 ALA A CA 1
ATOM 2577 C C . ALA A 1 336 ? -23.600 11.002 21.555 1.00 52.88 336 ALA A C 1
ATOM 2579 O O . ALA A 1 336 ? -24.005 10.142 20.771 1.00 52.88 336 ALA A O 1
ATOM 2580 N N . PRO A 1 337 ? -23.822 12.313 21.309 1.00 57.69 337 PRO A N 1
ATOM 2581 C CA . PRO A 1 337 ? -24.450 12.813 20.081 1.00 57.69 337 PRO A CA 1
ATOM 2582 C C . PRO A 1 337 ? -23.526 12.862 18.852 1.00 57.69 337 PRO A C 1
ATOM 2584 O O . PRO A 1 337 ? -24.034 13.050 17.750 1.00 57.69 337 PRO A O 1
ATOM 2587 N N . GLY A 1 338 ? -22.206 12.665 18.988 1.00 68.50 338 GLY A N 1
ATOM 2588 C CA . GLY A 1 338 ? -21.294 12.506 17.843 1.00 68.50 338 GLY A CA 1
ATOM 2589 C C . GLY A 1 338 ? -20.216 13.584 17.657 1.00 68.50 338 GLY A C 1
ATOM 2590 O O . GLY A 1 338 ? -19.619 13.646 16.576 1.00 68.50 338 GLY A O 1
ATOM 2591 N N . TYR A 1 339 ? -19.933 14.413 18.669 1.00 75.88 339 TYR A N 1
ATOM 2592 C CA . TYR A 1 339 ? -18.697 15.209 18.719 1.00 75.88 339 TYR A CA 1
ATOM 2593 C C . TYR A 1 339 ? -17.486 14.323 19.050 1.00 75.88 339 TYR A C 1
ATOM 2595 O O . TYR A 1 339 ? -17.605 13.316 19.746 1.00 75.88 339 TYR A O 1
ATOM 2603 N N . VAL A 1 340 ? -16.290 14.718 18.600 1.00 79.94 340 VAL A N 1
ATOM 2604 C CA . VAL A 1 340 ? -15.029 14.041 18.954 1.00 79.94 340 VAL A CA 1
ATOM 2605 C C . VAL A 1 340 ? -14.134 15.004 19.719 1.00 79.94 340 VAL A C 1
ATOM 2607 O O . VAL A 1 340 ? -13.603 15.950 19.139 1.00 79.94 340 VAL A O 1
ATOM 2610 N N . PHE A 1 341 ? -13.936 14.755 21.014 1.00 79.12 341 PHE A N 1
ATOM 2611 C CA . PHE A 1 341 ? -13.076 15.582 21.860 1.00 79.12 341 PHE A CA 1
ATOM 2612 C C . PHE A 1 341 ? -11.648 15.046 21.931 1.00 79.12 341 PHE A C 1
ATOM 2614 O O . PHE A 1 341 ? -11.418 13.842 22.034 1.00 79.12 341 PHE A O 1
ATOM 2621 N N . TYR A 1 342 ? -10.676 15.953 21.934 1.00 78.69 342 TYR A N 1
ATOM 2622 C CA . TYR A 1 342 ? -9.255 15.633 21.980 1.00 78.69 342 TYR A CA 1
ATOM 2623 C C . TYR A 1 342 ? -8.456 16.717 22.706 1.00 78.69 342 TYR A C 1
ATOM 2625 O O . TYR A 1 342 ? -8.951 17.805 23.006 1.00 78.69 342 TYR A O 1
ATOM 2633 N N . TRP A 1 343 ? -7.199 16.405 23.005 1.00 76.06 343 TRP A N 1
ATOM 2634 C CA . TRP A 1 343 ? -6.271 17.370 23.577 1.00 76.06 343 TRP A CA 1
ATOM 2635 C C . TRP A 1 343 ? -5.615 18.206 22.478 1.00 76.06 343 TRP A C 1
ATOM 2637 O O . TRP A 1 343 ? -4.891 17.674 21.638 1.00 76.06 343 TRP A O 1
ATOM 2647 N N . HIS A 1 344 ? -5.842 19.517 22.505 1.00 76.06 344 HIS A N 1
ATOM 2648 C CA . HIS A 1 344 ? -5.191 20.477 21.624 1.00 76.06 344 HIS A CA 1
ATOM 2649 C C . HIS A 1 344 ? -3.992 21.119 22.326 1.00 76.06 344 HIS A C 1
ATOM 2651 O O . HIS A 1 344 ? -4.066 21.531 23.488 1.00 76.06 344 HIS A O 1
ATOM 2657 N N . TYR A 1 345 ? -2.872 21.192 21.607 1.00 76.12 345 TYR A N 1
ATOM 2658 C CA . TYR A 1 345 ? -1.679 21.908 22.035 1.00 76.12 345 TYR A CA 1
ATOM 2659 C C . TYR A 1 345 ? -1.513 23.161 21.185 1.00 76.12 345 TYR A C 1
ATOM 2661 O O . TYR A 1 345 ? -1.415 23.084 19.966 1.00 76.12 345 TYR A O 1
ATOM 2669 N N . GLN A 1 346 ? -1.422 24.312 21.840 1.00 75.44 346 GLN A N 1
ATOM 2670 C CA . GLN A 1 346 ? -1.092 25.578 21.211 1.00 75.44 346 GLN A CA 1
ATOM 2671 C C . GLN A 1 346 ? 0.309 26.008 21.672 1.00 75.44 346 GLN A C 1
ATOM 2673 O O . GLN A 1 346 ? 0.522 26.202 22.871 1.00 75.44 346 GLN A O 1
ATOM 2678 N N . PRO A 1 347 ? 1.285 26.175 20.765 1.00 70.31 347 PRO A N 1
ATOM 2679 C CA . PRO A 1 347 ? 2.623 26.612 21.143 1.00 70.31 347 PRO A CA 1
ATOM 2680 C C . PRO A 1 347 ? 2.639 28.064 21.627 1.00 70.31 347 PRO A C 1
ATOM 2682 O O . PRO A 1 347 ? 1.756 28.862 21.309 1.00 70.31 347 PRO A O 1
ATOM 2685 N N . ALA A 1 348 ? 3.688 28.414 22.373 1.00 72.56 348 ALA A N 1
ATOM 2686 C CA . ALA A 1 348 ? 3.914 29.791 22.789 1.00 72.56 348 ALA A CA 1
ATOM 2687 C C . ALA A 1 348 ? 4.169 30.690 21.569 1.00 72.56 348 ALA A C 1
ATOM 2689 O O . ALA A 1 348 ? 4.904 30.325 20.650 1.00 72.56 348 ALA A O 1
ATOM 2690 N N . SER A 1 349 ? 3.597 31.887 21.595 1.00 70.12 349 SER A N 1
ATOM 2691 C CA . SER A 1 349 ? 3.850 32.960 20.637 1.00 70.12 349 SER A CA 1
ATOM 2692 C C . SER A 1 349 ? 4.606 34.108 21.315 1.00 70.12 349 SER A C 1
ATOM 2694 O O . SER A 1 349 ? 4.888 34.074 22.513 1.00 70.12 349 SER A O 1
ATOM 2696 N N . SER A 1 350 ? 4.915 35.168 20.565 1.00 71.25 350 SER A N 1
ATOM 2697 C CA . SER A 1 350 ? 5.515 36.386 21.129 1.00 71.25 350 SER A CA 1
ATOM 2698 C C . SER A 1 350 ? 4.625 37.095 22.160 1.00 71.25 350 SER A C 1
ATOM 2700 O O . SER A 1 350 ? 5.123 37.932 22.909 1.00 71.25 350 SER A O 1
ATOM 2702 N N . THR A 1 351 ? 3.328 36.780 22.201 1.00 70.31 351 THR A N 1
ATOM 2703 C CA . THR A 1 351 ? 2.328 37.451 23.046 1.00 70.31 351 THR A CA 1
ATOM 2704 C C . THR A 1 351 ? 1.572 36.502 23.972 1.00 70.31 351 THR A C 1
ATOM 2706 O O . THR A 1 351 ? 0.745 36.957 24.758 1.00 70.31 351 THR A O 1
ATOM 2709 N N . THR A 1 352 ? 1.790 35.190 23.872 1.00 67.38 352 THR A N 1
ATOM 2710 C CA . THR A 1 352 ? 0.960 34.190 24.556 1.00 67.38 352 THR A CA 1
ATOM 2711 C C . THR A 1 352 ? 1.805 32.989 24.964 1.00 67.38 352 THR A C 1
ATOM 2713 O O . THR A 1 352 ? 2.584 32.484 24.160 1.00 67.38 352 THR A O 1
ATOM 2716 N N . ALA A 1 353 ? 1.657 32.519 26.204 1.00 67.75 353 ALA A N 1
ATOM 2717 C CA . ALA A 1 353 ? 2.289 31.278 26.652 1.00 67.75 353 ALA A CA 1
ATOM 2718 C C . ALA A 1 353 ? 1.721 30.062 25.898 1.00 67.75 353 ALA A C 1
ATOM 2720 O O . ALA A 1 353 ? 0.627 30.132 25.332 1.00 67.75 353 ALA A O 1
ATOM 2721 N N . ALA A 1 354 ? 2.464 28.951 25.894 1.00 71.81 354 ALA A N 1
ATOM 2722 C CA . ALA A 1 354 ? 1.960 27.693 25.354 1.00 71.81 354 ALA A CA 1
ATOM 2723 C C . ALA A 1 354 ? 0.754 27.219 26.179 1.00 71.81 354 ALA A C 1
ATOM 2725 O O . ALA A 1 354 ? 0.765 27.334 27.403 1.00 71.81 354 ALA A O 1
ATOM 2726 N N . LYS A 1 355 ? -0.265 26.671 25.516 1.00 73.06 355 LYS A N 1
ATOM 2727 C CA . LYS A 1 355 ? -1.497 26.181 26.142 1.00 73.06 355 LYS A CA 1
ATOM 2728 C C . LYS A 1 355 ? -1.723 24.721 25.779 1.00 73.06 355 LYS A C 1
ATOM 2730 O O . LYS A 1 355 ? -1.463 24.308 24.652 1.00 73.06 355 LYS A O 1
ATOM 2735 N N . PHE A 1 356 ? -2.233 23.945 26.726 1.00 73.25 356 PHE A N 1
ATOM 2736 C CA . PHE A 1 356 ? -2.695 22.582 26.485 1.00 73.25 356 PHE A CA 1
ATOM 2737 C C . PHE A 1 356 ? -4.080 22.426 27.099 1.00 73.25 356 PHE A C 1
ATOM 2739 O O . PHE A 1 356 ? -4.252 22.615 28.304 1.00 73.25 356 PHE A O 1
ATOM 2746 N N . TYR A 1 357 ? -5.074 22.151 26.263 1.00 71.50 357 TYR A N 1
ATOM 2747 C CA . TYR A 1 357 ? -6.476 22.181 26.664 1.00 71.50 357 TYR A CA 1
ATOM 2748 C C . TYR A 1 357 ? -7.295 21.167 25.868 1.00 71.50 357 TYR A C 1
ATOM 2750 O O . TYR A 1 357 ? -6.874 20.691 24.815 1.00 71.50 357 TYR A O 1
ATOM 2758 N N . ARG A 1 358 ? -8.467 20.799 26.386 1.00 74.06 358 ARG A N 1
ATOM 2759 C CA . ARG A 1 358 ? -9.396 19.910 25.685 1.00 74.06 358 ARG A CA 1
ATOM 2760 C C . ARG A 1 358 ? -10.259 20.736 24.732 1.00 74.06 358 ARG A C 1
ATOM 2762 O O . ARG A 1 358 ? -10.796 21.763 25.133 1.00 74.06 358 ARG A O 1
ATOM 2769 N N . SER A 1 359 ? -10.392 20.281 23.493 1.00 76.88 359 SER A N 1
ATOM 2770 C CA . SER A 1 359 ? -11.267 20.864 22.472 1.00 76.88 359 SER A CA 1
ATOM 2771 C C . SER A 1 359 ? -11.979 19.746 21.707 1.00 76.88 359 SER A C 1
ATOM 2773 O O . SER A 1 359 ? -11.753 18.567 21.987 1.00 76.88 359 SER A O 1
ATOM 2775 N N . TYR A 1 360 ? -12.839 20.098 20.757 1.00 78.06 360 TYR A N 1
ATOM 2776 C CA . TYR A 1 360 ? -13.478 19.152 19.845 1.00 78.06 360 TYR A CA 1
ATOM 2777 C C . TYR A 1 360 ? -12.977 19.334 18.413 1.00 78.06 360 TYR A C 1
ATOM 2779 O O . TYR A 1 360 ? -12.440 20.380 18.047 1.00 78.06 360 TYR A O 1
ATOM 2787 N N . LEU A 1 361 ? -13.101 18.277 17.614 1.00 81.38 361 LEU A N 1
ATOM 2788 C CA . LEU A 1 361 ? -12.688 18.255 16.219 1.00 81.38 361 LEU A CA 1
ATOM 2789 C C . LEU A 1 361 ? -13.599 19.169 15.389 1.00 81.38 361 LEU A C 1
ATOM 2791 O O . LEU A 1 361 ? -14.779 18.884 15.216 1.00 81.38 361 LEU A O 1
ATOM 2795 N N . THR A 1 362 ? -13.042 20.257 14.861 1.00 79.69 362 THR A N 1
ATOM 2796 C CA . THR A 1 362 ? -13.785 21.283 14.106 1.00 79.69 362 THR A CA 1
ATOM 2797 C C . THR A 1 362 ? -13.704 21.122 12.586 1.00 79.69 362 THR A C 1
ATOM 2799 O O . THR A 1 362 ? -14.178 21.972 11.834 1.00 79.69 362 THR A O 1
ATOM 2802 N N . GLY A 1 363 ? -13.119 20.025 12.106 1.00 80.44 363 GLY A N 1
ATOM 2803 C CA . GLY A 1 363 ? -12.990 19.724 10.685 1.00 80.44 363 GLY A CA 1
ATOM 2804 C C . GLY A 1 363 ? -11.933 18.652 10.422 1.00 80.44 363 GLY A C 1
ATOM 2805 O O . GLY A 1 363 ? -11.567 17.917 11.341 1.00 80.44 363 GLY A O 1
ATOM 2806 N N . PRO A 1 364 ? -11.423 18.562 9.182 1.00 81.00 364 PRO A N 1
ATOM 2807 C CA . PRO A 1 364 ? -10.275 17.728 8.852 1.00 81.00 364 PRO A CA 1
ATOM 2808 C C . PRO A 1 364 ? -9.116 17.965 9.812 1.00 81.00 364 PRO A C 1
ATOM 2810 O O . PRO A 1 364 ? -8.677 19.102 10.015 1.00 81.00 364 PRO A O 1
ATOM 2813 N N . TYR A 1 365 ? -8.598 16.888 10.393 1.00 78.38 365 TYR A N 1
ATOM 2814 C CA . TYR A 1 365 ? -7.423 16.994 11.234 1.00 78.38 365 TYR A CA 1
ATOM 2815 C C . TYR A 1 365 ? -6.201 17.214 10.347 1.00 78.38 365 TYR A C 1
ATOM 2817 O O . TYR A 1 365 ? -5.768 16.320 9.614 1.00 78.38 365 TYR A O 1
ATOM 2825 N N . SER A 1 366 ? -5.634 18.418 10.410 1.00 67.25 366 SER A N 1
ATOM 2826 C CA . SER A 1 366 ? -4.381 18.682 9.721 1.00 67.25 366 SER A CA 1
ATOM 2827 C C . SER A 1 366 ? -3.241 18.018 10.481 1.00 67.25 366 SER A C 1
ATOM 2829 O O . SER A 1 366 ? -2.805 18.496 11.527 1.00 67.25 366 SER A O 1
ATOM 2831 N N . PHE A 1 367 ? -2.677 16.965 9.894 1.00 66.69 367 PHE A N 1
ATOM 2832 C CA . PHE A 1 367 ? -1.396 16.393 10.319 1.00 66.69 367 PHE A CA 1
ATOM 2833 C C . PHE A 1 367 ? -0.198 17.297 9.936 1.00 66.69 367 PHE A C 1
ATOM 2835 O O . PHE A 1 367 ? 0.953 16.861 9.952 1.00 66.69 367 PHE A O 1
ATOM 2842 N N . TYR A 1 368 ? -0.471 18.576 9.648 1.00 57.12 368 TYR A N 1
ATOM 2843 C CA . TYR A 1 368 ? 0.477 19.668 9.470 1.00 57.12 368 TYR A CA 1
ATOM 2844 C C . TYR A 1 368 ? -0.043 20.932 10.174 1.00 57.12 368 TYR A C 1
ATOM 2846 O O . TYR A 1 368 ? -0.871 21.670 9.634 1.00 57.12 368 TYR A O 1
ATOM 2854 N N . GLU A 1 369 ? 0.388 21.210 11.405 1.00 48.94 369 GLU A N 1
ATOM 2855 C CA . GLU A 1 369 ? -0.052 22.431 12.092 1.00 48.94 369 GLU A CA 1
ATOM 2856 C C . GLU A 1 369 ? 0.912 23.593 11.811 1.00 48.94 369 GLU A C 1
ATOM 2858 O O . GLU A 1 369 ? 2.048 23.610 12.282 1.00 48.94 369 GLU A O 1
ATOM 2863 N N . LYS A 1 370 ? 0.432 24.606 11.075 1.00 46.22 370 LYS A N 1
ATOM 2864 C CA . LYS A 1 370 ? 1.181 25.832 10.717 1.00 46.22 370 LYS A CA 1
ATOM 2865 C C . LYS A 1 370 ? 1.661 26.669 11.910 1.00 46.22 370 LYS A C 1
ATOM 2867 O O . LYS A 1 370 ? 2.503 27.542 11.733 1.00 46.22 370 LYS A O 1
ATOM 2872 N N . ASN A 1 371 ? 1.109 26.449 13.104 1.00 41.53 371 ASN A N 1
ATOM 2873 C CA . ASN A 1 371 ? 1.421 27.245 14.295 1.00 41.53 371 ASN A CA 1
ATOM 2874 C C . ASN A 1 371 ? 2.665 26.750 15.042 1.00 41.53 371 ASN A C 1
ATOM 2876 O O . ASN A 1 371 ? 3.200 27.466 15.886 1.00 41.53 371 ASN A O 1
ATOM 2880 N N . LEU A 1 372 ? 3.144 25.546 14.736 1.00 42.34 372 LEU A N 1
ATOM 2881 C CA . LEU A 1 372 ? 4.376 25.006 15.288 1.00 42.34 372 LEU A CA 1
ATOM 2882 C C . LEU A 1 372 ? 5.513 25.412 14.343 1.00 42.34 372 LEU A C 1
ATOM 2884 O O . LEU A 1 372 ? 5.463 25.148 13.153 1.00 42.34 372 LEU A O 1
ATOM 2888 N N . ASN A 1 373 ? 6.546 26.079 14.852 1.00 37.91 373 ASN A N 1
ATOM 2889 C CA . ASN A 1 373 ? 7.683 26.554 14.047 1.00 37.91 373 ASN A CA 1
ATOM 2890 C C . ASN A 1 373 ? 8.871 25.558 14.075 1.00 37.91 373 ASN A C 1
ATOM 2892 O O . ASN A 1 373 ? 10.020 25.929 13.845 1.00 37.91 373 ASN A O 1
ATOM 2896 N N . THR A 1 374 ? 8.614 24.290 14.428 1.00 43.62 374 THR A N 1
ATOM 2897 C CA . THR A 1 374 ? 9.607 23.213 14.605 1.00 43.62 374 THR A CA 1
ATOM 2898 C C . THR A 1 374 ? 9.200 21.927 13.872 1.00 43.62 374 THR A C 1
ATOM 2900 O O . THR A 1 374 ? 8.256 21.258 14.282 1.00 43.62 374 THR A O 1
ATOM 2903 N N . LYS A 1 375 ? 9.930 21.581 12.804 1.00 50.81 375 LYS A N 1
ATOM 2904 C CA . LYS A 1 375 ? 9.710 20.405 11.935 1.00 50.81 375 LYS A CA 1
ATOM 2905 C C . LYS A 1 375 ? 10.268 19.111 12.563 1.00 50.81 375 LYS A C 1
ATOM 2907 O O . LYS A 1 375 ? 11.321 19.206 13.198 1.00 50.81 375 LYS A O 1
ATOM 2912 N N . PRO A 1 376 ? 9.700 17.909 12.306 1.00 49.78 376 PRO A N 1
ATOM 2913 C CA . PRO A 1 376 ? 8.448 17.581 11.601 1.00 49.78 376 PRO A CA 1
ATOM 2914 C C . PRO A 1 376 ? 7.231 17.599 12.544 1.00 49.78 376 PRO A C 1
ATOM 2916 O O . PRO A 1 376 ? 7.323 17.127 13.668 1.00 49.78 376 PRO A O 1
ATOM 2919 N N . HIS A 1 377 ? 6.094 18.131 12.093 1.00 63.47 377 HIS A N 1
ATOM 2920 C CA . HIS A 1 377 ? 4.990 18.489 12.994 1.00 63.47 377 HIS A CA 1
ATOM 2921 C C . HIS A 1 377 ? 4.178 17.283 13.480 1.00 63.47 377 HIS A C 1
ATOM 2923 O O . HIS A 1 377 ? 3.939 17.187 14.677 1.00 63.47 377 HIS A O 1
ATOM 2929 N N . PHE A 1 378 ? 3.852 16.322 12.608 1.00 73.31 378 PHE A N 1
ATOM 2930 C CA . PHE A 1 378 ? 3.228 15.051 12.990 1.00 73.31 378 PHE A CA 1
ATOM 2931 C C . PHE A 1 378 ? 3.639 13.925 12.037 1.00 73.31 378 PHE A C 1
ATOM 2933 O O . PHE A 1 378 ? 3.828 14.148 10.838 1.00 73.31 378 PHE A O 1
ATOM 2940 N N . LYS A 1 379 ? 3.770 12.707 12.572 1.00 83.25 379 LYS A N 1
ATOM 2941 C CA . LYS A 1 379 ? 4.134 11.507 11.811 1.00 83.25 379 LYS A CA 1
ATOM 2942 C C . LYS A 1 379 ? 3.162 10.376 12.117 1.00 83.25 379 LYS A C 1
ATOM 2944 O O . LYS A 1 379 ? 3.003 10.010 13.279 1.00 83.25 379 LYS A O 1
ATOM 2949 N N . ILE A 1 380 ? 2.580 9.806 11.070 1.00 90.88 380 ILE A N 1
ATOM 2950 C CA . ILE A 1 380 ? 1.830 8.554 11.108 1.00 90.88 380 ILE A CA 1
ATOM 2951 C C . ILE A 1 380 ? 2.789 7.435 10.725 1.00 90.88 380 ILE A C 1
ATOM 2953 O O . ILE A 1 380 ? 3.486 7.541 9.717 1.00 90.88 380 ILE A O 1
ATOM 2957 N N . THR A 1 381 ? 2.854 6.391 11.545 1.00 94.31 381 THR A N 1
ATOM 2958 C CA . THR A 1 381 ? 3.692 5.217 11.304 1.00 94.31 381 THR A CA 1
ATOM 2959 C C . THR A 1 381 ? 2.853 3.952 11.387 1.00 94.31 381 THR A C 1
ATOM 2961 O O . THR A 1 381 ? 2.169 3.742 12.390 1.00 94.31 381 THR A O 1
ATOM 2964 N N . LEU A 1 382 ? 2.919 3.099 10.366 1.00 95.69 382 LEU A N 1
ATOM 2965 C CA . LEU A 1 382 ? 2.344 1.758 10.476 1.00 95.69 382 LEU A CA 1
ATOM 2966 C C . LEU A 1 382 ? 3.202 0.898 11.410 1.00 95.69 382 LEU A C 1
ATOM 2968 O O . LEU A 1 382 ? 4.430 0.981 11.382 1.00 95.69 382 LEU A O 1
ATOM 2972 N N . THR A 1 383 ? 2.568 0.077 12.239 1.00 95.06 383 THR A N 1
ATOM 2973 C CA . THR A 1 383 ? 3.255 -0.845 13.164 1.00 95.06 383 THR A CA 1
ATOM 2974 C C . THR A 1 383 ? 3.047 -2.316 12.822 1.00 95.06 383 THR A C 1
ATOM 2976 O O . THR A 1 383 ? 3.682 -3.181 13.429 1.00 95.06 383 THR A O 1
ATOM 2979 N N . ALA A 1 384 ? 2.175 -2.599 11.858 1.00 90.75 384 ALA A N 1
ATOM 2980 C CA . ALA A 1 384 ? 1.889 -3.925 11.346 1.00 90.75 384 ALA A CA 1
ATOM 2981 C C . ALA A 1 384 ? 1.517 -3.844 9.861 1.00 90.75 384 ALA A C 1
ATOM 2983 O O . ALA A 1 384 ? 1.179 -2.776 9.346 1.00 90.75 384 ALA A O 1
ATOM 2984 N N . ASP A 1 385 ? 1.579 -4.989 9.180 1.00 90.19 385 ASP A N 1
ATOM 2985 C CA . ASP A 1 385 ? 0.866 -5.138 7.914 1.00 90.19 385 ASP A CA 1
ATOM 2986 C C . ASP A 1 385 ? -0.637 -5.066 8.208 1.00 90.19 385 ASP A C 1
ATOM 2988 O O . ASP A 1 385 ? -1.097 -5.685 9.167 1.00 90.19 385 ASP A O 1
ATOM 2992 N N . ILE A 1 386 ? -1.384 -4.337 7.384 1.00 81.25 386 ILE A N 1
ATOM 2993 C CA . ILE A 1 386 ? -2.823 -4.123 7.554 1.00 81.25 386 ILE A CA 1
ATOM 2994 C C . ILE A 1 386 ? -3.532 -4.694 6.336 1.00 81.25 386 ILE A C 1
ATOM 2996 O O . ILE A 1 386 ? -3.134 -4.437 5.199 1.00 81.25 386 ILE A O 1
ATOM 3000 N N . ASP A 1 387 ? -4.584 -5.460 6.575 1.00 81.19 387 ASP A N 1
ATOM 3001 C CA . ASP A 1 387 ? -5.443 -5.984 5.528 1.00 81.19 387 ASP A CA 1
ATOM 3002 C C . ASP A 1 387 ? -6.763 -5.213 5.505 1.00 81.19 387 ASP A C 1
ATOM 3004 O O . ASP A 1 387 ? -7.439 -5.122 6.524 1.00 81.19 387 ASP A O 1
ATOM 3008 N N . LEU A 1 388 ? -7.107 -4.623 4.358 1.00 70.50 388 LEU A N 1
ATOM 3009 C CA . LEU A 1 388 ? -8.343 -3.851 4.189 1.00 70.50 388 LEU A CA 1
ATOM 3010 C C . LEU A 1 388 ? -9.509 -4.701 3.663 1.00 70.50 388 LEU A C 1
ATOM 3012 O O . LEU A 1 388 ? -10.578 -4.160 3.385 1.00 70.50 388 LEU A O 1
ATOM 3016 N N . GLN A 1 389 ? -9.309 -6.019 3.540 1.00 70.00 389 GLN A N 1
ATOM 3017 C CA . GLN A 1 389 ? -10.350 -7.021 3.285 1.00 70.00 389 GLN A CA 1
ATOM 3018 C C . GLN A 1 389 ? -11.183 -6.762 2.015 1.00 70.00 389 GLN A C 1
ATOM 3020 O O . GLN A 1 389 ? -12.354 -7.132 1.955 1.00 70.00 389 GLN A O 1
ATOM 3025 N N . ASP A 1 390 ? -10.601 -6.097 1.007 1.00 70.31 390 ASP A N 1
ATOM 3026 C CA . ASP A 1 390 ? -11.287 -5.649 -0.217 1.00 70.31 390 ASP A CA 1
ATOM 3027 C C . ASP A 1 390 ? -12.552 -4.804 0.060 1.00 70.31 390 ASP A C 1
ATOM 3029 O O . ASP A 1 390 ? -13.445 -4.683 -0.783 1.00 70.31 390 ASP A O 1
ATOM 3033 N N . VAL A 1 391 ? -12.639 -4.177 1.238 1.00 64.31 391 VAL A N 1
ATOM 3034 C CA . VAL A 1 391 ? -13.684 -3.199 1.541 1.00 64.31 391 VAL A CA 1
ATOM 3035 C C . VAL A 1 391 ? -13.362 -1.918 0.784 1.00 64.31 391 VAL A C 1
ATOM 3037 O O . VAL A 1 391 ? -12.259 -1.381 0.885 1.00 64.31 391 VAL A O 1
ATOM 3040 N N . GLU A 1 392 ? -14.332 -1.407 0.025 1.00 82.50 392 GLU A N 1
ATOM 3041 C CA . GLU A 1 392 ? -14.161 -0.133 -0.668 1.00 82.50 392 GLU A CA 1
ATOM 3042 C C . GLU A 1 392 ? -14.043 1.008 0.349 1.00 82.50 392 GLU A C 1
ATOM 3044 O O . GLU A 1 392 ? -15.003 1.345 1.046 1.00 82.50 392 GLU A O 1
ATOM 3049 N N . ILE A 1 393 ? -12.869 1.632 0.405 1.00 85.38 393 ILE A N 1
ATOM 3050 C CA . ILE A 1 393 ? -12.587 2.764 1.290 1.00 85.38 393 ILE A CA 1
ATOM 3051 C C . ILE A 1 393 ? -12.506 4.085 0.513 1.00 85.38 393 ILE A C 1
ATOM 3053 O O . ILE A 1 393 ? -12.151 4.103 -0.672 1.00 85.38 393 ILE A O 1
ATOM 3057 N N . PRO A 1 394 ? -12.804 5.232 1.150 1.00 87.75 394 PRO A N 1
ATOM 3058 C CA . PRO A 1 394 ? -12.514 6.525 0.552 1.00 87.75 394 PRO A CA 1
ATOM 3059 C C . PRO A 1 394 ? -11.002 6.778 0.516 1.00 87.75 394 PRO A C 1
ATOM 3061 O O . PRO A 1 394 ? -10.256 6.336 1.388 1.00 87.75 394 PRO A O 1
ATOM 3064 N N . ALA A 1 395 ? -10.550 7.545 -0.475 1.00 94.56 395 ALA A N 1
ATOM 3065 C CA . ALA A 1 395 ? -9.161 7.984 -0.544 1.00 94.56 395 ALA A CA 1
ATOM 3066 C C . ALA A 1 395 ? -8.785 8.869 0.659 1.00 94.56 395 ALA A C 1
ATOM 3068 O O . ALA A 1 395 ? -9.605 9.645 1.157 1.00 94.56 395 ALA 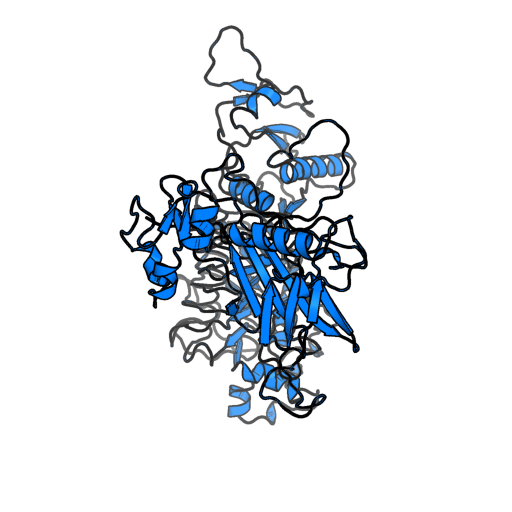A O 1
ATOM 3069 N N . ILE A 1 396 ? -7.525 8.810 1.084 1.00 94.75 396 ILE A N 1
ATOM 3070 C CA . ILE A 1 396 ? -6.950 9.729 2.070 1.00 94.75 396 ILE A CA 1
ATOM 3071 C C . ILE A 1 396 ? -6.786 11.101 1.412 1.00 94.75 396 ILE A C 1
ATOM 3073 O O . ILE A 1 396 ? -6.143 11.223 0.367 1.00 94.75 396 ILE A O 1
ATOM 3077 N N . GLY A 1 397 ? -7.360 12.137 2.016 1.00 92.12 397 GLY A N 1
ATOM 3078 C CA . GLY A 1 397 ? -7.402 13.469 1.424 1.00 92.12 397 GLY A CA 1
ATOM 3079 C C . GLY A 1 397 ? -8.266 13.470 0.167 1.00 92.12 397 GLY A C 1
ATOM 3080 O O . GLY A 1 397 ? -7.778 13.670 -0.943 1.00 92.12 397 GLY A O 1
ATOM 3081 N N . ASN A 1 398 ? -9.549 13.148 0.319 1.00 90.12 398 ASN A N 1
ATOM 3082 C CA . ASN A 1 398 ? -10.471 12.881 -0.791 1.00 90.12 398 ASN A CA 1
ATOM 3083 C C . ASN A 1 398 ? -10.860 14.111 -1.639 1.00 90.12 398 ASN A C 1
ATOM 3085 O O . ASN A 1 398 ? -11.527 13.955 -2.662 1.00 90.12 398 ASN A O 1
ATOM 3089 N N . SER A 1 399 ? -10.452 15.322 -1.256 1.00 88.94 399 SER A N 1
ATOM 3090 C CA . SER A 1 399 ? -10.736 16.554 -1.997 1.00 88.94 399 SER A CA 1
ATOM 3091 C C . SER A 1 399 ? -9.549 17.516 -1.978 1.00 88.94 399 SER A C 1
ATOM 3093 O O . SER A 1 399 ? -8.709 17.478 -1.082 1.00 88.94 399 SER A O 1
ATOM 3095 N N . ALA A 1 400 ? -9.481 18.414 -2.964 1.00 88.00 400 ALA A N 1
ATOM 3096 C CA . ALA A 1 400 ? -8.428 19.429 -3.034 1.00 88.00 400 ALA A CA 1
ATOM 3097 C C . ALA A 1 400 ? -8.489 20.452 -1.882 1.00 88.00 400 ALA A C 1
ATOM 3099 O O . ALA A 1 400 ? -7.466 21.059 -1.560 1.00 88.00 400 ALA A O 1
ATOM 3100 N N . ASP A 1 401 ? -9.666 20.623 -1.271 1.00 85.25 401 ASP A N 1
ATOM 3101 C CA . ASP A 1 401 ? -9.883 21.485 -0.104 1.00 85.25 401 ASP A CA 1
ATOM 3102 C C . ASP A 1 401 ? -9.473 20.797 1.208 1.00 85.25 401 ASP A C 1
ATOM 3104 O O . ASP A 1 401 ? -9.207 21.467 2.209 1.00 85.25 401 ASP A O 1
ATOM 3108 N N . HIS A 1 402 ? -9.378 19.463 1.199 1.00 83.38 402 HIS A N 1
ATOM 3109 C CA . HIS A 1 402 ? -8.964 18.634 2.332 1.00 83.38 402 HIS A CA 1
ATOM 3110 C C . HIS A 1 402 ? -7.827 17.683 1.923 1.00 83.38 402 HIS A C 1
ATOM 3112 O O . HIS A 1 402 ? -8.001 16.465 1.959 1.00 83.38 402 HIS A O 1
ATOM 3118 N N . PRO A 1 403 ? -6.666 18.203 1.476 1.00 89.25 403 PRO A N 1
ATOM 3119 C CA . PRO A 1 403 ? -5.550 17.355 1.094 1.00 89.25 403 PRO A CA 1
ATOM 3120 C C . PRO A 1 403 ? -4.884 16.747 2.332 1.00 89.25 403 PRO A C 1
ATOM 3122 O O . PRO A 1 403 ? -4.899 17.314 3.424 1.00 89.25 403 PRO A O 1
ATOM 3125 N N . PHE A 1 404 ? -4.203 15.622 2.144 1.00 91.00 404 PHE A N 1
ATOM 3126 C CA . PHE A 1 404 ? -3.258 15.135 3.136 1.00 91.00 404 PHE A CA 1
ATOM 3127 C C . PHE A 1 404 ? -2.012 16.030 3.154 1.00 91.00 404 PHE A C 1
ATOM 3129 O O . PHE A 1 404 ? -1.324 16.158 2.137 1.00 91.00 404 PHE A O 1
ATOM 3136 N N . GLU A 1 405 ? -1.713 16.626 4.311 1.00 84.94 405 GLU A N 1
ATOM 3137 C CA . GLU A 1 405 ? -0.558 17.521 4.507 1.00 84.94 405 GLU A CA 1
ATOM 3138 C C . GLU A 1 405 ? 0.518 16.928 5.453 1.00 84.94 405 GLU A C 1
ATOM 3140 O O . GLU A 1 405 ? 1.497 17.590 5.768 1.00 84.94 405 GLU A O 1
ATOM 3145 N N . GLY A 1 406 ? 0.384 15.673 5.908 1.00 85.12 406 GLY A N 1
ATOM 3146 C CA . GLY A 1 406 ? 1.253 15.079 6.940 1.00 85.12 406 GLY A CA 1
ATOM 3147 C C . GLY A 1 406 ? 2.476 14.278 6.455 1.00 85.12 406 GLY A C 1
ATOM 3148 O O . GLY A 1 406 ? 2.848 14.264 5.282 1.00 85.12 406 GLY A O 1
ATOM 3149 N N . VAL A 1 407 ? 3.105 13.553 7.389 1.00 88.81 407 VAL A N 1
ATOM 3150 C CA . VAL A 1 407 ? 4.103 12.511 7.087 1.00 88.81 407 VAL A CA 1
ATOM 3151 C C . VAL A 1 407 ? 3.486 11.140 7.345 1.00 88.81 407 VAL A C 1
ATOM 3153 O O . VAL A 1 407 ? 3.138 10.832 8.483 1.00 88.81 407 VAL A O 1
ATOM 3156 N N . PHE A 1 408 ? 3.384 10.317 6.307 1.00 94.06 408 PHE A N 1
ATOM 3157 C CA . PHE A 1 408 ? 2.949 8.927 6.386 1.00 94.06 408 PHE A CA 1
ATOM 3158 C C . PHE A 1 408 ? 4.141 7.998 6.130 1.00 94.06 408 PHE A C 1
ATOM 3160 O O . PHE A 1 408 ? 4.694 7.987 5.034 1.00 94.06 408 PHE A O 1
ATOM 3167 N N . ASP A 1 409 ? 4.542 7.223 7.132 1.00 95.00 409 ASP A N 1
ATOM 3168 C CA . ASP A 1 409 ? 5.635 6.253 7.059 1.00 95.00 409 ASP A CA 1
ATOM 3169 C C . ASP A 1 409 ? 5.079 4.837 7.244 1.00 95.00 409 ASP A C 1
ATOM 3171 O O . ASP A 1 409 ? 4.711 4.430 8.343 1.00 95.00 409 ASP A O 1
ATOM 3175 N N . GLY A 1 410 ? 5.039 4.052 6.175 1.00 96.69 410 GLY A N 1
ATOM 3176 C CA . GLY A 1 410 ? 4.637 2.651 6.242 1.00 96.69 410 GLY A CA 1
ATOM 3177 C C . GLY A 1 410 ? 5.611 1.774 7.033 1.00 96.69 410 GLY A C 1
ATOM 3178 O O . GLY A 1 410 ? 5.289 0.624 7.295 1.00 96.69 410 GLY A O 1
ATOM 3179 N N . ALA A 1 411 ? 6.802 2.266 7.401 1.00 95.50 411 ALA A N 1
ATOM 3180 C CA . ALA A 1 411 ? 7.836 1.522 8.133 1.00 95.50 411 ALA A CA 1
ATOM 3181 C C . ALA A 1 411 ? 8.228 0.158 7.512 1.00 95.50 411 ALA A C 1
ATOM 3183 O O . ALA A 1 411 ? 8.810 -0.708 8.165 1.00 95.50 411 ALA A O 1
ATOM 3184 N N . GLY A 1 412 ? 7.969 -0.018 6.216 1.00 95.19 412 GLY A N 1
ATOM 3185 C CA . GLY A 1 412 ? 8.186 -1.244 5.453 1.00 95.19 412 GLY A CA 1
ATOM 3186 C C . GLY A 1 412 ? 7.024 -2.239 5.486 1.00 95.19 412 GLY A C 1
ATOM 3187 O O . GLY A 1 412 ? 7.161 -3.306 4.878 1.00 95.19 412 GLY A O 1
ATOM 3188 N N . HIS A 1 413 ? 5.921 -1.894 6.155 1.00 96.69 413 HIS A N 1
ATOM 3189 C CA . HIS A 1 413 ? 4.695 -2.680 6.226 1.00 96.69 413 HIS A CA 1
ATOM 3190 C C . HIS A 1 413 ? 3.853 -2.593 4.953 1.00 96.69 413 HIS A C 1
ATOM 3192 O O . HIS A 1 413 ? 4.024 -1.711 4.102 1.00 96.69 413 HIS A O 1
ATOM 3198 N N . THR A 1 414 ? 2.948 -3.558 4.839 1.00 94.50 414 THR A N 1
ATOM 3199 C CA . THR A 1 414 ? 2.105 -3.790 3.669 1.00 94.50 414 THR A CA 1
ATOM 3200 C C . THR A 1 414 ? 0.649 -3.484 3.976 1.00 94.50 414 THR A C 1
ATOM 3202 O O . THR A 1 414 ? 0.104 -4.017 4.937 1.00 94.50 414 THR A O 1
ATOM 3205 N N . LEU A 1 415 ? 0.020 -2.676 3.126 1.00 89.81 415 LEU A N 1
ATOM 3206 C CA . LEU A 1 415 ? -1.429 -2.583 3.007 1.00 89.81 415 LEU A CA 1
ATOM 3207 C C . LEU A 1 415 ? -1.885 -3.613 1.972 1.00 89.81 415 LEU A C 1
ATOM 3209 O O . LEU A 1 415 ? -1.473 -3.542 0.811 1.00 89.81 415 LEU A O 1
ATOM 3213 N N . LYS A 1 416 ? -2.692 -4.579 2.402 1.00 83.94 416 LYS A N 1
ATOM 3214 C CA . LYS A 1 416 ? -3.191 -5.687 1.581 1.00 83.94 416 LYS A CA 1
ATOM 3215 C C . LYS A 1 416 ? -4.649 -5.465 1.206 1.00 83.94 416 LYS A C 1
ATOM 3217 O O . LYS A 1 416 ? -5.378 -4.803 1.943 1.00 83.94 416 LYS A O 1
ATOM 3222 N N . ASN A 1 417 ? -5.046 -6.035 0.068 1.00 75.31 417 ASN A N 1
ATOM 3223 C CA . ASN A 1 417 ? -6.421 -6.031 -0.440 1.00 75.31 417 ASN A CA 1
ATOM 3224 C C . ASN A 1 417 ? -7.011 -4.616 -0.480 1.00 75.31 417 ASN A C 1
ATOM 3226 O O . ASN A 1 417 ? -8.113 -4.335 -0.015 1.00 75.31 417 ASN A O 1
ATOM 3230 N N . VAL A 1 418 ? -6.196 -3.679 -0.973 1.00 77.56 418 VAL A N 1
ATOM 3231 C CA . VAL A 1 418 ? -6.534 -2.257 -0.978 1.00 77.56 418 VAL A CA 1
ATOM 3232 C C . VAL A 1 418 ? -7.521 -1.974 -2.108 1.00 77.56 418 VAL A C 1
ATOM 3234 O O . VAL A 1 418 ? -7.125 -1.950 -3.279 1.00 77.56 418 VAL A O 1
ATOM 3237 N N . TYR A 1 419 ? -8.777 -1.697 -1.764 1.00 86.00 419 TYR A N 1
ATOM 3238 C CA . TYR A 1 419 ? -9.800 -1.233 -2.697 1.00 86.00 419 TYR A CA 1
ATOM 3239 C C . TYR A 1 419 ? -10.217 0.201 -2.356 1.00 86.00 419 TYR A C 1
ATOM 3241 O O . TYR A 1 419 ? -10.852 0.458 -1.339 1.00 86.00 419 TYR A O 1
ATOM 3249 N N . VAL A 1 420 ? -9.845 1.160 -3.207 1.00 89.19 420 VAL A N 1
ATOM 3250 C CA . VAL A 1 420 ? -10.128 2.583 -2.970 1.00 89.19 420 VAL A CA 1
ATOM 3251 C C . VAL A 1 420 ? -11.093 3.117 -4.012 1.00 89.19 420 VAL A C 1
ATOM 3253 O O . VAL A 1 420 ? -10.864 2.959 -5.215 1.00 89.19 420 VAL A O 1
ATOM 3256 N N . ASN A 1 421 ? -12.122 3.833 -3.564 1.00 83.81 421 ASN A N 1
ATOM 3257 C CA . ASN A 1 421 ? -12.993 4.584 -4.457 1.00 83.81 421 ASN A CA 1
ATOM 3258 C C . ASN A 1 421 ? -12.164 5.632 -5.227 1.00 83.81 421 ASN A C 1
ATOM 3260 O O . ASN A 1 421 ? -11.461 6.456 -4.639 1.00 83.81 421 ASN A O 1
ATOM 3264 N N . GLY A 1 422 ? -12.214 5.578 -6.558 1.00 82.94 422 GLY A N 1
ATOM 3265 C CA . GLY A 1 422 ? -11.398 6.418 -7.440 1.00 82.94 422 GLY A CA 1
ATOM 3266 C C . GLY A 1 422 ? -9.988 5.879 -7.720 1.00 82.94 422 GLY A C 1
ATOM 3267 O O . GLY A 1 422 ? -9.261 6.501 -8.493 1.00 82.94 422 GLY A O 1
ATOM 3268 N N . GLY A 1 423 ? -9.613 4.728 -7.149 1.00 91.62 423 GLY A N 1
ATOM 3269 C CA . GLY A 1 423 ? -8.422 3.959 -7.526 1.00 91.62 423 GLY A CA 1
ATOM 3270 C C . GLY A 1 423 ? -7.080 4.517 -7.045 1.00 91.62 423 GLY A C 1
ATOM 3271 O O . GLY A 1 423 ? -6.043 4.071 -7.531 1.00 91.62 423 GLY A O 1
ATOM 3272 N N . CYS A 1 424 ? -7.061 5.474 -6.112 1.00 96.56 424 CYS A N 1
ATOM 3273 C CA . CYS A 1 424 ? -5.828 6.025 -5.537 1.00 96.56 424 CYS A CA 1
ATOM 3274 C C . CYS A 1 424 ? -5.918 6.108 -4.012 1.00 96.56 424 CYS A C 1
ATOM 3276 O O . CYS A 1 424 ? -6.814 6.778 -3.506 1.00 96.56 424 CYS A O 1
ATOM 3278 N N . LEU A 1 425 ? -4.960 5.512 -3.290 1.00 97.75 425 LEU A N 1
ATOM 3279 C CA . LEU A 1 425 ? -4.934 5.515 -1.820 1.00 97.75 425 LEU A CA 1
ATOM 3280 C C . LEU A 1 425 ? -4.924 6.931 -1.231 1.00 97.75 425 LEU A C 1
ATOM 3282 O O . LEU A 1 425 ? -5.651 7.204 -0.280 1.00 97.75 425 LEU A O 1
ATOM 3286 N N . PHE A 1 426 ? -4.161 7.842 -1.831 1.00 97.81 426 PHE A N 1
ATOM 3287 C CA . PHE A 1 426 ? -4.205 9.268 -1.525 1.00 97.81 426 PHE A CA 1
ATOM 3288 C C . PHE A 1 426 ? -4.848 10.039 -2.685 1.00 97.81 426 PHE A C 1
ATOM 3290 O O . PHE A 1 426 ? -4.350 10.034 -3.813 1.00 97.81 426 PHE A O 1
ATOM 3297 N N . GLY A 1 427 ? -5.949 10.738 -2.425 1.00 97.00 427 GLY A N 1
ATOM 3298 C CA . GLY A 1 427 ? -6.635 11.546 -3.433 1.00 97.00 427 GLY A CA 1
ATOM 3299 C C . GLY A 1 427 ? -5.833 12.805 -3.756 1.00 97.00 427 GLY A C 1
ATOM 3300 O O . GLY A 1 427 ? -5.333 12.991 -4.868 1.00 97.00 427 GLY A O 1
ATOM 3301 N N . TYR A 1 428 ? -5.664 13.654 -2.751 1.00 95.50 428 TYR A N 1
ATOM 3302 C CA . TYR A 1 428 ? -4.953 14.917 -2.844 1.00 95.50 428 TYR A CA 1
ATOM 3303 C C . TYR A 1 428 ? -3.919 15.009 -1.731 1.00 95.50 428 TYR A C 1
ATOM 3305 O O . TYR A 1 428 ? -4.213 14.806 -0.557 1.00 95.50 428 TYR A O 1
ATOM 3313 N N . VAL A 1 429 ? -2.694 15.342 -2.116 1.00 93.88 429 VAL A N 1
ATOM 3314 C CA . VAL A 1 429 ? -1.547 15.487 -1.224 1.00 93.88 429 VAL A CA 1
ATOM 3315 C C . VAL A 1 429 ? -0.952 16.868 -1.426 1.00 93.88 429 VAL A C 1
ATOM 3317 O O . VAL A 1 429 ? -0.753 17.297 -2.569 1.00 93.88 429 VAL A O 1
ATOM 3320 N N . LYS A 1 430 ? -0.630 17.564 -0.334 1.00 91.50 430 LYS A N 1
ATOM 3321 C CA . LYS A 1 430 ? -0.048 18.902 -0.401 1.00 91.50 430 LYS A CA 1
ATOM 3322 C C . LYS A 1 430 ? 1.088 19.083 0.596 1.00 91.50 430 LYS A C 1
ATOM 3324 O O . LYS A 1 430 ? 0.879 18.950 1.789 1.00 91.50 430 LYS A O 1
ATOM 3329 N N . GLY A 1 431 ? 2.295 19.353 0.095 1.00 89.06 431 GLY A N 1
ATOM 3330 C CA . GLY A 1 431 ? 3.480 19.551 0.945 1.00 89.06 431 GLY A CA 1
ATOM 3331 C C . GLY A 1 431 ? 3.849 18.353 1.839 1.00 89.06 431 GLY A C 1
ATOM 3332 O O . GLY A 1 431 ? 4.562 18.523 2.824 1.00 89.06 431 GLY A O 1
ATOM 3333 N N . ALA A 1 432 ? 3.355 17.156 1.513 1.00 89.44 432 ALA A N 1
ATOM 3334 C CA . ALA A 1 432 ? 3.387 15.990 2.391 1.00 89.44 432 ALA A CA 1
ATOM 3335 C C . ALA A 1 432 ? 4.505 14.997 2.030 1.00 89.44 432 ALA A C 1
ATOM 3337 O O . ALA A 1 432 ? 5.094 15.041 0.941 1.00 89.44 432 ALA A O 1
ATOM 3338 N N . ALA A 1 433 ? 4.754 14.052 2.938 1.00 92.31 433 ALA A N 1
ATOM 3339 C CA . ALA A 1 433 ? 5.672 12.940 2.718 1.00 92.31 433 ALA A CA 1
ATOM 3340 C C . ALA A 1 433 ? 4.962 11.591 2.876 1.00 92.31 433 ALA A C 1
ATOM 3342 O O . ALA A 1 433 ? 4.263 11.376 3.861 1.00 92.31 433 ALA A O 1
ATOM 3343 N N . ILE A 1 434 ? 5.173 10.679 1.926 1.00 96.75 434 ILE A N 1
ATOM 3344 C CA . ILE A 1 434 ? 4.679 9.300 1.963 1.00 96.75 434 ILE A CA 1
ATOM 3345 C C . ILE A 1 434 ? 5.867 8.372 1.727 1.00 96.75 434 ILE A C 1
ATOM 3347 O O . ILE A 1 434 ? 6.517 8.437 0.681 1.00 96.75 434 ILE A O 1
ATOM 3351 N N . SER A 1 435 ? 6.190 7.518 2.691 1.00 95.88 435 SER A N 1
ATOM 3352 C CA . SER A 1 435 ? 7.386 6.689 2.611 1.00 95.88 435 SER A CA 1
ATOM 3353 C C . SER A 1 435 ? 7.209 5.268 3.126 1.00 95.88 435 SER A C 1
ATOM 3355 O O . SER A 1 435 ? 6.304 4.973 3.895 1.00 95.88 435 SER A O 1
ATOM 3357 N N . ASN A 1 436 ? 8.102 4.384 2.674 1.00 97.38 436 ASN A N 1
ATOM 3358 C CA . ASN A 1 436 ? 8.328 3.027 3.168 1.00 97.38 436 ASN A CA 1
ATOM 3359 C C . ASN A 1 436 ? 7.053 2.178 3.239 1.00 97.38 436 ASN A C 1
ATOM 3361 O O . ASN A 1 436 ? 6.810 1.503 4.232 1.00 97.38 436 ASN A O 1
ATOM 3365 N N . LEU A 1 437 ? 6.230 2.230 2.199 1.00 98.00 437 LEU A N 1
ATOM 3366 C CA . LEU A 1 437 ? 4.920 1.589 2.157 1.00 98.00 437 LEU A CA 1
ATOM 3367 C C . LEU A 1 437 ? 4.889 0.519 1.072 1.00 98.00 437 LEU A C 1
ATOM 3369 O O . LEU A 1 437 ? 5.404 0.734 -0.025 1.00 98.00 437 LEU A O 1
ATOM 3373 N N . LYS A 1 438 ? 4.240 -0.609 1.340 1.00 97.75 438 LYS A N 1
ATOM 3374 C CA . LYS A 1 438 ? 3.887 -1.578 0.301 1.00 97.75 438 LYS A CA 1
ATOM 3375 C C . LYS A 1 438 ? 2.374 -1.627 0.135 1.00 97.75 438 LYS A C 1
ATOM 3377 O O . LYS A 1 438 ? 1.653 -1.595 1.124 1.00 97.75 438 LYS A O 1
ATOM 3382 N N . ILE A 1 439 ? 1.913 -1.696 -1.104 1.00 96.75 439 ILE A N 1
ATOM 3383 C CA . ILE A 1 439 ? 0.508 -1.837 -1.481 1.00 96.75 439 ILE A CA 1
ATOM 3384 C C . ILE A 1 439 ? 0.390 -3.123 -2.288 1.00 96.75 439 ILE A C 1
ATOM 3386 O O . ILE A 1 439 ? 1.093 -3.285 -3.285 1.00 96.75 439 ILE A O 1
ATOM 3390 N N . GLU A 1 440 ? -0.497 -4.014 -1.865 1.00 91.00 440 GLU A N 1
ATOM 3391 C CA . GLU A 1 440 ? -0.857 -5.238 -2.576 1.00 91.00 440 GLU A CA 1
ATOM 3392 C C . GLU A 1 440 ? -2.366 -5.230 -2.825 1.00 91.00 440 GLU A C 1
ATOM 3394 O O . GLU A 1 440 ? -3.153 -5.060 -1.891 1.00 91.00 440 GLU A O 1
ATOM 3399 N N . SER A 1 441 ? -2.784 -5.364 -4.084 1.00 87.06 441 SER A N 1
ATOM 3400 C CA . SER A 1 441 ? -4.205 -5.369 -4.438 1.00 87.06 441 SER A CA 1
ATOM 3401 C C . SER A 1 441 ? -4.476 -6.071 -5.765 1.00 87.06 441 SER A C 1
ATOM 3403 O O . SER A 1 441 ? -3.671 -6.015 -6.692 1.00 87.06 441 SER A O 1
ATOM 3405 N N . ASN A 1 442 ? -5.656 -6.684 -5.875 1.00 83.62 442 ASN A N 1
ATOM 3406 C CA . ASN A 1 442 ? -6.209 -7.146 -7.150 1.00 83.62 442 ASN A CA 1
ATOM 3407 C C . ASN A 1 442 ? -7.083 -6.077 -7.831 1.00 83.62 442 ASN A C 1
ATOM 3409 O O . ASN A 1 442 ? -7.436 -6.218 -9.004 1.00 83.62 442 ASN A O 1
ATOM 3413 N N . HIS A 1 443 ? -7.421 -5.000 -7.120 1.00 87.19 443 HIS A N 1
ATOM 3414 C CA . HIS A 1 443 ? -8.132 -3.848 -7.659 1.00 87.19 443 HIS A CA 1
ATOM 3415 C C . HIS A 1 443 ? -7.171 -2.889 -8.360 1.00 87.19 443 HIS A C 1
ATOM 3417 O O . HIS A 1 443 ? -5.971 -2.864 -8.091 1.00 87.19 443 HIS A O 1
ATOM 3423 N N . THR A 1 444 ? -7.711 -2.066 -9.265 1.00 93.50 444 THR A N 1
ATOM 3424 C CA . THR A 1 444 ? -6.916 -0.989 -9.862 1.00 93.50 444 THR A CA 1
ATOM 3425 C C . THR A 1 444 ? -6.636 0.079 -8.810 1.00 93.50 444 THR A C 1
ATOM 3427 O O . THR A 1 444 ? -7.510 0.895 -8.522 1.00 93.50 444 THR A O 1
ATOM 3430 N N . THR A 1 445 ? -5.424 0.066 -8.253 1.00 93.12 445 THR A N 1
ATOM 3431 C CA . THR A 1 445 ? -5.054 0.875 -7.088 1.00 93.12 445 THR A CA 1
ATOM 3432 C C . THR A 1 445 ? -3.656 1.459 -7.249 1.00 93.12 445 THR A C 1
ATOM 3434 O O . THR A 1 445 ? -2.652 0.756 -7.208 1.00 93.12 445 THR A O 1
ATOM 3437 N N . SER A 1 446 ? -3.592 2.779 -7.372 1.00 97.25 446 SER A N 1
ATOM 3438 C CA . SER A 1 446 ? -2.364 3.572 -7.374 1.00 97.25 446 SER A CA 1
ATOM 3439 C C . SER A 1 446 ? -2.100 4.176 -5.988 1.00 97.25 446 SER A C 1
ATOM 3441 O O . SER A 1 446 ? -3.005 4.290 -5.158 1.00 97.25 446 SER A O 1
ATOM 3443 N N . LEU A 1 447 ? -0.868 4.620 -5.730 1.00 98.44 447 LEU A N 1
ATOM 3444 C CA . LEU A 1 447 ? -0.529 5.303 -4.481 1.00 98.44 447 LEU A CA 1
ATOM 3445 C C . LEU A 1 447 ? -1.278 6.633 -4.347 1.00 98.44 447 LEU A C 1
ATOM 3447 O O . LEU A 1 447 ? -1.963 6.837 -3.349 1.00 98.44 447 LEU A O 1
ATOM 3451 N N . LEU A 1 448 ? -1.142 7.552 -5.311 1.00 97.19 448 LEU A N 1
ATOM 3452 C CA . LEU A 1 448 ? -1.807 8.853 -5.226 1.00 97.19 448 LEU A CA 1
ATOM 3453 C C . LEU A 1 448 ? -2.313 9.396 -6.563 1.00 97.19 448 LEU A C 1
ATOM 3455 O O . LEU A 1 448 ? -1.748 9.140 -7.625 1.00 97.19 448 LEU A O 1
ATOM 3459 N N . ASN A 1 449 ? -3.370 10.205 -6.507 1.00 97.75 449 ASN A N 1
ATOM 3460 C CA . ASN A 1 449 ? -3.895 10.910 -7.671 1.00 97.75 449 ASN A CA 1
ATOM 3461 C C . ASN A 1 449 ? -3.138 12.237 -7.879 1.00 97.75 449 ASN A C 1
ATOM 3463 O O . ASN A 1 449 ? -2.295 12.335 -8.771 1.00 97.75 449 ASN A O 1
ATOM 3467 N N . THR A 1 450 ? -3.355 13.247 -7.032 1.00 97.75 450 THR A N 1
ATOM 3468 C CA . THR A 1 450 ? -2.718 14.567 -7.193 1.00 97.75 450 THR A CA 1
ATOM 3469 C C . THR A 1 450 ? -1.804 14.918 -6.025 1.00 97.75 450 THR A C 1
ATOM 3471 O O . THR A 1 450 ? -2.237 14.988 -4.882 1.00 97.75 450 THR A O 1
ATOM 3474 N N . ALA A 1 451 ? -0.550 15.234 -6.330 1.00 97.06 451 ALA A N 1
ATOM 3475 C CA . ALA A 1 451 ? 0.444 15.751 -5.401 1.00 97.06 451 ALA A CA 1
ATOM 3476 C C . ALA A 1 451 ? 0.826 17.189 -5.776 1.00 97.06 451 ALA A C 1
ATOM 3478 O O . ALA A 1 451 ? 1.200 17.456 -6.918 1.00 97.06 451 ALA A O 1
ATOM 3479 N N . THR A 1 452 ? 0.766 18.116 -4.821 1.00 95.94 452 THR A N 1
ATOM 3480 C CA . THR A 1 452 ? 1.118 19.528 -5.032 1.00 95.94 452 THR A CA 1
ATOM 3481 C C . THR A 1 452 ? 2.107 20.005 -3.974 1.00 95.94 452 THR A C 1
ATOM 3483 O O . THR A 1 452 ? 1.839 19.932 -2.781 1.00 95.94 452 THR A O 1
ATOM 3486 N N . ALA A 1 453 ? 3.262 20.522 -4.384 1.00 92.25 453 ALA A N 1
ATOM 3487 C CA . ALA A 1 453 ? 4.140 21.243 -3.466 1.00 92.25 453 ALA A CA 1
ATOM 3488 C C . ALA A 1 453 ? 3.456 22.534 -2.991 1.00 92.25 453 ALA A C 1
ATOM 3490 O O . ALA A 1 453 ? 2.770 23.199 -3.771 1.00 92.25 453 ALA A O 1
ATOM 3491 N N . ASP A 1 454 ? 3.667 22.917 -1.736 1.00 85.12 454 ASP A N 1
ATOM 3492 C CA . ASP A 1 454 ? 3.248 24.223 -1.234 1.00 85.12 454 ASP A CA 1
ATOM 3493 C C . ASP A 1 454 ? 4.425 25.226 -1.265 1.00 85.12 454 ASP A C 1
ATOM 3495 O O . ASP A 1 454 ? 5.453 24.993 -1.905 1.00 85.12 454 ASP A O 1
ATOM 3499 N N . LYS A 1 455 ? 4.264 26.399 -0.639 1.00 79.44 455 LYS A N 1
ATOM 3500 C CA . LYS A 1 455 ? 5.300 27.450 -0.635 1.00 79.44 455 LYS A CA 1
ATOM 3501 C C . LYS A 1 455 ? 6.562 27.065 0.143 1.00 79.44 455 LYS A C 1
ATOM 3503 O O . LYS A 1 455 ? 7.611 27.664 -0.078 1.00 79.44 455 LYS A O 1
ATOM 3508 N N . GLU A 1 456 ? 6.453 26.119 1.061 1.00 78.75 456 GLU A N 1
ATOM 3509 C CA . GLU A 1 456 ? 7.456 25.783 2.066 1.00 78.75 456 GLU A CA 1
ATOM 3510 C C . GLU A 1 456 ? 7.925 24.321 1.961 1.00 78.75 456 GLU A C 1
ATOM 3512 O O . GLU A 1 456 ? 9.016 23.988 2.437 1.00 78.75 456 GLU A O 1
ATOM 3517 N N . HIS A 1 457 ? 7.139 23.458 1.312 1.00 82.62 457 HIS A N 1
ATOM 3518 C CA . HIS A 1 457 ? 7.310 22.012 1.292 1.00 82.62 457 HIS A CA 1
ATOM 3519 C C . HIS A 1 457 ? 7.123 21.437 -0.113 1.00 82.62 457 HIS A C 1
ATOM 3521 O O . HIS A 1 457 ? 6.134 21.683 -0.806 1.00 82.62 457 HIS A O 1
ATOM 3527 N N . ALA A 1 458 ? 8.098 20.625 -0.516 1.00 91.38 458 ALA A N 1
ATOM 3528 C CA . ALA A 1 458 ? 7.975 19.735 -1.659 1.00 91.38 458 ALA A CA 1
ATOM 3529 C C . ALA A 1 458 ? 7.083 18.531 -1.318 1.00 91.38 458 ALA A C 1
ATOM 3531 O O . ALA A 1 458 ? 6.704 18.332 -0.166 1.00 91.38 458 ALA A O 1
ATOM 3532 N N . VAL A 1 459 ? 6.791 17.708 -2.322 1.00 94.69 459 VAL A N 1
ATOM 3533 C CA . VAL A 1 459 ? 6.205 16.380 -2.104 1.00 94.69 459 VAL A CA 1
ATOM 3534 C C . VAL A 1 459 ? 7.313 15.333 -2.083 1.00 94.69 459 VAL A C 1
ATOM 3536 O O . VAL A 1 459 ? 8.157 15.308 -2.983 1.00 94.69 459 VAL A O 1
ATOM 3539 N N . TYR A 1 460 ? 7.307 14.462 -1.075 1.00 95.94 460 TYR A N 1
ATOM 3540 C CA . TYR A 1 460 ? 8.327 13.427 -0.895 1.00 95.94 460 TYR A CA 1
ATOM 3541 C C . TYR A 1 460 ? 7.697 12.039 -0.934 1.00 95.94 460 TYR A C 1
ATOM 3543 O O . TYR A 1 460 ? 6.862 11.714 -0.098 1.00 95.94 460 TYR A O 1
ATOM 3551 N N . ILE A 1 461 ? 8.106 11.214 -1.893 1.00 98.38 461 ILE A N 1
ATOM 3552 C CA . ILE A 1 461 ? 7.629 9.842 -2.060 1.00 98.38 461 ILE A CA 1
ATOM 3553 C C . ILE A 1 461 ? 8.851 8.929 -2.087 1.00 98.38 461 ILE A C 1
ATOM 3555 O O . ILE A 1 461 ? 9.699 9.054 -2.972 1.00 98.38 461 ILE A O 1
ATOM 3559 N N . ALA A 1 462 ? 8.991 8.053 -1.096 1.00 97.38 462 ALA A N 1
ATOM 3560 C CA . ALA A 1 462 ? 10.244 7.332 -0.880 1.00 97.38 462 ALA A CA 1
ATOM 3561 C C . ALA A 1 462 ? 10.025 5.884 -0.427 1.00 97.38 462 ALA A C 1
ATOM 3563 O O . ALA A 1 462 ? 9.423 5.659 0.609 1.00 97.38 462 ALA A O 1
ATOM 3564 N N . GLY A 1 463 ? 10.559 4.890 -1.137 1.00 97.50 463 GLY A N 1
ATOM 3565 C CA . GLY A 1 463 ? 10.489 3.491 -0.705 1.00 97.50 463 GLY A CA 1
ATOM 3566 C C . GLY A 1 463 ? 9.093 2.880 -0.829 1.00 97.50 463 GLY A C 1
ATOM 3567 O O . GLY A 1 463 ? 8.671 2.172 0.080 1.00 97.50 463 GLY A O 1
ATOM 3568 N N . VAL A 1 464 ? 8.360 3.180 -1.905 1.00 98.44 464 VAL A N 1
ATOM 3569 C CA . VAL A 1 464 ? 6.999 2.659 -2.113 1.00 98.44 464 VAL A CA 1
ATOM 3570 C C . VAL A 1 464 ? 6.999 1.474 -3.075 1.00 98.44 464 VAL A C 1
ATOM 3572 O O . VAL A 1 464 ? 7.551 1.565 -4.167 1.00 98.44 464 VAL A O 1
ATOM 3575 N N . SER A 1 465 ? 6.355 0.375 -2.694 1.00 96.88 465 SER A N 1
ATOM 3576 C CA . SER A 1 465 ? 6.109 -0.780 -3.561 1.00 96.88 465 SER A CA 1
ATOM 3577 C C . SER A 1 465 ? 4.629 -0.878 -3.886 1.00 96.88 465 SER A C 1
ATOM 3579 O O . SER A 1 465 ? 3.821 -0.922 -2.967 1.00 96.88 465 SER A O 1
ATOM 3581 N N . VAL A 1 466 ? 4.273 -0.963 -5.163 1.00 97.44 466 VAL A N 1
ATOM 3582 C CA . VAL A 1 466 ? 2.894 -1.195 -5.606 1.00 97.44 466 VAL A CA 1
ATOM 3583 C C . VAL A 1 466 ? 2.848 -2.490 -6.405 1.00 97.44 466 VAL A C 1
ATOM 3585 O O . VAL A 1 466 ? 3.478 -2.596 -7.455 1.00 97.44 466 VAL A O 1
ATOM 3588 N N . ASN A 1 467 ? 2.122 -3.472 -5.882 1.00 94.31 467 ASN A N 1
ATOM 3589 C CA . ASN A 1 467 ? 1.812 -4.732 -6.539 1.00 94.31 467 ASN A CA 1
ATOM 3590 C C . ASN A 1 467 ? 0.303 -4.791 -6.804 1.00 94.31 467 ASN A C 1
ATOM 3592 O O . ASN A 1 467 ? -0.458 -5.290 -5.973 1.00 94.31 467 ASN A O 1
ATOM 3596 N N . ALA A 1 468 ? -0.122 -4.178 -7.906 1.00 90.62 468 ALA A N 1
ATOM 3597 C CA . ALA A 1 468 ? -1.527 -4.053 -8.281 1.00 90.62 468 ALA A CA 1
ATOM 3598 C C . ALA A 1 468 ? -1.672 -3.710 -9.772 1.00 90.62 468 ALA A C 1
ATOM 3600 O O . ALA A 1 468 ? -0.725 -3.221 -10.391 1.00 90.62 468 ALA A O 1
ATOM 3601 N N . PRO A 1 469 ? -2.852 -3.904 -10.381 1.00 94.19 469 PRO A N 1
ATOM 3602 C CA . PRO A 1 469 ? -3.228 -3.155 -11.572 1.00 94.19 469 PRO A CA 1
ATOM 3603 C C . PRO A 1 469 ? -3.215 -1.645 -11.284 1.00 94.19 469 PRO A C 1
ATOM 3605 O O . PRO A 1 469 ? -3.736 -1.204 -10.263 1.00 94.19 469 PRO A O 1
ATOM 3608 N N . THR A 1 470 ? -2.640 -0.825 -12.164 1.00 95.31 470 THR A N 1
ATOM 3609 C CA . THR A 1 470 ? -2.547 0.628 -11.954 1.00 95.31 470 THR A CA 1
ATOM 3610 C C . THR A 1 470 ? -2.775 1.427 -13.230 1.00 95.31 470 THR A C 1
ATOM 3612 O O . THR A 1 470 ? -2.489 0.991 -14.347 1.00 95.31 470 THR A O 1
ATOM 3615 N N . THR A 1 471 ? -3.270 2.650 -13.049 1.00 92.56 471 THR A N 1
ATOM 3616 C CA . THR A 1 471 ? -3.270 3.690 -14.081 1.00 92.56 471 THR A CA 1
ATOM 3617 C C . THR A 1 471 ? -1.952 4.448 -14.094 1.00 92.56 471 THR A C 1
ATOM 3619 O O . THR A 1 471 ? -1.371 4.606 -15.158 1.00 92.56 471 THR A O 1
ATOM 3622 N N . HIS A 1 472 ? -1.474 4.893 -12.927 1.00 95.19 472 HIS A N 1
ATOM 3623 C CA . HIS A 1 472 ? -0.105 5.370 -12.722 1.00 95.19 472 HIS A CA 1
ATOM 3624 C C . HIS A 1 472 ? 0.315 5.022 -11.300 1.00 95.19 472 HIS A C 1
ATOM 3626 O O . HIS A 1 472 ? -0.147 5.660 -10.356 1.00 95.19 472 HIS A O 1
ATOM 3632 N N . ALA A 1 473 ? 1.176 4.020 -11.137 1.00 96.62 473 ALA A N 1
ATOM 3633 C CA . ALA A 1 473 ? 1.357 3.356 -9.850 1.00 96.62 473 ALA A CA 1
ATOM 3634 C C . ALA A 1 473 ? 1.727 4.285 -8.685 1.00 96.62 473 ALA A C 1
ATOM 3636 O O . ALA A 1 473 ? 1.238 4.086 -7.575 1.00 96.62 473 ALA A O 1
ATOM 3637 N N . ILE A 1 474 ? 2.558 5.307 -8.918 1.00 98.31 474 ILE A N 1
ATOM 3638 C CA . ILE A 1 474 ? 3.015 6.208 -7.855 1.00 98.31 474 ILE A CA 1
ATOM 3639 C C . ILE A 1 474 ? 2.221 7.504 -7.813 1.00 98.31 474 ILE A C 1
ATOM 3641 O O . ILE A 1 474 ? 1.811 7.894 -6.728 1.00 98.31 474 ILE A O 1
ATOM 3645 N N . ALA A 1 475 ? 2.020 8.191 -8.939 1.00 98.06 475 ALA A N 1
ATOM 3646 C CA . ALA A 1 475 ? 1.277 9.451 -8.956 1.00 98.06 475 ALA A CA 1
ATOM 3647 C C . ALA A 1 475 ? 0.669 9.748 -10.328 1.00 98.06 475 ALA A C 1
ATOM 3649 O O . ALA A 1 475 ? 1.377 9.698 -11.336 1.00 98.06 475 ALA A O 1
ATOM 3650 N N . HIS A 1 476 ? -0.596 10.177 -10.384 1.00 97.94 476 HIS A N 1
ATOM 3651 C CA . HIS A 1 476 ? -1.151 10.694 -11.643 1.00 97.94 476 HIS A CA 1
ATOM 3652 C C . HIS A 1 476 ? -0.546 12.056 -11.990 1.00 97.94 476 HIS A C 1
ATOM 3654 O O . HIS A 1 476 ? -0.152 12.286 -13.134 1.00 97.94 476 HIS A O 1
ATOM 3660 N N . THR A 1 477 ? -0.468 12.968 -11.017 1.00 98.25 477 THR A N 1
ATOM 3661 C CA . THR A 1 477 ? 0.083 14.316 -11.213 1.00 98.25 477 THR A CA 1
ATOM 3662 C C . THR A 1 477 ? 0.951 14.756 -10.040 1.00 98.25 477 THR A C 1
ATOM 3664 O O . THR A 1 477 ? 0.531 14.668 -8.890 1.00 98.25 477 THR A O 1
ATOM 3667 N N . VAL A 1 478 ? 2.131 15.308 -10.338 1.00 98.25 478 VAL A N 1
ATOM 3668 C CA . VAL A 1 478 ? 3.024 15.978 -9.381 1.00 98.25 478 VAL A CA 1
ATOM 3669 C C . VAL A 1 478 ? 3.270 17.425 -9.824 1.00 98.25 478 VAL A C 1
ATOM 3671 O O . VAL A 1 478 ? 4.004 17.693 -10.780 1.00 98.25 478 VAL A O 1
ATOM 3674 N N . THR A 1 479 ? 2.667 18.374 -9.115 1.00 97.19 479 THR A N 1
ATOM 3675 C CA . THR A 1 479 ? 2.791 19.815 -9.372 1.00 97.19 479 THR A CA 1
ATOM 3676 C C . THR A 1 479 ? 3.742 20.459 -8.369 1.00 97.19 479 THR A C 1
ATOM 3678 O O . THR A 1 479 ? 3.680 20.203 -7.171 1.00 97.19 479 THR A O 1
ATOM 3681 N N . GLY A 1 480 ? 4.621 21.334 -8.848 1.00 96.12 480 GLY A N 1
ATOM 3682 C CA . GLY A 1 480 ? 5.710 21.891 -8.051 1.00 96.12 480 GLY A CA 1
ATOM 3683 C C . GLY A 1 480 ? 6.840 20.886 -7.812 1.00 96.12 480 GLY A C 1
ATOM 3684 O O . GLY A 1 480 ? 6.988 19.918 -8.558 1.00 96.12 480 GLY A O 1
ATOM 3685 N N . LEU A 1 481 ? 7.701 21.180 -6.833 1.00 95.75 481 LEU A N 1
ATOM 3686 C CA . LEU A 1 481 ? 8.885 20.376 -6.524 1.00 95.75 481 LEU A CA 1
ATOM 3687 C C . LEU A 1 481 ? 8.483 19.028 -5.903 1.00 95.75 481 LEU A C 1
ATOM 3689 O O . LEU A 1 481 ? 7.854 19.004 -4.849 1.00 95.75 481 LEU A O 1
ATOM 3693 N N . GLY A 1 482 ? 8.887 17.922 -6.528 1.00 97.06 482 GLY A N 1
ATOM 3694 C CA . GLY A 1 482 ? 8.636 16.569 -6.026 1.00 97.06 482 GLY A CA 1
ATOM 3695 C C . GLY A 1 482 ? 9.871 15.669 -6.051 1.00 97.06 482 GLY A C 1
ATOM 3696 O O . GLY A 1 482 ? 10.756 15.842 -6.894 1.00 97.06 482 GLY A O 1
ATOM 3697 N N . TYR A 1 483 ? 9.900 14.685 -5.154 1.00 98.06 483 TYR A N 1
ATOM 3698 C CA . TYR A 1 483 ? 10.910 13.630 -5.068 1.00 98.06 483 TYR A CA 1
ATOM 3699 C C . TYR A 1 483 ? 10.226 12.263 -5.096 1.00 98.06 483 TYR A C 1
ATOM 3701 O O . TYR A 1 483 ? 9.361 12.005 -4.267 1.00 98.06 483 TYR A O 1
ATOM 3709 N N . VAL A 1 484 ? 10.626 11.393 -6.024 1.00 98.56 484 VAL A N 1
ATOM 3710 C CA . VAL A 1 484 ? 10.197 9.988 -6.100 1.00 98.56 484 VAL A CA 1
ATOM 3711 C C . VAL A 1 484 ? 11.445 9.115 -6.034 1.00 98.56 484 VAL A C 1
ATOM 3713 O O . VAL A 1 484 ? 12.314 9.182 -6.904 1.00 98.56 484 VAL A O 1
ATOM 3716 N N . VAL A 1 485 ? 11.592 8.348 -4.959 1.00 98.12 485 VAL A N 1
ATOM 3717 C CA . VAL A 1 485 ? 12.844 7.656 -4.633 1.00 98.12 485 VAL A CA 1
ATOM 3718 C C . VAL A 1 485 ? 12.572 6.208 -4.284 1.00 98.12 485 VAL A C 1
ATOM 3720 O O . VAL A 1 485 ? 11.716 5.937 -3.454 1.00 98.12 485 VAL A O 1
ATOM 3723 N N . GLY A 1 486 ? 13.307 5.271 -4.883 1.00 96.56 486 GLY A N 1
ATOM 3724 C CA . GLY A 1 486 ? 13.214 3.858 -4.522 1.00 96.56 486 GLY A CA 1
ATOM 3725 C C . GLY A 1 486 ? 11.793 3.313 -4.614 1.00 96.56 486 GLY A C 1
ATOM 3726 O O . GLY A 1 486 ? 11.369 2.623 -3.699 1.00 96.56 486 GLY A O 1
ATOM 3727 N N . CYS A 1 487 ? 11.036 3.701 -5.641 1.00 97.94 487 CYS A N 1
ATOM 3728 C CA . CYS A 1 487 ? 9.655 3.265 -5.829 1.00 97.94 487 CYS A CA 1
ATOM 3729 C C . CYS A 1 487 ? 9.573 2.180 -6.904 1.00 97.94 487 CYS A C 1
ATOM 3731 O O . CYS A 1 487 ? 10.225 2.318 -7.940 1.00 97.94 487 CYS A O 1
ATOM 3733 N N . VAL A 1 488 ? 8.779 1.135 -6.675 1.00 95.50 488 VAL A N 1
ATOM 3734 C CA . VAL A 1 488 ? 8.620 -0.001 -7.591 1.00 95.50 488 VAL A CA 1
ATOM 3735 C C . VAL A 1 488 ? 7.157 -0.269 -7.907 1.00 95.50 488 VAL A C 1
ATOM 3737 O O . VAL A 1 488 ? 6.302 -0.191 -7.025 1.00 95.50 488 VAL A O 1
ATOM 3740 N N . HIS A 1 489 ? 6.896 -0.625 -9.160 1.00 95.62 489 HIS A N 1
ATOM 3741 C CA . HIS A 1 489 ? 5.619 -1.155 -9.608 1.00 95.62 489 HIS A CA 1
ATOM 3742 C C . HIS A 1 489 ? 5.797 -2.519 -10.281 1.00 95.62 489 HIS A C 1
ATOM 3744 O O . HIS A 1 489 ? 6.604 -2.664 -11.207 1.00 95.62 489 HIS A O 1
ATOM 3750 N N . GLU A 1 490 ? 5.020 -3.497 -9.820 1.00 89.00 490 GLU A N 1
ATOM 3751 C CA . GLU A 1 490 ? 4.845 -4.818 -10.422 1.00 89.00 490 GLU A CA 1
ATOM 3752 C C . GLU A 1 490 ? 3.341 -5.067 -10.622 1.00 89.00 490 GLU A C 1
ATOM 3754 O O . GLU A 1 490 ? 2.549 -4.837 -9.719 1.00 89.00 490 GLU A O 1
ATOM 3759 N N . GLY A 1 491 ? 2.924 -5.492 -11.817 1.00 88.12 491 GLY A N 1
ATOM 3760 C CA . GLY A 1 491 ? 1.500 -5.664 -12.123 1.00 88.12 491 GLY A CA 1
ATOM 3761 C C . GLY A 1 491 ? 1.153 -5.355 -13.575 1.00 88.12 491 GLY A C 1
ATOM 3762 O O . GLY A 1 491 ? 1.965 -5.556 -14.486 1.00 88.12 491 GLY A O 1
ATOM 3763 N N . THR A 1 492 ? -0.068 -4.875 -13.805 1.00 92.12 492 THR A N 1
ATOM 3764 C CA . THR A 1 492 ? -0.504 -4.340 -15.103 1.00 92.12 492 THR A CA 1
ATOM 3765 C C . THR A 1 492 ? -0.608 -2.824 -15.025 1.00 92.12 492 THR A C 1
ATOM 3767 O O . THR A 1 492 ? -1.280 -2.313 -14.138 1.00 92.12 492 THR A O 1
ATOM 3770 N N . ALA A 1 493 ? 0.012 -2.107 -15.957 1.00 91.12 493 ALA A N 1
ATOM 3771 C CA . ALA A 1 493 ? -0.006 -0.650 -16.018 1.00 91.12 493 ALA A CA 1
ATOM 3772 C C . ALA A 1 493 ? -0.758 -0.180 -17.267 1.00 91.12 493 ALA A C 1
ATOM 3774 O O . ALA A 1 493 ? -0.456 -0.647 -18.366 1.00 91.12 493 ALA A O 1
ATOM 3775 N N . SER A 1 494 ? -1.659 0.794 -17.133 1.00 91.25 494 SER A N 1
ATOM 3776 C CA . SER A 1 494 ? -2.176 1.552 -18.285 1.00 91.25 494 SER A CA 1
ATOM 3777 C C . SER A 1 494 ? -1.465 2.898 -18.493 1.00 91.25 494 SER A C 1
ATOM 3779 O O . SER A 1 494 ? -1.791 3.620 -19.435 1.00 91.25 494 SER A O 1
ATOM 3781 N N . GLY A 1 495 ? -0.508 3.247 -17.632 1.00 93.12 495 GLY A N 1
ATOM 3782 C CA . GLY A 1 495 ? 0.262 4.488 -17.674 1.00 93.12 495 GLY A CA 1
ATOM 3783 C C . GLY A 1 495 ? 1.523 4.406 -16.811 1.00 93.12 495 GLY A C 1
ATOM 3784 O O . GLY A 1 495 ? 1.728 3.444 -16.076 1.00 93.12 495 GLY A O 1
ATOM 3785 N N . ALA A 1 496 ? 2.401 5.397 -16.967 1.00 96.38 496 ALA A N 1
ATOM 3786 C CA . ALA A 1 496 ? 3.729 5.436 -16.354 1.00 96.38 496 ALA A CA 1
ATOM 3787 C C . ALA A 1 496 ? 3.716 5.332 -14.820 1.00 96.38 496 ALA A C 1
ATOM 3789 O O . ALA A 1 496 ? 2.713 5.632 -14.178 1.00 96.38 496 ALA A O 1
ATOM 3790 N N . LEU A 1 497 ? 4.885 5.077 -14.226 1.00 97.25 497 LEU A N 1
ATOM 3791 C CA . LEU A 1 497 ? 5.090 5.168 -12.778 1.00 97.25 497 LEU A CA 1
ATOM 3792 C C . LEU A 1 497 ? 4.594 6.518 -12.218 1.00 97.25 497 LEU A C 1
ATOM 3794 O O . LEU A 1 497 ? 3.886 6.563 -11.211 1.00 97.25 497 LEU A O 1
ATOM 3798 N N . VAL A 1 498 ? 4.924 7.618 -12.908 1.00 98.38 498 VAL A N 1
ATOM 3799 C CA . VAL A 1 498 ? 4.361 8.957 -12.684 1.00 98.38 498 VAL A CA 1
ATOM 3800 C C . VAL A 1 498 ? 3.750 9.477 -13.982 1.00 98.38 498 VAL A C 1
ATOM 3802 O O . VAL A 1 498 ? 4.435 9.555 -14.997 1.00 98.38 498 VAL A O 1
ATOM 3805 N N . GLY A 1 499 ? 2.486 9.893 -13.963 1.00 97.75 499 GLY A N 1
ATOM 3806 C CA . GLY A 1 499 ? 1.805 10.411 -15.151 1.00 97.75 499 GLY A CA 1
ATOM 3807 C C . GLY A 1 499 ? 2.366 11.755 -15.612 1.00 97.75 499 GLY A C 1
ATOM 3808 O O . GLY A 1 499 ? 3.140 11.854 -16.561 1.00 97.75 499 GLY A O 1
ATOM 3809 N N . THR A 1 500 ? 1.973 12.832 -14.940 1.00 97.88 500 THR A N 1
ATOM 3810 C CA . THR A 1 500 ? 2.384 14.194 -15.298 1.00 97.88 500 THR A CA 1
ATOM 3811 C C . THR A 1 500 ? 3.193 14.837 -14.183 1.00 97.88 500 THR A C 1
ATOM 3813 O O . THR A 1 500 ? 2.800 14.772 -13.022 1.00 97.88 500 THR A O 1
ATOM 3816 N N . ALA A 1 501 ? 4.294 15.515 -14.513 1.00 98.12 501 ALA A N 1
ATOM 3817 C CA . ALA A 1 501 ? 5.053 16.267 -13.514 1.00 98.12 501 ALA A CA 1
ATOM 3818 C C . ALA A 1 501 ? 5.592 17.606 -14.028 1.00 98.12 501 ALA A C 1
ATOM 3820 O O . ALA A 1 501 ? 6.051 17.701 -15.168 1.00 98.12 501 ALA A O 1
ATOM 3821 N N . SER A 1 502 ? 5.582 18.639 -13.177 1.00 97.00 502 SER A N 1
ATOM 3822 C CA . SER A 1 502 ? 6.132 19.961 -13.524 1.00 97.00 502 SER A CA 1
ATOM 3823 C C . SER A 1 502 ? 7.574 20.183 -13.062 1.00 97.00 502 SER A C 1
ATOM 3825 O O . SER A 1 502 ? 8.297 20.979 -13.656 1.00 97.00 502 SER A O 1
ATOM 3827 N N . ASN A 1 503 ? 8.005 19.521 -11.981 1.00 96.12 503 ASN A N 1
ATOM 3828 C CA . ASN A 1 503 ? 9.348 19.692 -11.423 1.00 96.12 503 ASN A CA 1
ATOM 3829 C C . ASN A 1 503 ? 9.743 18.493 -10.536 1.00 96.12 503 ASN A C 1
ATOM 3831 O O . ASN A 1 503 ? 9.646 18.555 -9.314 1.00 96.12 503 ASN A O 1
ATOM 3835 N N . LEU A 1 504 ? 10.221 17.403 -11.143 1.00 97.19 504 LEU A N 1
ATOM 3836 C CA . LEU A 1 504 ? 10.442 16.129 -10.446 1.00 97.19 504 LEU A CA 1
ATOM 3837 C C . LEU A 1 504 ? 11.926 15.773 -10.281 1.00 97.19 504 LEU A C 1
ATOM 3839 O O . LEU A 1 504 ? 12.765 16.105 -11.119 1.00 97.19 504 LEU A O 1
ATOM 3843 N N . TYR A 1 505 ? 12.246 15.094 -9.188 1.00 97.44 505 TYR A N 1
ATOM 3844 C CA . TYR A 1 505 ? 13.472 14.332 -8.987 1.00 97.44 505 TYR A CA 1
ATOM 3845 C C . TYR A 1 505 ? 13.108 12.856 -8.881 1.00 97.44 505 TYR A C 1
ATOM 3847 O O . TYR A 1 505 ? 12.169 12.518 -8.162 1.00 97.44 505 TYR A O 1
ATOM 3855 N N . MET A 1 506 ? 13.829 11.987 -9.588 1.00 97.75 506 MET A N 1
ATOM 3856 C CA . MET A 1 506 ? 13.550 10.554 -9.582 1.00 97.75 506 MET A CA 1
ATOM 3857 C C . MET A 1 506 ? 14.831 9.727 -9.464 1.00 97.75 506 MET A C 1
ATOM 3859 O O . MET A 1 506 ? 15.730 9.814 -10.312 1.00 97.75 506 MET A O 1
ATOM 3863 N N . TYR A 1 507 ? 14.899 8.928 -8.402 1.00 95.56 507 TYR A N 1
ATOM 3864 C CA . TYR A 1 507 ? 16.099 8.200 -8.005 1.00 95.56 507 TYR A CA 1
ATOM 3865 C C . TYR A 1 507 ? 15.801 6.733 -7.726 1.00 95.56 507 TYR A C 1
ATOM 3867 O O . TYR A 1 507 ? 15.028 6.413 -6.828 1.00 95.56 507 TYR A O 1
ATOM 3875 N N . GLY A 1 508 ? 16.462 5.834 -8.447 1.00 93.19 508 GLY A N 1
ATOM 3876 C CA . GLY A 1 508 ? 16.417 4.406 -8.157 1.00 93.19 508 GLY A CA 1
ATOM 3877 C C . GLY A 1 508 ? 15.020 3.776 -8.229 1.00 93.19 508 GLY A C 1
ATOM 3878 O O . GLY A 1 508 ? 14.717 2.910 -7.417 1.00 93.19 508 GLY A O 1
ATOM 3879 N N . CYS A 1 509 ? 14.145 4.240 -9.118 1.00 96.25 509 CYS A N 1
ATOM 3880 C CA . CYS A 1 509 ? 12.782 3.718 -9.273 1.00 96.25 509 CYS A CA 1
ATOM 3881 C C . CYS A 1 509 ? 12.711 2.602 -10.321 1.00 96.25 509 CYS A C 1
ATOM 3883 O O . CYS A 1 509 ? 13.546 2.572 -11.220 1.00 96.25 509 CYS A O 1
ATOM 3885 N N . MET A 1 510 ? 11.722 1.714 -10.226 1.00 92.88 510 MET A N 1
ATOM 3886 C CA . MET A 1 510 ? 11.548 0.542 -11.086 1.00 92.88 510 MET A CA 1
ATOM 3887 C C . MET A 1 510 ? 10.106 0.442 -11.612 1.00 92.88 510 MET A C 1
ATOM 3889 O O . MET A 1 510 ? 9.175 0.282 -10.831 1.00 92.88 510 MET A O 1
ATOM 3893 N N . GLU A 1 511 ? 9.933 0.452 -12.933 1.00 93.81 511 GLU A N 1
ATOM 3894 C CA . GLU A 1 511 ? 8.654 0.167 -13.599 1.00 93.81 511 GLU A CA 1
ATOM 3895 C C . GLU A 1 511 ? 8.718 -1.188 -14.319 1.00 93.81 511 GLU A C 1
ATOM 3897 O O . GLU A 1 511 ? 9.464 -1.350 -15.289 1.00 93.81 511 GLU A O 1
ATOM 3902 N N . THR A 1 512 ? 7.954 -2.175 -13.847 1.00 89.88 512 THR A N 1
ATOM 3903 C CA . THR A 1 512 ? 7.901 -3.525 -14.451 1.00 89.88 512 THR A CA 1
ATOM 3904 C C . THR A 1 512 ? 6.501 -3.930 -14.894 1.00 89.88 512 THR A C 1
ATOM 3906 O O . THR A 1 512 ? 6.293 -5.059 -15.345 1.00 89.88 512 THR A O 1
ATOM 3909 N N . GLY A 1 513 ? 5.533 -3.020 -14.797 1.00 88.00 513 GLY A N 1
ATOM 3910 C CA . GLY A 1 513 ? 4.166 -3.248 -15.213 1.00 88.00 513 GLY A CA 1
ATOM 3911 C C . GLY A 1 513 ? 4.067 -3.594 -16.698 1.00 88.00 513 GLY A C 1
ATOM 3912 O O . GLY A 1 513 ? 4.699 -2.978 -17.562 1.00 88.00 513 GLY A O 1
ATOM 3913 N N . SER A 1 514 ? 3.258 -4.603 -17.009 1.00 89.50 514 SER A N 1
ATOM 3914 C CA . SER A 1 514 ? 2.878 -4.929 -18.389 1.00 89.50 514 SER A CA 1
ATOM 3915 C C . SER A 1 514 ? 1.677 -4.102 -18.839 1.00 89.50 514 SER A C 1
ATOM 3917 O O . SER A 1 514 ? 0.790 -3.840 -18.034 1.00 89.50 514 SER A O 1
ATOM 3919 N N . GLY A 1 515 ? 1.593 -3.773 -20.128 1.00 89.25 515 GLY A N 1
ATOM 3920 C CA . GLY A 1 515 ? 0.410 -3.121 -20.714 1.00 89.25 515 GLY A CA 1
ATOM 3921 C C . GLY A 1 515 ? 0.573 -1.637 -21.046 1.00 89.25 515 GLY A C 1
ATOM 3922 O O . GLY A 1 515 ? -0.357 -1.034 -21.582 1.00 89.25 515 GLY A O 1
ATOM 3923 N N . LEU A 1 516 ? 1.756 -1.057 -20.815 1.00 93.12 516 LEU A N 1
ATOM 3924 C CA . LEU A 1 516 ? 2.042 0.305 -21.261 1.00 93.12 516 LEU A CA 1
ATOM 3925 C C . LEU A 1 516 ? 1.989 0.389 -22.789 1.00 93.12 516 LEU A C 1
ATOM 3927 O O . LEU A 1 516 ? 2.464 -0.494 -23.509 1.00 93.12 516 LEU A O 1
ATOM 3931 N N . THR A 1 517 ? 1.438 1.491 -23.291 1.00 91.69 517 THR A N 1
ATOM 3932 C CA . THR A 1 517 ? 1.308 1.718 -24.733 1.00 91.69 517 THR A CA 1
ATOM 3933 C C . THR A 1 517 ? 2.674 2.000 -25.360 1.00 91.69 517 THR A C 1
ATOM 3935 O O . THR A 1 517 ? 3.446 2.810 -24.849 1.00 91.69 517 THR A O 1
ATOM 3938 N N . SER A 1 518 ? 2.967 1.374 -26.504 1.00 92.00 518 SER A N 1
ATOM 3939 C CA . SER A 1 518 ? 4.184 1.660 -27.275 1.00 92.00 518 SER A CA 1
ATOM 3940 C C . SER A 1 518 ? 4.295 3.157 -27.578 1.00 92.00 518 SER A C 1
ATOM 3942 O O . SER A 1 518 ? 3.346 3.783 -28.044 1.00 92.00 518 SER A O 1
ATOM 3944 N N . GLY A 1 519 ? 5.475 3.726 -27.352 1.00 89.75 519 GLY A N 1
ATOM 3945 C CA . GLY A 1 519 ? 5.735 5.152 -27.487 1.00 89.75 519 GLY A CA 1
ATOM 3946 C C . GLY A 1 519 ? 5.341 5.991 -26.272 1.00 89.75 519 GLY A C 1
ATOM 3947 O O . GLY A 1 519 ? 5.617 7.180 -26.303 1.00 89.75 519 GLY A O 1
ATOM 3948 N N . ALA A 1 520 ? 4.751 5.432 -25.212 1.00 92.69 520 ALA A N 1
ATOM 3949 C CA . ALA A 1 520 ? 4.546 6.145 -23.948 1.00 92.69 520 ALA A CA 1
ATOM 3950 C C . ALA A 1 520 ? 5.825 6.173 -23.093 1.00 92.69 520 ALA A C 1
ATOM 3952 O O . ALA A 1 520 ? 6.758 5.396 -23.323 1.00 92.69 520 ALA A O 1
ATOM 3953 N N . GLY A 1 521 ? 5.864 7.054 -22.092 1.00 94.06 521 GLY A N 1
ATOM 3954 C CA . GLY A 1 521 ? 6.903 7.028 -21.065 1.00 94.06 521 GLY A CA 1
ATOM 3955 C C . GLY A 1 521 ? 6.596 5.969 -20.005 1.00 94.06 521 GLY A C 1
ATOM 3956 O O . GLY A 1 521 ? 5.463 5.870 -19.558 1.00 94.06 521 GLY A O 1
ATOM 3957 N N . ALA A 1 522 ? 7.585 5.180 -19.588 1.00 95.06 522 ALA A N 1
ATOM 3958 C CA . ALA A 1 522 ? 7.425 4.177 -18.535 1.00 95.06 522 ALA A CA 1
ATOM 3959 C C . ALA A 1 522 ? 7.620 4.772 -17.134 1.00 95.06 522 ALA A C 1
ATOM 3961 O O . ALA A 1 522 ? 6.878 4.458 -16.213 1.00 95.06 522 ALA A O 1
ATOM 3962 N N . LEU A 1 523 ? 8.600 5.664 -16.962 1.00 96.00 523 LEU A N 1
ATOM 3963 C CA . LEU A 1 523 ? 8.900 6.274 -15.661 1.00 96.00 523 LEU A CA 1
ATOM 3964 C C . LEU A 1 523 ? 8.157 7.600 -15.475 1.00 96.00 523 LEU A C 1
ATOM 3966 O O . LEU A 1 523 ? 7.617 7.865 -14.405 1.00 96.00 523 LEU A O 1
ATOM 3970 N N . LEU A 1 524 ? 8.110 8.421 -16.526 1.00 96.81 524 LEU A N 1
ATOM 3971 C CA . LEU A 1 524 ? 7.313 9.646 -16.573 1.00 96.81 524 LEU A CA 1
ATOM 3972 C C . LEU A 1 524 ? 6.555 9.715 -17.901 1.00 96.81 524 LEU A C 1
ATOM 3974 O O . LEU A 1 524 ? 7.201 9.772 -18.949 1.00 96.81 524 LEU A O 1
ATOM 3978 N N . ASP A 1 525 ? 5.221 9.758 -17.874 1.00 95.88 525 ASP A N 1
ATOM 3979 C CA . ASP A 1 525 ? 4.420 9.809 -19.108 1.00 95.88 525 ASP A CA 1
ATOM 3980 C C . ASP A 1 525 ? 4.616 11.142 -19.835 1.00 95.88 525 ASP A C 1
ATOM 3982 O O . ASP A 1 525 ? 4.950 11.154 -21.014 1.00 95.88 525 ASP A O 1
ATOM 3986 N N . ARG A 1 526 ? 4.497 12.283 -19.144 1.00 95.25 526 ARG A N 1
ATOM 3987 C CA . ARG A 1 526 ? 4.737 13.597 -19.762 1.00 95.25 526 ARG A CA 1
ATOM 3988 C C . ARG A 1 526 ? 5.119 14.698 -18.781 1.00 95.25 526 ARG A C 1
ATOM 3990 O O . ARG A 1 526 ? 4.791 14.685 -17.597 1.00 95.25 526 ARG A O 1
ATOM 3997 N N . TYR A 1 527 ? 5.77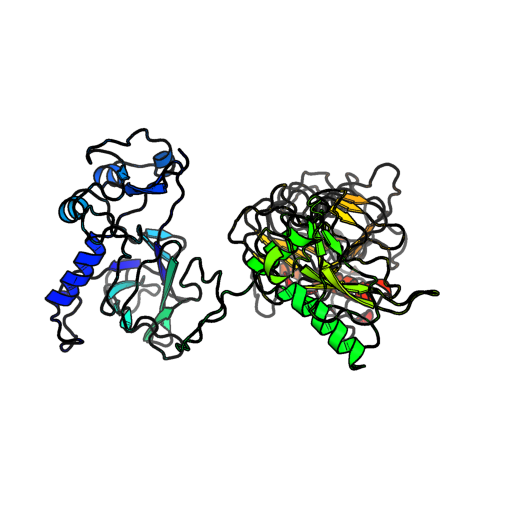2 15.722 -19.317 1.00 96.69 527 TYR A N 1
ATOM 3998 C CA . TYR A 1 527 ? 5.967 16.984 -18.610 1.00 96.69 527 TYR A CA 1
ATOM 3999 C C . TYR A 1 527 ? 4.646 17.756 -18.526 1.00 96.69 527 TYR A C 1
ATOM 4001 O O . TYR A 1 527 ? 3.862 17.765 -19.478 1.00 96.69 527 TYR A O 1
ATOM 4009 N N . ALA A 1 528 ? 4.402 18.430 -17.402 1.00 96.38 528 ALA A N 1
ATOM 4010 C CA . ALA A 1 528 ? 3.267 19.337 -17.277 1.00 96.38 528 ALA A CA 1
ATOM 4011 C C . ALA A 1 528 ? 3.390 20.504 -18.271 1.00 96.38 528 ALA A C 1
ATOM 4013 O O . ALA A 1 528 ? 4.495 20.927 -18.626 1.00 96.38 528 ALA A O 1
ATOM 4014 N N . SER A 1 529 ? 2.251 21.056 -18.696 1.00 93.94 529 SER A N 1
ATOM 4015 C CA . SER A 1 529 ? 2.224 22.193 -19.624 1.00 93.94 529 SER A CA 1
ATOM 4016 C C . SER A 1 529 ? 3.087 23.355 -19.112 1.00 93.94 529 SER A C 1
ATOM 4018 O O . SER A 1 529 ? 3.050 23.691 -17.929 1.00 93.94 529 SER A O 1
ATOM 4020 N N . GLY A 1 530 ? 3.903 23.938 -19.995 1.00 91.38 530 GLY A N 1
ATOM 4021 C CA . GLY A 1 530 ? 4.821 25.034 -19.662 1.00 91.38 530 GLY A CA 1
ATOM 4022 C C . GLY A 1 530 ? 6.067 24.636 -18.859 1.00 91.38 530 GLY A C 1
ATOM 4023 O O . GLY A 1 530 ? 6.878 25.503 -18.541 1.00 91.38 530 GLY A O 1
ATOM 4024 N N . SER A 1 531 ? 6.254 23.351 -18.542 1.00 92.12 531 SER A N 1
ATOM 4025 C CA . SER A 1 531 ? 7.443 22.875 -17.826 1.00 92.12 531 SER A CA 1
ATOM 4026 C C . SER A 1 531 ? 8.618 22.635 -18.773 1.00 92.12 531 SER A C 1
ATOM 4028 O O . SER A 1 531 ? 8.445 22.281 -19.939 1.00 92.12 531 SER A O 1
ATOM 4030 N N . THR A 1 532 ? 9.838 22.808 -18.265 1.00 84.88 532 THR A N 1
ATOM 4031 C CA . THR A 1 532 ? 11.056 22.453 -19.001 1.00 84.88 532 THR A CA 1
ATOM 4032 C C . THR A 1 532 ? 11.276 20.941 -18.976 1.00 84.88 532 THR A C 1
ATOM 4034 O O . THR A 1 532 ? 10.801 20.250 -18.076 1.00 84.88 532 THR A O 1
ATOM 4037 N N . ALA A 1 533 ? 12.035 20.416 -19.943 1.00 89.50 533 ALA A N 1
ATOM 4038 C CA . ALA A 1 533 ? 12.464 19.019 -19.946 1.00 89.50 533 ALA A CA 1
ATOM 4039 C C . ALA A 1 533 ? 13.513 18.782 -18.841 1.00 89.50 533 ALA A C 1
ATOM 4041 O O . ALA A 1 533 ? 14.706 18.662 -19.104 1.00 89.50 533 ALA A O 1
ATOM 4042 N N . PHE A 1 534 ? 13.086 18.771 -17.578 1.00 93.50 534 PHE A N 1
ATOM 4043 C CA . PHE A 1 534 ? 13.978 18.676 -16.419 1.00 93.50 534 PHE A CA 1
ATOM 4044 C C . PHE A 1 534 ? 14.681 17.316 -16.294 1.00 93.50 534 PHE A C 1
ATOM 4046 O O . PHE A 1 534 ? 15.677 17.211 -15.579 1.00 93.50 534 PHE A O 1
ATOM 4053 N N . PHE A 1 535 ? 14.208 16.296 -17.016 1.00 93.00 535 PHE A N 1
ATOM 4054 C CA . PHE A 1 535 ? 14.931 15.050 -17.260 1.00 93.00 535 PHE A CA 1
ATOM 4055 C C . PHE A 1 535 ? 15.565 15.045 -18.655 1.00 93.00 535 PHE A C 1
ATOM 4057 O O . PHE A 1 535 ? 15.564 14.024 -19.331 1.00 93.00 535 PHE A O 1
ATOM 4064 N N . ALA A 1 536 ? 16.080 16.172 -19.141 1.00 89.94 536 ALA A N 1
ATOM 4065 C CA . ALA A 1 536 ? 16.903 16.162 -20.343 1.00 89.94 536 ALA A CA 1
ATOM 4066 C C . ALA A 1 536 ? 18.180 15.322 -20.109 1.00 89.94 536 ALA A C 1
ATOM 4068 O O . ALA A 1 536 ? 18.708 15.293 -18.988 1.00 89.94 536 ALA A O 1
ATOM 4069 N N . PRO A 1 537 ? 18.700 14.638 -21.142 1.00 87.69 537 PRO A N 1
ATOM 4070 C CA . PRO A 1 537 ? 19.983 13.954 -21.060 1.00 87.69 537 PRO A CA 1
ATOM 4071 C C . PRO A 1 537 ? 21.092 14.902 -20.632 1.00 87.69 537 PRO A C 1
ATOM 4073 O O . PRO A 1 537 ? 21.178 16.037 -21.104 1.00 87.69 537 PRO A O 1
ATOM 4076 N N . LEU A 1 538 ? 21.962 14.414 -19.758 1.00 83.75 538 LEU A N 1
ATOM 4077 C CA . LEU A 1 538 ? 23.148 15.154 -19.364 1.00 83.75 538 LEU A CA 1
ATOM 4078 C C . LEU A 1 538 ? 24.252 14.943 -20.403 1.00 83.75 538 LEU A C 1
ATOM 4080 O O . LEU A 1 538 ? 24.411 13.853 -20.947 1.00 83.75 538 LEU A O 1
ATOM 4084 N N . SER A 1 539 ? 25.045 15.984 -20.658 1.00 83.56 539 SER A N 1
ATOM 4085 C CA . SER A 1 539 ? 26.210 15.906 -21.551 1.00 83.56 539 SER A CA 1
ATOM 4086 C C . SER A 1 539 ? 27.410 15.211 -20.904 1.00 83.56 539 SER A C 1
ATOM 4088 O O . SER A 1 539 ? 28.307 14.739 -21.597 1.00 83.56 539 SER A O 1
ATOM 4090 N N . SER A 1 540 ? 27.457 15.181 -19.573 1.00 80.75 540 SER A N 1
ATOM 4091 C CA . SER A 1 540 ? 28.492 14.518 -18.789 1.00 80.75 540 SER A CA 1
ATOM 4092 C C . SER A 1 540 ? 27.892 13.906 -17.532 1.00 80.75 540 SER A C 1
ATOM 4094 O O . SER A 1 540 ? 26.788 14.242 -17.103 1.00 80.75 540 SER A O 1
ATOM 4096 N N . LEU A 1 541 ? 28.615 12.946 -16.970 1.00 72.50 541 LEU A N 1
ATOM 4097 C CA . LEU A 1 541 ? 28.067 12.022 -16.002 1.00 72.50 541 LEU A CA 1
ATOM 4098 C C . LEU A 1 541 ? 28.203 12.571 -14.579 1.00 72.50 541 LEU A C 1
ATOM 4100 O O . LEU A 1 541 ? 29.124 12.248 -13.832 1.00 72.50 541 LEU A O 1
ATOM 4104 N N . THR A 1 542 ? 27.293 13.482 -14.253 1.00 81.62 542 THR A N 1
ATOM 4105 C CA . THR A 1 542 ? 27.192 14.163 -12.962 1.00 81.62 542 THR A CA 1
ATOM 4106 C C . THR A 1 542 ? 25.928 13.724 -12.227 1.00 81.62 542 THR A C 1
ATOM 4108 O O . THR A 1 542 ? 24.962 13.263 -12.835 1.00 81.62 542 THR A O 1
ATOM 4111 N N . TRP A 1 543 ? 25.933 13.839 -10.896 1.00 84.19 543 TRP A N 1
ATOM 4112 C CA . TRP A 1 543 ? 24.736 13.562 -10.103 1.00 84.19 543 TRP A CA 1
ATOM 4113 C C . TRP A 1 543 ? 23.658 14.597 -10.436 1.00 84.19 543 TRP A C 1
ATOM 4115 O O . TRP A 1 543 ? 23.854 15.791 -10.209 1.00 84.19 543 TRP A O 1
ATOM 4125 N N . GLY A 1 544 ? 22.552 14.132 -11.013 1.00 87.44 544 GLY A N 1
ATOM 4126 C CA . GLY A 1 544 ? 21.500 14.982 -11.559 1.00 87.44 544 GLY A CA 1
ATOM 4127 C C . GLY A 1 544 ? 20.126 14.671 -10.986 1.00 87.44 544 GLY A C 1
ATOM 4128 O O . GLY A 1 544 ? 20.003 14.119 -9.902 1.00 87.44 544 GLY A O 1
ATOM 4129 N N . ARG A 1 545 ? 19.080 15.040 -11.733 1.00 92.00 545 ARG A N 1
ATOM 4130 C CA . ARG A 1 545 ? 17.677 14.928 -11.298 1.00 92.00 545 ARG A CA 1
ATOM 4131 C C . ARG A 1 545 ? 17.041 13.561 -11.542 1.00 92.00 545 ARG A C 1
ATOM 4133 O O . ARG A 1 545 ? 16.004 13.258 -10.963 1.00 92.00 545 ARG A O 1
ATOM 4140 N N . PHE A 1 546 ? 17.639 12.779 -12.430 1.00 93.50 546 PHE A N 1
ATOM 4141 C CA . PHE A 1 546 ? 17.124 11.511 -12.925 1.00 93.50 546 PHE A CA 1
ATOM 4142 C C . PHE A 1 546 ? 18.275 10.524 -12.901 1.00 93.50 546 PHE A C 1
ATOM 4144 O O . PHE A 1 546 ? 19.157 10.648 -13.749 1.00 93.50 546 PHE A O 1
ATOM 4151 N N . MET A 1 547 ? 18.320 9.650 -11.891 1.00 90.19 547 MET A N 1
ATOM 4152 C CA . MET A 1 547 ? 19.462 8.760 -11.667 1.00 90.19 547 MET A CA 1
ATOM 4153 C C . MET A 1 547 ? 19.041 7.322 -11.344 1.00 90.19 547 MET A C 1
ATOM 4155 O O . MET A 1 547 ? 18.232 7.078 -10.450 1.00 90.19 547 MET A O 1
ATOM 4159 N N . CYS A 1 548 ? 19.684 6.375 -12.025 1.00 87.19 548 CYS A N 1
ATOM 4160 C CA . CYS A 1 548 ? 19.627 4.931 -11.820 1.00 87.19 548 CYS A CA 1
ATOM 4161 C C . CYS A 1 548 ? 18.218 4.325 -11.844 1.00 87.19 548 CYS A C 1
ATOM 4163 O O . CYS A 1 548 ? 17.980 3.367 -11.125 1.00 87.19 548 CYS A O 1
ATOM 4165 N N . ASN A 1 549 ? 17.285 4.858 -12.629 1.00 91.25 549 ASN A N 1
ATOM 4166 C CA . ASN A 1 549 ? 15.923 4.312 -12.713 1.00 91.25 549 ASN A CA 1
ATOM 4167 C C . ASN A 1 549 ? 15.849 3.150 -13.710 1.00 91.25 549 ASN A C 1
ATOM 4169 O O . ASN A 1 549 ? 16.580 3.169 -14.689 1.00 91.25 549 ASN A O 1
ATOM 4173 N N . TYR A 1 550 ? 14.982 2.167 -13.502 1.00 89.06 550 TYR A N 1
ATOM 4174 C CA . TYR A 1 550 ? 14.823 0.990 -14.351 1.00 89.06 550 TYR A CA 1
ATOM 4175 C C . TYR A 1 550 ? 13.414 0.899 -14.940 1.00 89.06 550 TYR A C 1
ATOM 4177 O O . TYR A 1 550 ? 12.437 1.147 -14.239 1.00 89.06 550 TYR A O 1
ATOM 4185 N N . TYR A 1 551 ? 13.301 0.479 -16.200 1.00 89.19 551 TYR A N 1
ATOM 4186 C CA . TYR A 1 551 ? 12.035 -0.014 -16.744 1.00 89.19 551 TYR A CA 1
ATOM 4187 C C . TYR A 1 551 ? 12.233 -1.274 -17.590 1.00 89.19 551 TYR A C 1
ATOM 4189 O O . TYR A 1 551 ? 13.267 -1.437 -18.253 1.00 89.19 551 TYR A O 1
ATOM 4197 N N . ASP A 1 552 ? 11.238 -2.162 -17.557 1.00 87.00 552 ASP A N 1
ATOM 4198 C CA . ASP A 1 552 ? 11.264 -3.414 -18.310 1.00 87.00 552 ASP A CA 1
ATOM 4199 C C . ASP A 1 552 ? 10.797 -3.218 -19.762 1.00 87.00 552 ASP A C 1
ATOM 4201 O O . ASP A 1 552 ? 9.672 -2.795 -20.032 1.00 87.00 552 ASP A O 1
ATOM 4205 N N . THR A 1 553 ? 11.665 -3.554 -20.717 1.00 81.56 553 THR A N 1
ATOM 4206 C CA . THR A 1 553 ? 11.393 -3.384 -22.154 1.00 81.56 553 THR A CA 1
ATOM 4207 C C . THR A 1 553 ? 10.691 -4.574 -22.808 1.00 81.56 553 THR A C 1
ATOM 4209 O O . THR A 1 553 ? 10.278 -4.470 -23.962 1.00 81.56 553 THR A O 1
ATOM 4212 N N . GLN A 1 554 ? 10.571 -5.709 -22.118 1.00 82.62 554 GLN A N 1
ATOM 4213 C CA . GLN A 1 554 ? 9.893 -6.911 -22.607 1.00 82.62 554 GLN A CA 1
ATOM 4214 C C . GLN A 1 554 ? 8.417 -6.924 -22.222 1.00 82.62 554 GLN A C 1
ATOM 4216 O O . GLN A 1 554 ? 7.571 -7.197 -23.071 1.00 82.62 554 GLN A O 1
ATOM 4221 N N . ARG A 1 555 ? 8.098 -6.606 -20.962 1.00 85.19 555 ARG A N 1
ATOM 4222 C CA . ARG A 1 555 ? 6.713 -6.567 -20.465 1.00 85.19 555 ARG A CA 1
ATOM 4223 C C . ARG A 1 555 ? 5.900 -5.435 -21.090 1.00 85.19 555 ARG A C 1
ATOM 4225 O O . ARG A 1 555 ? 4.689 -5.571 -21.249 1.00 85.19 555 ARG A O 1
ATOM 4232 N N . SER A 1 556 ? 6.582 -4.364 -21.483 1.00 88.88 556 SER A N 1
ATOM 4233 C CA . SER A 1 556 ? 6.008 -3.185 -22.125 1.00 88.88 556 SER A CA 1
ATOM 4234 C C . SER A 1 556 ? 6.876 -2.779 -23.319 1.00 88.88 556 SER A C 1
ATOM 4236 O O . SER A 1 556 ? 7.779 -1.951 -23.223 1.00 88.88 556 SER A O 1
ATOM 4238 N N . THR A 1 557 ? 6.648 -3.428 -24.464 1.00 88.31 557 THR A N 1
ATOM 4239 C CA . THR A 1 557 ? 7.491 -3.256 -25.658 1.00 88.31 557 THR A CA 1
ATOM 4240 C C . THR A 1 557 ? 7.278 -1.887 -26.313 1.00 88.31 557 THR A C 1
ATOM 4242 O O . THR A 1 557 ? 6.148 -1.451 -26.519 1.00 88.31 557 THR A O 1
ATOM 4245 N N . GLY A 1 558 ? 8.373 -1.225 -26.700 1.00 87.31 558 GLY A N 1
ATOM 4246 C CA . GLY A 1 558 ? 8.334 0.026 -27.469 1.00 87.31 558 GLY A CA 1
ATOM 4247 C C . GLY A 1 558 ? 8.115 1.295 -26.640 1.00 87.31 558 GLY A C 1
ATOM 4248 O O . GLY A 1 558 ? 7.927 2.364 -27.217 1.00 87.31 558 GLY A O 1
ATOM 4249 N N . VAL A 1 559 ? 8.143 1.206 -25.309 1.00 90.94 559 VAL A N 1
ATOM 4250 C CA . VAL A 1 559 ? 8.061 2.369 -24.410 1.00 90.94 559 VAL A CA 1
ATOM 4251 C C . VAL A 1 559 ? 9.393 3.121 -24.315 1.00 90.94 559 VAL A C 1
ATOM 4253 O O . VAL A 1 559 ? 10.469 2.557 -24.525 1.00 90.94 559 VAL A O 1
ATOM 4256 N N . ASN A 1 560 ? 9.319 4.402 -23.966 1.00 91.75 560 ASN A N 1
ATOM 4257 C CA . ASN A 1 560 ? 10.464 5.252 -23.647 1.00 91.75 560 ASN A CA 1
ATOM 4258 C C . ASN A 1 560 ? 10.617 5.393 -22.126 1.00 91.75 560 ASN A C 1
ATOM 4260 O O . ASN A 1 560 ? 9.702 5.097 -21.368 1.00 91.75 560 ASN A O 1
ATOM 4264 N N . ALA A 1 561 ? 11.750 5.917 -21.652 1.00 91.12 561 ALA A N 1
ATOM 4265 C CA . ALA A 1 561 ? 11.896 6.243 -20.229 1.00 91.12 561 ALA A CA 1
ATOM 4266 C C . ALA A 1 561 ? 10.965 7.399 -19.815 1.00 91.12 561 ALA A C 1
ATOM 4268 O O . ALA A 1 561 ? 10.305 7.335 -18.779 1.00 91.12 561 ALA A O 1
ATOM 4269 N N . VAL A 1 562 ? 10.923 8.454 -20.634 1.00 93.88 562 VAL A N 1
ATOM 4270 C CA . VAL A 1 562 ? 10.207 9.702 -20.356 1.00 93.88 562 VAL A CA 1
ATOM 4271 C C . VAL A 1 562 ? 9.543 10.203 -21.629 1.00 93.88 562 VAL A C 1
ATOM 4273 O O . VAL A 1 562 ? 10.230 10.413 -22.631 1.00 93.88 562 VAL A O 1
ATOM 4276 N N . GLY A 1 563 ? 8.244 10.490 -21.579 1.00 91.38 563 GLY A N 1
ATOM 4277 C CA . GLY A 1 563 ? 7.566 11.094 -22.719 1.00 91.38 563 GLY A CA 1
ATOM 4278 C C . GLY A 1 563 ? 7.417 10.167 -23.917 1.00 91.38 563 GLY A C 1
ATOM 4279 O O . GLY A 1 563 ? 7.744 8.980 -23.899 1.00 91.38 563 GLY A O 1
ATOM 4280 N N . THR A 1 564 ? 6.996 10.774 -25.021 1.00 88.25 564 THR A N 1
ATOM 4281 C CA . THR A 1 564 ? 6.901 10.101 -26.317 1.00 88.25 564 THR A CA 1
ATOM 4282 C C . THR A 1 564 ? 8.203 10.092 -27.110 1.00 88.25 564 THR A C 1
ATOM 4284 O O . THR A 1 564 ? 8.277 9.524 -28.199 1.00 88.25 564 THR A O 1
ATOM 4287 N N . SER A 1 565 ? 9.240 10.743 -26.588 1.00 81.50 565 SER A N 1
ATOM 4288 C CA . SER A 1 565 ? 10.503 10.933 -27.289 1.00 81.50 565 SER A CA 1
ATOM 4289 C C . SER A 1 565 ? 11.474 9.803 -26.969 1.00 81.50 565 SER A C 1
ATOM 4291 O O . SER A 1 565 ? 11.841 9.591 -25.813 1.00 81.50 565 SER A O 1
ATOM 4293 N N . SER A 1 566 ? 11.970 9.133 -28.010 1.00 81.25 566 SER A N 1
ATOM 4294 C CA . SER A 1 566 ? 13.066 8.172 -27.882 1.00 81.25 566 SER A CA 1
ATOM 4295 C C . SER A 1 566 ? 14.385 8.919 -27.705 1.00 81.25 566 SER A C 1
ATOM 4297 O O . SER A 1 566 ? 15.091 9.242 -28.660 1.00 81.25 566 SER A O 1
ATOM 4299 N N . VAL A 1 567 ? 14.679 9.279 -26.458 1.00 79.94 567 VAL A N 1
ATOM 4300 C CA . VAL A 1 567 ? 15.894 10.002 -26.094 1.00 79.94 567 VAL A CA 1
ATOM 4301 C C . VAL A 1 567 ? 16.905 9.030 -25.489 1.00 79.94 567 VAL A C 1
ATOM 4303 O O . VAL A 1 567 ? 16.573 8.200 -24.643 1.00 79.94 567 VAL A O 1
ATOM 4306 N N . THR A 1 568 ? 18.165 9.140 -25.912 1.00 79.69 568 THR A N 1
ATOM 4307 C CA . THR A 1 568 ? 19.272 8.388 -25.309 1.00 79.69 568 THR A CA 1
ATOM 4308 C C . THR A 1 568 ? 19.827 9.178 -24.132 1.00 79.69 568 THR A C 1
ATOM 4310 O O . THR A 1 568 ? 20.158 10.352 -24.278 1.00 79.69 568 THR A O 1
ATOM 4313 N N . TYR A 1 569 ? 19.932 8.539 -22.971 1.00 79.56 569 TYR A N 1
ATOM 4314 C CA . TYR A 1 569 ? 20.497 9.156 -21.778 1.00 79.56 569 TYR A CA 1
ATOM 4315 C C . TYR A 1 569 ? 21.824 8.507 -21.426 1.00 79.56 569 TYR A C 1
ATOM 4317 O O . TYR A 1 569 ? 22.135 7.405 -21.882 1.00 79.56 569 TYR A O 1
ATOM 4325 N N . LEU A 1 570 ? 22.576 9.175 -20.553 1.00 76.38 570 LEU A N 1
ATOM 4326 C CA . LEU A 1 570 ? 23.753 8.563 -19.978 1.00 76.38 570 LEU A CA 1
ATOM 4327 C C . LEU A 1 570 ? 23.379 7.355 -19.100 1.00 76.38 570 LEU A C 1
ATOM 4329 O O . LEU A 1 570 ? 22.343 7.365 -18.433 1.00 76.38 570 LEU A O 1
ATOM 4333 N N . PRO A 1 571 ? 24.270 6.358 -19.015 1.00 67.56 571 PRO A N 1
ATOM 4334 C CA . PRO A 1 571 ? 24.078 5.106 -18.274 1.00 67.56 571 PRO A CA 1
ATOM 4335 C C . PRO A 1 571 ? 23.583 5.203 -16.830 1.00 67.56 571 PRO A C 1
ATOM 4337 O O . PRO A 1 571 ? 22.908 4.311 -16.332 1.00 67.56 571 PRO A O 1
ATOM 4340 N N . GLN A 1 572 ? 23.971 6.263 -16.122 1.00 70.75 572 GLN A N 1
ATOM 4341 C CA . GLN A 1 572 ? 23.571 6.476 -14.734 1.00 70.75 572 GLN A CA 1
ATOM 4342 C C . GLN A 1 572 ? 22.252 7.224 -14.592 1.00 70.75 572 GLN A C 1
ATOM 4344 O O . GLN A 1 572 ? 21.797 7.393 -13.469 1.00 70.75 572 GLN A O 1
ATOM 4349 N N . GLN A 1 573 ? 21.640 7.690 -15.681 1.00 79.50 573 GLN A N 1
ATOM 4350 C CA . GLN A 1 573 ? 20.354 8.375 -15.607 1.00 79.50 573 GLN A CA 1
ATOM 4351 C C . GLN A 1 573 ? 19.196 7.373 -15.581 1.00 79.50 573 GLN A C 1
ATOM 4353 O O . GLN A 1 573 ? 18.300 7.478 -14.741 1.00 79.50 573 GLN A O 1
ATOM 4358 N N . TYR A 1 574 ? 19.259 6.357 -16.446 1.00 77.50 574 TYR A N 1
ATOM 4359 C CA . TYR A 1 574 ? 18.346 5.220 -16.418 1.00 77.50 574 TYR A CA 1
ATOM 4360 C C . TYR A 1 574 ? 18.997 3.945 -16.965 1.00 77.50 574 TYR A C 1
ATOM 4362 O O . TYR A 1 574 ? 20.024 3.970 -17.639 1.00 77.50 574 TYR A O 1
ATOM 4370 N N . ILE A 1 575 ? 18.340 2.834 -16.672 1.00 75.94 575 ILE A N 1
ATOM 4371 C CA . ILE A 1 575 ? 18.674 1.462 -16.993 1.00 75.94 575 ILE A CA 1
ATOM 4372 C C . ILE A 1 575 ? 17.450 0.887 -17.714 1.00 75.94 575 ILE A C 1
ATOM 4374 O O . ILE A 1 575 ? 16.321 1.049 -17.260 1.00 75.94 575 ILE A O 1
ATOM 4378 N N . ARG A 1 576 ? 17.645 0.229 -18.851 1.00 74.00 576 ARG A N 1
ATOM 4379 C CA . ARG A 1 576 ? 16.582 -0.513 -19.543 1.00 74.00 576 ARG A CA 1
ATOM 4380 C C . ARG A 1 576 ? 17.024 -1.949 -19.696 1.00 74.00 576 ARG A C 1
ATOM 4382 O O . ARG A 1 576 ? 18.198 -2.193 -19.967 1.00 74.00 576 ARG A O 1
ATOM 4389 N N . GLY A 1 577 ? 16.106 -2.890 -19.566 1.00 70.62 577 GLY A N 1
ATOM 4390 C CA . GLY A 1 577 ? 16.458 -4.284 -19.770 1.00 70.62 577 GLY A CA 1
ATOM 4391 C C . GLY A 1 577 ? 15.262 -5.209 -19.765 1.00 70.62 577 GLY A C 1
ATOM 4392 O O . GLY A 1 577 ? 14.176 -4.848 -19.331 1.00 70.62 577 GLY A O 1
ATOM 4393 N N . ALA A 1 578 ? 15.508 -6.425 -20.224 1.00 69.81 578 ALA A N 1
ATOM 4394 C CA . ALA A 1 578 ? 14.612 -7.549 -20.057 1.00 69.81 578 ALA A CA 1
ATOM 4395 C C . ALA A 1 578 ? 14.644 -8.064 -18.614 1.00 69.81 578 ALA A C 1
ATOM 4397 O O . ALA A 1 578 ? 15.708 -8.055 -17.990 1.00 69.81 578 ALA A O 1
ATOM 4398 N N . HIS A 1 579 ? 13.547 -8.656 -18.147 1.00 71.50 579 HIS A N 1
ATOM 4399 C CA . HIS A 1 579 ? 13.518 -9.414 -16.895 1.00 71.50 579 HIS A CA 1
ATOM 4400 C C . HIS A 1 579 ? 14.673 -10.426 -16.800 1.00 71.50 579 HIS A C 1
ATOM 4402 O O . HIS A 1 579 ? 15.417 -10.462 -15.821 1.00 71.50 579 HIS A O 1
ATOM 4408 N N . SER A 1 580 ? 14.915 -11.186 -17.873 1.00 60.81 580 SER A N 1
ATOM 4409 C CA . SER A 1 580 ? 16.012 -12.164 -17.929 1.00 60.81 580 SER A CA 1
ATOM 4410 C C . SER A 1 580 ? 17.407 -11.561 -17.709 1.00 60.81 580 SER A C 1
ATOM 4412 O O . SER A 1 580 ? 18.318 -12.275 -17.296 1.00 60.81 580 SER A O 1
ATOM 4414 N N . HIS A 1 581 ? 17.605 -10.258 -17.933 1.00 62.25 581 HIS A N 1
ATOM 4415 C CA . HIS A 1 581 ? 18.887 -9.602 -17.669 1.00 62.25 581 HIS A CA 1
ATOM 4416 C C . HIS A 1 581 ? 19.152 -9.442 -16.170 1.00 62.25 581 HIS A C 1
ATOM 4418 O O . HIS A 1 581 ? 20.304 -9.551 -15.764 1.00 62.25 581 HIS A O 1
ATOM 4424 N N . VAL A 1 582 ? 18.106 -9.286 -15.348 1.00 60.44 582 VAL A N 1
ATOM 4425 C CA . VAL A 1 582 ? 18.186 -9.313 -13.875 1.00 60.44 582 VAL A CA 1
ATOM 4426 C C . VAL A 1 582 ? 18.586 -10.706 -13.367 1.00 60.44 582 VAL A C 1
ATOM 4428 O O . VAL A 1 582 ? 19.300 -10.824 -12.371 1.00 60.44 582 VAL A O 1
ATOM 4431 N N . LEU A 1 583 ? 18.181 -11.765 -14.074 1.00 56.56 583 LEU A N 1
ATOM 4432 C CA . LEU A 1 583 ? 18.559 -13.143 -13.749 1.00 56.56 583 LEU A CA 1
ATOM 4433 C C . LEU A 1 583 ? 19.993 -13.479 -14.170 1.00 56.56 583 LEU A C 1
ATOM 4435 O O . LEU A 1 583 ? 20.765 -13.971 -13.348 1.00 56.56 583 LEU A O 1
ATOM 4439 N N . LYS A 1 584 ? 20.371 -13.167 -15.419 1.00 55.28 584 LYS A N 1
ATOM 4440 C CA . LYS A 1 584 ? 21.735 -13.383 -15.944 1.00 55.28 584 LYS A CA 1
ATOM 4441 C C . LYS A 1 584 ? 22.783 -12.661 -15.097 1.00 55.28 584 LYS A C 1
ATOM 4443 O O . LYS A 1 584 ? 23.788 -13.238 -14.706 1.00 55.28 584 LYS A O 1
ATOM 4448 N N . ALA A 1 585 ? 22.485 -11.417 -14.735 1.00 56.56 585 ALA A N 1
ATOM 4449 C CA . ALA A 1 585 ? 23.187 -10.605 -13.746 1.00 56.56 585 ALA A CA 1
ATOM 4450 C C . ALA A 1 585 ? 23.577 -11.344 -12.454 1.00 56.56 585 ALA A C 1
ATOM 4452 O O . ALA A 1 585 ? 24.698 -11.220 -11.963 1.00 56.56 585 ALA A O 1
ATOM 4453 N N . LYS A 1 586 ? 22.625 -12.084 -11.879 1.00 52.03 586 LYS A N 1
ATOM 4454 C CA . LYS A 1 586 ? 22.775 -12.747 -10.584 1.00 52.03 586 LYS A CA 1
ATOM 4455 C C . LYS A 1 586 ? 23.470 -14.104 -10.696 1.00 52.03 586 LYS A C 1
ATOM 4457 O O . LYS A 1 586 ? 24.256 -14.445 -9.818 1.00 52.03 586 LYS A O 1
ATOM 4462 N N . VAL A 1 587 ? 23.136 -14.878 -11.730 1.00 51.09 587 VAL A N 1
ATOM 4463 C CA . VAL A 1 587 ? 23.495 -16.302 -11.843 1.00 51.09 587 VAL A CA 1
ATOM 4464 C C . VAL A 1 587 ? 24.738 -16.530 -12.706 1.00 51.09 587 VAL A C 1
ATOM 4466 O O . VAL A 1 587 ? 25.557 -17.379 -12.367 1.00 51.09 587 VAL A O 1
ATOM 4469 N N . ASP A 1 588 ? 24.940 -15.747 -13.768 1.00 50.34 588 ASP A N 1
ATOM 4470 C CA . ASP A 1 588 ? 25.995 -16.016 -14.756 1.00 50.34 588 ASP A CA 1
ATOM 4471 C C . ASP A 1 588 ? 27.359 -15.403 -14.381 1.00 50.34 588 ASP A C 1
ATOM 4473 O O . ASP A 1 588 ? 28.277 -15.403 -15.199 1.00 50.34 588 ASP A O 1
ATOM 4477 N N . ASN A 1 589 ? 27.525 -14.872 -13.159 1.00 47.91 589 ASN A N 1
ATOM 4478 C CA . ASN A 1 589 ? 28.778 -14.269 -12.668 1.00 47.91 589 ASN A CA 1
ATOM 4479 C C . ASN A 1 589 ? 29.419 -13.246 -13.636 1.00 47.91 589 ASN A C 1
ATOM 4481 O O . ASN A 1 589 ? 30.624 -13.009 -13.588 1.00 47.91 589 ASN A O 1
ATOM 4485 N N . LEU A 1 590 ? 28.628 -12.570 -14.478 1.00 47.19 590 LEU A N 1
ATOM 4486 C CA . LEU A 1 590 ? 29.123 -11.573 -15.444 1.00 47.19 590 LEU A CA 1
ATOM 4487 C C . LEU A 1 590 ? 29.630 -10.270 -14.785 1.00 47.19 590 LEU A C 1
ATOM 4489 O O . LEU A 1 590 ? 29.979 -9.326 -15.486 1.00 47.19 590 LEU A O 1
ATOM 4493 N N . LEU A 1 591 ? 29.670 -10.223 -13.449 1.00 46.72 591 LEU A N 1
ATOM 4494 C CA . LEU A 1 591 ? 30.196 -9.138 -12.621 1.00 46.72 591 LEU A CA 1
ATOM 4495 C C . LEU A 1 591 ? 31.044 -9.686 -11.456 1.00 46.72 591 LEU A C 1
ATOM 4497 O O . LEU A 1 591 ? 30.813 -9.343 -10.292 1.00 46.72 591 LEU A O 1
ATOM 4501 N N . SER A 1 592 ? 32.041 -10.531 -11.731 1.00 44.88 592 SER A N 1
ATOM 4502 C CA . SER A 1 592 ? 33.248 -10.425 -10.902 1.00 44.88 592 SER A CA 1
ATOM 4503 C C . SER A 1 592 ? 33.898 -9.063 -11.191 1.00 44.88 592 SER A C 1
ATOM 4505 O O . SER A 1 592 ? 33.596 -8.435 -12.208 1.00 44.88 592 SER A O 1
ATOM 4507 N N . GLY A 1 593 ? 34.797 -8.578 -10.333 1.00 46.16 593 GLY A N 1
ATOM 4508 C CA . GLY A 1 593 ? 35.547 -7.337 -10.594 1.00 46.16 593 GLY A CA 1
ATOM 4509 C C . GLY A 1 593 ? 36.448 -7.376 -11.844 1.00 46.16 593 GLY A C 1
ATOM 4510 O O . GLY A 1 593 ? 37.258 -6.475 -12.020 1.00 46.16 593 GLY A O 1
ATOM 4511 N N . ASP A 1 594 ? 36.328 -8.409 -12.687 1.00 40.84 594 ASP A N 1
ATOM 4512 C CA . ASP A 1 594 ? 37.261 -8.764 -13.756 1.00 40.84 594 ASP A CA 1
ATOM 4513 C C . ASP A 1 594 ? 36.693 -8.552 -15.176 1.00 40.84 594 ASP A C 1
ATOM 4515 O O . ASP A 1 594 ? 37.426 -8.703 -16.156 1.00 40.84 594 ASP A O 1
ATOM 4519 N N . VAL A 1 595 ? 35.404 -8.210 -15.337 1.00 45.84 595 VAL A N 1
ATOM 4520 C 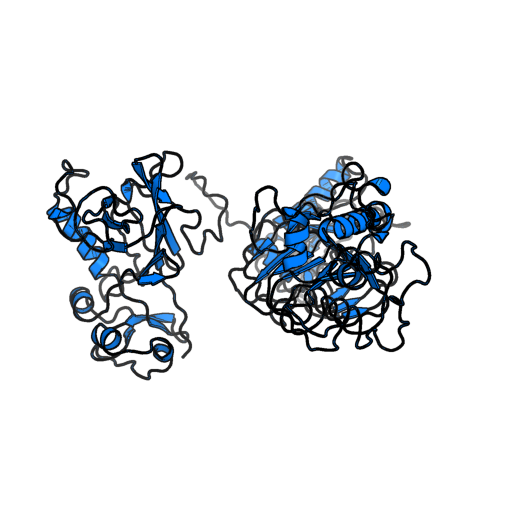CA . VAL A 1 595 ? 34.785 -8.020 -16.667 1.00 45.84 595 VAL A CA 1
ATOM 4521 C C . VAL A 1 595 ? 34.837 -6.546 -17.088 1.00 45.84 595 VAL A C 1
ATOM 4523 O O . VAL A 1 595 ? 34.015 -5.732 -16.684 1.00 45.84 595 VAL A O 1
ATOM 4526 N N . ASN A 1 596 ? 35.792 -6.200 -17.955 1.00 53.81 596 ASN A N 1
ATOM 4527 C CA . ASN A 1 596 ? 35.963 -4.845 -18.497 1.00 53.81 596 ASN A CA 1
ATOM 4528 C C . ASN A 1 596 ? 34.811 -4.469 -19.454 1.00 53.81 596 ASN A C 1
ATOM 4530 O O . ASN A 1 596 ? 34.680 -5.076 -20.518 1.00 53.81 596 ASN A O 1
ATOM 4534 N N . TYR A 1 597 ? 34.021 -3.430 -19.161 1.00 55.81 597 TYR A N 1
ATOM 4535 C CA . TYR A 1 597 ? 32.904 -2.965 -20.007 1.00 55.81 597 TYR A CA 1
ATOM 4536 C C . TYR A 1 597 ? 33.315 -2.682 -21.446 1.00 55.81 597 TYR A C 1
ATOM 4538 O O . TYR A 1 597 ? 32.550 -2.939 -22.375 1.00 55.81 597 TYR A O 1
ATOM 4546 N N . ASN A 1 598 ? 34.533 -2.186 -21.669 1.00 62.12 598 ASN A N 1
ATOM 4547 C CA . ASN A 1 598 ? 35.008 -1.888 -23.016 1.00 62.12 598 ASN A CA 1
ATOM 4548 C C . ASN A 1 598 ? 35.125 -3.148 -23.881 1.00 62.12 598 ASN A C 1
ATOM 4550 O O . ASN A 1 598 ? 34.990 -3.034 -25.099 1.00 62.12 598 ASN A O 1
ATOM 4554 N N . SER A 1 599 ? 35.271 -4.326 -23.264 1.00 57.75 599 SER A N 1
ATOM 4555 C CA . SER A 1 599 ? 35.297 -5.625 -23.946 1.00 57.75 599 SER A CA 1
ATOM 4556 C C . SER A 1 599 ? 33.917 -6.132 -24.393 1.00 57.75 599 SER A C 1
ATOM 4558 O O . SER A 1 599 ? 33.848 -7.032 -25.228 1.00 57.75 599 SER A O 1
ATOM 4560 N N . LEU A 1 600 ? 32.818 -5.539 -23.906 1.00 59.16 600 LEU A N 1
ATOM 4561 C CA . LEU A 1 600 ? 31.462 -5.893 -24.334 1.00 59.16 600 LEU A CA 1
ATOM 4562 C C . LEU A 1 600 ? 31.177 -5.364 -25.753 1.00 59.16 600 LEU A C 1
ATOM 4564 O O . LEU A 1 600 ? 31.542 -4.235 -26.106 1.00 59.16 600 LEU A O 1
ATOM 4568 N N . THR A 1 601 ? 30.481 -6.156 -26.573 1.00 63.91 601 THR A N 1
ATOM 4569 C CA . THR A 1 601 ? 30.000 -5.718 -27.899 1.00 63.91 601 THR A CA 1
ATOM 4570 C C . THR A 1 601 ? 28.979 -4.582 -27.774 1.00 63.91 601 THR A C 1
ATOM 4572 O O . THR A 1 601 ? 28.353 -4.428 -26.731 1.00 63.91 601 THR A O 1
ATOM 4575 N N . SER A 1 602 ? 28.752 -3.788 -28.829 1.00 63.69 602 SER A N 1
ATOM 4576 C CA . SER A 1 602 ? 27.744 -2.707 -28.798 1.00 63.69 602 SER A CA 1
ATOM 4577 C C . SER A 1 602 ? 26.348 -3.222 -28.443 1.00 63.69 602 SER A C 1
ATOM 4579 O O . SER A 1 602 ? 25.667 -2.631 -27.615 1.00 63.69 602 SER A O 1
ATOM 4581 N N . ARG A 1 603 ? 25.972 -4.389 -28.981 1.00 59.84 603 ARG A N 1
ATOM 4582 C CA . ARG A 1 603 ? 24.714 -5.066 -28.658 1.00 59.84 603 ARG A CA 1
ATOM 4583 C C . ARG A 1 603 ? 24.660 -5.518 -27.199 1.00 59.84 603 ARG A C 1
ATOM 4585 O O . ARG A 1 603 ? 23.661 -5.295 -26.535 1.00 59.84 603 ARG A O 1
ATOM 4592 N N . GLN A 1 604 ? 25.741 -6.094 -26.676 1.00 58.06 604 GLN A N 1
ATOM 4593 C CA . GLN A 1 604 ? 25.850 -6.426 -25.254 1.00 58.06 604 GLN A CA 1
ATOM 4594 C C . GLN A 1 604 ? 25.803 -5.178 -24.378 1.00 58.06 604 GLN A C 1
ATOM 4596 O O . GLN A 1 604 ? 25.160 -5.200 -23.350 1.00 58.06 604 GLN A O 1
ATOM 4601 N N . LYS A 1 605 ? 26.408 -4.062 -24.774 1.00 62.25 605 LYS A N 1
ATOM 4602 C CA . LYS A 1 605 ? 26.292 -2.798 -24.037 1.00 62.25 605 LYS A CA 1
ATOM 4603 C C . LYS A 1 605 ? 24.852 -2.280 -24.049 1.00 62.25 605 LYS A C 1
ATOM 4605 O O . LYS A 1 605 ? 24.383 -1.804 -23.028 1.00 62.25 605 LYS A O 1
ATOM 4610 N N . GLU A 1 606 ? 24.139 -2.416 -25.165 1.00 56.50 606 GLU A N 1
ATOM 4611 C CA . GLU A 1 606 ? 22.734 -2.011 -25.307 1.00 56.50 606 GLU A CA 1
ATOM 4612 C C . GLU A 1 606 ? 21.740 -2.931 -24.578 1.00 56.50 606 GLU A C 1
ATOM 4614 O O . GLU A 1 606 ? 20.746 -2.434 -24.046 1.00 56.50 606 GLU A O 1
ATOM 4619 N N . GLU A 1 607 ? 21.998 -4.243 -24.552 1.00 51.47 607 GLU A N 1
ATOM 4620 C CA . GLU A 1 607 ? 21.162 -5.270 -23.913 1.00 51.47 607 GLU A CA 1
ATOM 4621 C C . GLU A 1 607 ? 21.525 -5.471 -22.426 1.00 51.47 607 GLU A C 1
ATOM 4623 O O . GLU A 1 607 ? 20.637 -5.640 -21.598 1.00 51.47 607 GLU A O 1
ATOM 4628 N N . MET A 1 608 ? 22.808 -5.412 -22.054 1.00 49.03 608 MET A N 1
ATOM 4629 C CA . MET A 1 608 ? 23.345 -5.690 -20.705 1.00 49.03 608 MET A CA 1
ATOM 4630 C C . MET A 1 608 ? 23.456 -4.443 -19.818 1.00 49.03 608 MET A C 1
ATOM 4632 O O . MET A 1 608 ? 24.130 -4.487 -18.784 1.00 49.03 608 MET A O 1
ATOM 4636 N N . TYR A 1 609 ? 22.821 -3.321 -20.174 1.00 50.34 609 TYR A N 1
ATOM 4637 C CA . TYR A 1 609 ? 22.806 -2.171 -19.275 1.00 50.34 609 TYR A CA 1
ATOM 4638 C C . TYR A 1 609 ? 22.092 -2.540 -17.969 1.00 50.34 609 TYR A C 1
ATOM 4640 O O . TYR A 1 609 ? 20.890 -2.782 -17.949 1.00 50.34 609 TYR A O 1
ATOM 4648 N N . GLY A 1 610 ? 22.853 -2.590 -16.871 1.00 48.84 610 GLY A N 1
ATOM 4649 C CA . GLY A 1 610 ? 22.345 -2.977 -15.557 1.00 48.84 610 GLY A CA 1
ATOM 4650 C C . GLY A 1 610 ? 22.405 -4.477 -15.292 1.00 48.84 610 GLY A C 1
ATOM 4651 O O . GLY A 1 610 ? 21.394 -5.073 -14.959 1.00 48.84 610 GLY A O 1
ATOM 4652 N N . LEU A 1 611 ? 23.598 -5.075 -15.307 1.00 49.03 611 LEU A N 1
ATOM 4653 C CA . LEU A 1 611 ? 23.865 -6.437 -14.811 1.00 49.03 611 LEU A CA 1
ATOM 4654 C C . LEU A 1 611 ? 23.604 -6.632 -13.297 1.00 49.03 611 LEU A C 1
ATOM 4656 O O . LEU A 1 611 ? 24.036 -7.615 -12.721 1.00 49.03 611 LEU A O 1
ATOM 4660 N N . ALA A 1 612 ? 22.955 -5.684 -12.628 1.00 63.66 612 ALA A N 1
ATOM 4661 C CA . ALA A 1 612 ? 22.349 -5.804 -11.304 1.00 63.66 612 ALA A CA 1
ATOM 4662 C C . ALA A 1 612 ? 21.644 -4.469 -11.019 1.00 63.66 612 ALA A C 1
ATOM 4664 O O . ALA A 1 612 ? 22.157 -3.662 -10.234 1.00 63.66 612 ALA A O 1
ATOM 4665 N N . PRO A 1 613 ? 20.514 -4.160 -11.690 1.00 73.00 613 PRO A N 1
ATOM 4666 C CA . PRO A 1 613 ? 19.941 -2.817 -11.642 1.00 73.00 613 PRO A CA 1
ATOM 4667 C C . PRO A 1 613 ? 19.604 -2.415 -10.203 1.00 73.00 613 PRO A C 1
ATOM 4669 O O . PRO A 1 613 ? 19.797 -1.261 -9.828 1.00 73.00 613 PRO A O 1
ATOM 4672 N N . TRP A 1 614 ? 19.220 -3.383 -9.359 1.00 77.44 614 TRP A N 1
ATOM 4673 C CA . TRP A 1 614 ? 18.944 -3.185 -7.933 1.00 77.44 614 TRP A CA 1
ATOM 4674 C C . TRP A 1 614 ? 20.115 -2.580 -7.156 1.00 77.44 614 TRP A C 1
ATOM 4676 O O . TRP A 1 614 ? 19.892 -1.760 -6.272 1.00 77.44 614 TRP A O 1
ATOM 4686 N N . LYS A 1 615 ? 21.366 -2.904 -7.506 1.00 77.44 615 LYS A N 1
ATOM 4687 C CA . LYS A 1 615 ? 22.551 -2.319 -6.859 1.00 77.44 615 LYS A CA 1
ATOM 4688 C C . LYS A 1 615 ? 22.709 -0.839 -7.208 1.00 77.44 615 LYS A C 1
ATOM 4690 O O . LYS A 1 615 ? 22.974 -0.028 -6.326 1.00 77.44 615 LYS A O 1
ATOM 4695 N N . ALA A 1 616 ? 22.513 -0.483 -8.477 1.00 77.94 616 ALA A N 1
ATOM 4696 C CA . ALA A 1 616 ? 22.567 0.905 -8.934 1.00 77.94 616 ALA A CA 1
ATOM 4697 C C . ALA A 1 616 ? 21.413 1.740 -8.357 1.00 77.94 616 ALA A C 1
ATOM 4699 O O . ALA A 1 616 ? 21.620 2.883 -7.946 1.00 77.94 616 ALA A O 1
ATOM 4700 N N . MET A 1 617 ? 20.215 1.154 -8.277 1.00 86.81 617 MET A N 1
ATOM 4701 C CA . MET A 1 617 ? 19.061 1.767 -7.621 1.00 86.81 617 MET A CA 1
ATOM 4702 C C . MET A 1 617 ? 19.310 1.972 -6.121 1.00 86.81 617 MET A C 1
ATOM 4704 O O . MET A 1 617 ? 19.106 3.078 -5.625 1.00 86.81 617 MET A O 1
ATOM 4708 N N . ASN A 1 618 ? 19.856 0.975 -5.412 1.00 87.56 618 ASN A N 1
ATOM 4709 C CA . ASN A 1 618 ? 20.253 1.111 -4.003 1.00 87.56 618 ASN A CA 1
ATOM 4710 C C . ASN A 1 618 ? 21.333 2.181 -3.800 1.00 87.56 618 ASN A C 1
ATOM 4712 O O . ASN A 1 618 ? 21.281 2.924 -2.823 1.00 87.56 618 ASN A O 1
ATOM 4716 N N . TYR A 1 619 ? 22.281 2.317 -4.733 1.00 84.62 619 TYR A N 1
ATOM 4717 C CA . TYR A 1 619 ? 23.248 3.414 -4.708 1.00 84.62 619 TYR A CA 1
ATOM 4718 C C . TYR A 1 619 ? 22.567 4.782 -4.853 1.00 84.62 619 TYR A C 1
ATOM 4720 O O . TYR A 1 619 ? 22.918 5.722 -4.138 1.00 84.62 619 TYR A O 1
ATOM 4728 N N . ALA A 1 620 ? 21.569 4.907 -5.732 1.00 89.06 620 ALA A N 1
ATOM 4729 C CA . ALA A 1 620 ? 20.829 6.155 -5.879 1.00 89.06 620 ALA A CA 1
ATOM 4730 C C . ALA A 1 620 ? 20.009 6.505 -4.630 1.00 89.06 620 ALA A C 1
ATOM 4732 O O . ALA A 1 620 ? 20.024 7.659 -4.198 1.00 89.06 620 ALA A O 1
ATOM 4733 N N . ILE A 1 621 ? 19.381 5.505 -4.007 1.00 93.44 621 ILE A N 1
ATOM 4734 C CA . ILE A 1 621 ? 18.704 5.643 -2.712 1.00 93.44 621 ILE A CA 1
ATOM 4735 C C . ILE A 1 621 ? 19.695 6.095 -1.632 1.00 93.44 621 ILE A C 1
ATOM 4737 O O . ILE A 1 621 ? 19.430 7.065 -0.927 1.00 93.44 621 ILE A O 1
ATOM 4741 N N . TYR A 1 622 ? 20.865 5.454 -1.530 1.00 91.62 622 TYR A N 1
ATOM 4742 C CA . TYR A 1 622 ? 21.919 5.854 -0.593 1.00 91.62 622 TYR A CA 1
ATOM 4743 C C . TYR A 1 622 ? 22.327 7.319 -0.801 1.00 91.62 622 TYR A C 1
ATOM 4745 O O . TYR A 1 622 ? 22.339 8.108 0.144 1.00 91.62 622 TYR A O 1
ATOM 4753 N N . LYS A 1 623 ? 22.612 7.719 -2.047 1.00 90.44 623 LYS A N 1
ATOM 4754 C CA . LYS A 1 623 ? 22.984 9.100 -2.382 1.00 90.44 623 LYS A CA 1
ATOM 4755 C C . LYS A 1 623 ? 21.894 10.094 -1.999 1.00 90.44 623 LYS A C 1
ATOM 4757 O O . LYS A 1 623 ? 22.218 11.125 -1.408 1.00 90.44 623 LYS A O 1
ATOM 4762 N N . TYR A 1 624 ? 20.631 9.777 -2.274 1.00 93.69 624 TYR A N 1
ATOM 4763 C CA . TYR A 1 624 ? 19.500 10.573 -1.815 1.00 93.69 624 TYR A CA 1
ATOM 4764 C C . TYR A 1 624 ? 19.471 10.677 -0.283 1.00 93.69 624 TYR A C 1
ATOM 4766 O O . TYR A 1 624 ? 19.493 11.794 0.229 1.00 93.69 624 TYR A O 1
ATOM 4774 N N . ASN A 1 625 ? 19.531 9.558 0.443 1.00 94.00 625 ASN A N 1
ATOM 4775 C CA . ASN A 1 625 ? 19.500 9.524 1.911 1.00 94.00 625 ASN A CA 1
ATOM 4776 C C . ASN A 1 625 ? 20.665 10.299 2.557 1.00 94.00 625 ASN A C 1
ATOM 4778 O O . ASN A 1 625 ? 20.522 10.816 3.658 1.00 94.00 625 ASN A O 1
ATOM 4782 N N . THR A 1 626 ? 21.815 10.424 1.881 1.00 91.44 626 THR A N 1
ATOM 4783 C CA . THR A 1 626 ? 22.935 11.259 2.364 1.00 91.44 626 THR A CA 1
ATOM 4784 C C . THR A 1 626 ? 22.752 12.761 2.137 1.00 91.44 626 THR A C 1
ATOM 4786 O O . THR A 1 626 ? 23.495 13.553 2.715 1.00 91.44 626 THR A O 1
ATOM 4789 N N . SER A 1 627 ? 21.799 13.173 1.297 1.00 90.62 627 SER A N 1
ATOM 4790 C CA . SER A 1 627 ? 21.480 14.586 1.079 1.00 90.62 627 SER A CA 1
ATOM 4791 C C . SER A 1 627 ? 20.701 15.172 2.260 1.00 90.62 627 SER A C 1
ATOM 4793 O O . SER A 1 627 ? 20.054 14.439 3.001 1.00 90.62 627 SER A O 1
ATOM 4795 N N . VAL A 1 628 ? 20.698 16.502 2.399 1.00 88.62 628 VAL A N 1
ATOM 4796 C CA . VAL A 1 628 ? 19.918 17.202 3.442 1.00 88.62 628 VAL A CA 1
ATOM 4797 C C . VAL A 1 628 ? 18.441 16.793 3.403 1.00 88.62 628 VAL A C 1
ATOM 4799 O O . VAL A 1 628 ? 17.838 16.539 4.438 1.00 88.62 628 VAL A O 1
ATOM 4802 N N . ILE A 1 629 ? 17.877 16.669 2.199 1.00 87.81 629 ILE A N 1
ATOM 4803 C CA . ILE A 1 629 ? 16.470 16.309 1.998 1.00 87.81 629 ILE A CA 1
ATOM 4804 C C . ILE A 1 629 ? 16.218 14.853 2.388 1.00 87.81 629 ILE A C 1
ATOM 4806 O O . ILE A 1 629 ? 15.281 14.571 3.129 1.00 87.81 629 ILE A O 1
ATOM 4810 N N . GLY A 1 630 ? 17.071 13.931 1.938 1.00 89.00 630 GLY A N 1
ATOM 4811 C CA . GLY A 1 630 ? 16.925 12.514 2.265 1.00 89.00 630 GLY A CA 1
ATOM 4812 C C . GLY A 1 630 ? 17.183 12.192 3.736 1.00 89.00 630 GLY A C 1
ATOM 4813 O O . GLY A 1 630 ? 16.642 11.213 4.226 1.00 89.00 630 GLY A O 1
ATOM 4814 N N . GLN A 1 631 ? 17.928 13.020 4.473 1.00 88.62 631 GLN A N 1
ATOM 4815 C CA . GLN A 1 631 ? 18.030 12.892 5.933 1.00 88.62 631 GLN A CA 1
ATOM 4816 C C . GLN A 1 631 ? 16.718 13.258 6.641 1.00 88.62 631 GLN A C 1
ATOM 4818 O O . GLN A 1 631 ? 16.411 12.686 7.682 1.00 88.62 631 GLN A O 1
ATOM 4823 N N . SER A 1 632 ? 15.941 14.198 6.086 1.00 84.62 632 SER A N 1
ATOM 4824 C CA . SER A 1 632 ? 14.622 14.572 6.618 1.00 84.62 632 SER A CA 1
ATOM 4825 C C . SER A 1 632 ? 13.515 13.602 6.197 1.00 84.62 632 SER A C 1
ATOM 4827 O O . SER A 1 632 ? 12.628 13.312 6.993 1.00 84.62 632 SER A O 1
ATOM 4829 N N . TYR A 1 633 ? 13.578 13.082 4.967 1.00 88.56 633 TYR A N 1
ATOM 4830 C CA . TYR A 1 633 ? 12.573 12.180 4.394 1.00 88.56 633 TYR A CA 1
ATOM 4831 C C . TYR A 1 633 ? 13.245 10.953 3.755 1.00 88.56 633 TYR A C 1
ATOM 4833 O O . TYR A 1 633 ? 13.300 10.852 2.523 1.00 88.56 633 TYR A O 1
ATOM 4841 N N . PRO A 1 634 ? 13.816 10.043 4.564 1.00 93.00 634 PRO A N 1
ATOM 4842 C CA . PRO A 1 634 ? 14.617 8.935 4.060 1.00 93.00 634 PRO A CA 1
ATOM 4843 C C . PRO A 1 634 ? 13.770 7.848 3.399 1.00 93.00 634 PRO A C 1
ATOM 4845 O O . PRO A 1 634 ? 12.668 7.522 3.841 1.00 93.00 634 PRO A O 1
ATOM 4848 N N . CYS A 1 635 ? 14.353 7.218 2.382 1.00 96.06 635 CYS A N 1
ATOM 4849 C CA . CYS A 1 635 ? 13.923 5.909 1.909 1.00 96.06 635 CYS A CA 1
ATOM 4850 C C . CYS A 1 635 ? 14.611 4.841 2.770 1.00 96.06 635 CYS A C 1
ATOM 4852 O O . CYS A 1 635 ? 15.799 4.561 2.594 1.00 96.06 635 CYS A O 1
ATOM 4854 N N . ASN A 1 636 ? 13.867 4.232 3.689 1.00 95.19 636 ASN A N 1
ATOM 4855 C CA . ASN A 1 636 ? 14.335 3.155 4.568 1.00 95.19 636 ASN A CA 1
ATOM 4856 C C . ASN A 1 636 ? 14.127 1.760 3.966 1.00 95.19 636 ASN A C 1
ATOM 4858 O O . ASN A 1 636 ? 14.222 0.757 4.670 1.00 95.19 636 ASN A O 1
ATOM 4862 N N . MET A 1 637 ? 13.873 1.702 2.661 1.00 94.38 637 MET A N 1
ATOM 4863 C CA . MET A 1 637 ? 13.735 0.478 1.887 1.00 94.38 637 MET A CA 1
ATOM 4864 C C . MET A 1 637 ? 14.936 0.303 0.956 1.00 94.38 637 MET A C 1
ATOM 4866 O O . MET A 1 637 ? 15.517 1.281 0.477 1.00 94.38 637 MET A O 1
ATOM 4870 N N . GLN A 1 638 ? 15.275 -0.946 0.656 1.00 92.00 638 GLN A N 1
ATOM 4871 C CA . GLN A 1 638 ? 16.274 -1.305 -0.346 1.00 92.00 638 GLN A CA 1
ATOM 4872 C C . GLN A 1 638 ? 15.797 -2.464 -1.211 1.00 92.00 638 GLN A C 1
ATOM 4874 O O . GLN A 1 638 ? 15.097 -3.369 -0.747 1.00 92.00 638 GLN A O 1
ATOM 4879 N N . TYR A 1 639 ? 16.244 -2.471 -2.461 1.00 87.50 639 TYR A N 1
ATOM 4880 C CA . TYR A 1 639 ? 16.024 -3.587 -3.361 1.00 87.50 639 TYR A CA 1
ATOM 4881 C C . TYR A 1 639 ? 16.864 -4.788 -2.937 1.00 87.50 639 TYR A C 1
ATOM 4883 O O . TYR A 1 639 ? 18.082 -4.686 -2.760 1.00 87.50 639 TYR A O 1
ATOM 4891 N N . ASN A 1 640 ? 16.217 -5.941 -2.840 1.00 82.06 640 ASN A N 1
ATOM 4892 C CA . ASN A 1 640 ? 16.841 -7.212 -2.531 1.00 82.06 640 ASN A CA 1
ATOM 4893 C C . ASN A 1 640 ? 16.438 -8.252 -3.581 1.00 82.06 640 ASN A C 1
ATOM 4895 O O . ASN A 1 640 ? 15.264 -8.404 -3.909 1.00 82.06 640 ASN A O 1
ATOM 4899 N N . ALA A 1 641 ? 17.427 -8.973 -4.108 1.00 67.81 641 ALA A N 1
ATOM 4900 C CA . ALA A 1 641 ? 17.226 -10.052 -5.073 1.00 67.81 641 ALA A CA 1
ATOM 4901 C C . ALA A 1 641 ? 17.255 -11.455 -4.422 1.00 67.81 641 ALA A C 1
ATOM 4903 O O . ALA A 1 641 ? 17.363 -12.447 -5.138 1.00 67.81 641 ALA A O 1
ATOM 4904 N N . GLY A 1 642 ? 17.207 -11.552 -3.084 1.00 59.66 642 GLY A N 1
ATOM 4905 C CA . GLY A 1 642 ? 17.175 -12.789 -2.287 1.00 59.66 642 GLY A CA 1
ATOM 4906 C C . GLY A 1 642 ? 18.481 -13.602 -2.303 1.00 59.66 642 GLY A C 1
ATOM 4907 O O . GLY A 1 642 ? 19.110 -13.774 -3.344 1.00 59.66 642 GLY A O 1
ATOM 4908 N N . ALA A 1 643 ? 18.897 -14.169 -1.166 1.00 48.12 643 ALA A N 1
ATOM 4909 C CA . ALA A 1 643 ? 20.113 -14.999 -1.085 1.00 48.12 643 ALA A CA 1
ATOM 4910 C C . ALA A 1 643 ? 19.943 -16.418 -1.678 1.00 48.12 643 ALA A C 1
ATOM 4912 O O . ALA A 1 643 ? 20.929 -17.035 -2.066 1.00 48.12 643 ALA A O 1
ATOM 4913 N N . SER A 1 644 ? 18.708 -16.926 -1.778 1.00 44.62 644 SER A N 1
ATOM 4914 C CA . SER A 1 644 ? 18.396 -18.318 -2.151 1.00 44.62 644 SER A CA 1
ATOM 4915 C C . SER A 1 644 ? 17.884 -18.522 -3.581 1.00 44.62 644 SER A C 1
ATOM 4917 O O . SER A 1 644 ? 17.698 -19.667 -3.985 1.00 44.62 644 SER A O 1
ATOM 4919 N N . LEU A 1 645 ? 17.646 -17.459 -4.363 1.00 45.53 645 LEU A N 1
ATOM 4920 C CA . LEU A 1 645 ? 17.106 -17.610 -5.724 1.00 45.53 645 LEU A CA 1
ATOM 4921 C C . LEU A 1 645 ? 18.219 -18.044 -6.682 1.00 45.53 645 LEU A C 1
ATOM 4923 O O . LEU A 1 645 ? 18.845 -17.207 -7.335 1.00 45.53 645 LEU A O 1
ATOM 4927 N N . ILE A 1 646 ? 18.471 -19.348 -6.728 1.00 42.97 646 ILE A N 1
ATOM 4928 C CA . ILE A 1 646 ? 19.025 -20.020 -7.896 1.00 42.97 646 ILE A CA 1
ATOM 4929 C C . ILE A 1 646 ? 17.806 -20.251 -8.812 1.00 42.97 646 ILE A C 1
ATOM 4931 O O . ILE A 1 646 ? 16.965 -21.087 -8.507 1.00 42.97 646 ILE A O 1
ATOM 4935 N N . TYR A 1 647 ? 17.667 -19.445 -9.872 1.00 45.62 647 TYR A N 1
ATOM 4936 C CA . TYR A 1 647 ? 16.603 -19.518 -10.899 1.00 45.62 647 TYR A CA 1
ATOM 4937 C C . TYR A 1 647 ? 15.139 -19.196 -10.507 1.00 45.62 647 TYR A C 1
ATOM 4939 O O . TYR A 1 647 ? 14.232 -19.649 -11.201 1.00 45.62 647 TYR A O 1
ATOM 4947 N N . ASP A 1 648 ? 14.855 -18.379 -9.486 1.00 45.81 648 ASP A N 1
ATOM 4948 C CA . ASP A 1 648 ? 13.485 -17.842 -9.332 1.00 45.81 648 ASP A CA 1
ATOM 4949 C C . ASP A 1 648 ? 13.320 -16.610 -10.240 1.00 45.81 648 ASP A C 1
ATOM 4951 O O . ASP A 1 648 ? 14.053 -15.628 -10.104 1.00 45.81 648 ASP A O 1
ATOM 4955 N N . ASN A 1 649 ? 12.413 -16.690 -11.215 1.00 57.84 649 ASN A N 1
ATOM 4956 C CA . ASN A 1 649 ? 12.192 -15.704 -12.279 1.00 57.84 649 ASN A CA 1
ATOM 4957 C C . ASN A 1 649 ? 11.389 -14.498 -11.758 1.00 57.84 649 ASN A C 1
ATOM 4959 O O . ASN A 1 649 ? 10.279 -14.260 -12.226 1.00 57.84 649 ASN A O 1
ATOM 4963 N N . ARG A 1 650 ? 11.906 -13.797 -10.737 1.00 69.06 650 ARG A N 1
ATOM 4964 C CA . ARG A 1 650 ? 11.249 -12.656 -10.073 1.00 69.06 650 ARG A CA 1
ATOM 4965 C C . ARG A 1 650 ? 12.112 -11.396 -10.106 1.00 69.06 650 ARG A C 1
ATOM 4967 O O . ARG A 1 650 ? 13.341 -11.471 -10.006 1.00 69.06 650 ARG A O 1
ATOM 4974 N N . TYR A 1 651 ? 11.462 -10.234 -10.157 1.00 78.56 651 TYR A N 1
ATOM 4975 C CA . TYR A 1 651 ? 12.138 -8.946 -10.004 1.00 78.56 651 TYR A CA 1
ATOM 4976 C C . TYR A 1 651 ? 12.664 -8.741 -8.571 1.00 78.56 651 TYR A C 1
ATOM 4978 O O . TYR A 1 651 ? 12.181 -9.368 -7.624 1.00 78.56 651 TYR A O 1
ATOM 4986 N N . PRO A 1 652 ? 13.662 -7.856 -8.374 1.00 79.56 652 PRO A N 1
ATOM 4987 C CA . PRO A 1 652 ? 14.128 -7.471 -7.049 1.00 79.56 652 PRO A CA 1
ATOM 4988 C C . PRO A 1 652 ? 13.011 -6.757 -6.288 1.00 79.56 652 PRO A C 1
ATOM 4990 O O . PRO A 1 652 ? 12.429 -5.800 -6.793 1.00 79.56 652 PRO A O 1
ATOM 4993 N N . GLN A 1 653 ? 12.761 -7.174 -5.053 1.00 86.06 653 GLN A N 1
ATOM 4994 C CA . GLN A 1 653 ? 11.705 -6.600 -4.221 1.00 86.06 653 GLN A CA 1
ATOM 4995 C C . GLN A 1 653 ? 12.262 -5.545 -3.268 1.00 86.06 653 GLN A C 1
ATOM 4997 O O . GLN A 1 653 ? 13.402 -5.652 -2.805 1.00 86.06 653 GLN A O 1
ATOM 5002 N N . LEU A 1 654 ? 11.448 -4.544 -2.925 1.00 89.88 654 LEU A N 1
ATOM 5003 C CA . LEU A 1 654 ? 11.771 -3.622 -1.840 1.00 89.88 654 LEU A CA 1
ATOM 5004 C C . LEU A 1 654 ? 11.563 -4.303 -0.485 1.00 89.88 654 LEU A C 1
ATOM 5006 O O . LEU A 1 654 ? 10.490 -4.811 -0.153 1.00 89.88 654 LEU A O 1
ATOM 5010 N N . SER A 1 655 ? 12.607 -4.272 0.329 1.00 89.88 655 SER A N 1
ATOM 5011 C CA . SER A 1 655 ? 12.634 -4.816 1.684 1.00 89.88 655 SER A CA 1
ATOM 5012 C C . SER A 1 655 ? 13.088 -3.745 2.666 1.00 89.88 655 SER A C 1
ATOM 5014 O O . SER A 1 655 ? 13.797 -2.815 2.279 1.00 89.88 655 SER A O 1
ATOM 5016 N N . SER A 1 656 ? 12.669 -3.870 3.926 1.00 88.56 656 SER A N 1
ATOM 5017 C CA . SER A 1 656 ? 13.070 -2.932 4.974 1.00 88.56 656 SER A CA 1
ATOM 5018 C C . SER A 1 656 ? 14.587 -2.968 5.192 1.00 88.56 656 SER A C 1
ATOM 5020 O O . SER A 1 656 ? 15.222 -4.025 5.121 1.00 88.56 656 SER A O 1
ATOM 5022 N N . GLY A 1 657 ? 15.170 -1.796 5.432 1.00 87.06 657 GLY A N 1
ATOM 5023 C CA . GLY A 1 657 ? 16.600 -1.577 5.620 1.00 87.06 657 GLY A CA 1
ATOM 5024 C C . GLY A 1 657 ? 17.155 -0.582 4.605 1.00 87.06 657 GLY A C 1
ATOM 5025 O O . GLY A 1 657 ? 17.194 -0.856 3.409 1.00 87.06 657 GLY A O 1
ATOM 5026 N N . ALA A 1 658 ? 17.630 0.569 5.083 1.00 86.31 658 ALA A N 1
ATOM 5027 C CA . ALA A 1 658 ? 18.221 1.590 4.225 1.00 86.31 658 ALA A CA 1
ATOM 5028 C C . ALA A 1 658 ? 19.582 1.138 3.647 1.00 86.31 658 ALA A C 1
ATOM 5030 O O . ALA A 1 658 ? 20.419 0.596 4.383 1.00 86.31 658 ALA A O 1
ATOM 5031 N N . PRO A 1 659 ? 19.874 1.438 2.369 1.00 85.44 659 PRO A N 1
ATOM 5032 C CA . PRO A 1 659 ? 21.218 1.319 1.816 1.00 85.44 659 PRO A CA 1
ATOM 5033 C C . PRO A 1 659 ? 22.232 2.147 2.623 1.00 85.44 659 PRO A C 1
ATOM 5035 O O . PRO A 1 659 ? 22.024 3.337 2.856 1.00 85.44 659 PRO A O 1
ATOM 5038 N N . ASN A 1 660 ? 23.347 1.535 3.039 1.00 78.94 660 ASN A N 1
ATOM 5039 C CA . ASN A 1 660 ? 24.387 2.188 3.848 1.00 78.94 660 ASN A CA 1
ATOM 5040 C C . ASN A 1 660 ? 25.743 2.293 3.128 1.00 78.94 660 ASN A C 1
ATOM 5042 O O . ASN A 1 660 ? 26.004 1.598 2.148 1.00 78.94 660 ASN A O 1
ATOM 5046 N N . SER A 1 661 ? 26.632 3.145 3.648 1.00 69.44 661 SER A N 1
ATOM 5047 C CA . SER A 1 661 ? 27.949 3.436 3.061 1.00 69.44 661 SER A CA 1
ATOM 5048 C C . SER A 1 661 ? 28.915 2.248 3.047 1.00 69.44 661 SER A C 1
ATOM 5050 O O . SER A 1 661 ? 29.754 2.169 2.151 1.00 69.44 661 SER A O 1
ATOM 5052 N N . ALA A 1 662 ? 28.797 1.322 4.006 1.00 64.62 662 ALA A N 1
ATOM 5053 C CA . ALA A 1 662 ? 29.608 0.105 4.058 1.00 64.62 662 ALA A CA 1
ATOM 5054 C C . ALA A 1 662 ? 29.234 -0.869 2.931 1.00 64.62 662 ALA A C 1
ATOM 5056 O O . ALA A 1 662 ? 30.092 -1.563 2.391 1.00 64.62 662 ALA A O 1
ATOM 5057 N N . THR A 1 663 ? 27.954 -0.876 2.550 1.00 65.44 663 THR A N 1
ATOM 5058 C CA . THR A 1 663 ? 27.402 -1.762 1.522 1.00 65.44 663 THR A CA 1
ATOM 5059 C C . THR A 1 663 ? 27.327 -1.093 0.156 1.00 65.44 663 THR A C 1
ATOM 5061 O O . THR A 1 663 ? 27.329 -1.809 -0.825 1.00 65.44 663 THR A O 1
ATOM 5064 N N . TYR A 1 664 ? 27.274 0.240 0.055 1.00 66.12 664 TYR A N 1
ATOM 5065 C CA . TYR A 1 664 ? 27.017 0.965 -1.200 1.00 66.12 664 TYR A CA 1
ATOM 5066 C C . TYR A 1 664 ? 27.921 2.199 -1.376 1.00 66.12 664 TYR A C 1
ATOM 5068 O O . TYR A 1 664 ? 27.455 3.312 -1.628 1.00 66.12 664 TYR A O 1
ATOM 5076 N N . SER A 1 665 ? 29.239 2.019 -1.246 1.00 61.19 665 SER A N 1
ATOM 5077 C CA . SER A 1 665 ? 30.216 3.088 -1.495 1.00 61.19 665 SER A CA 1
ATOM 5078 C C . SER A 1 665 ? 30.322 3.446 -2.991 1.00 61.19 665 SER A C 1
ATOM 5080 O O . SER A 1 665 ? 30.002 2.644 -3.875 1.00 61.19 665 SER A O 1
ATOM 5082 N N . ALA A 1 666 ? 30.826 4.652 -3.289 1.00 55.84 666 ALA A N 1
ATOM 5083 C CA . ALA A 1 666 ? 31.056 5.089 -4.668 1.00 55.84 666 ALA A CA 1
ATOM 5084 C C . ALA A 1 666 ? 32.029 4.166 -5.421 1.00 55.84 666 ALA A C 1
ATOM 5086 O O . ALA A 1 666 ? 31.802 3.898 -6.593 1.00 55.84 666 ALA A O 1
ATOM 5087 N N . SER A 1 667 ? 33.067 3.643 -4.762 1.00 53.06 667 SER A N 1
ATOM 5088 C CA . SER A 1 667 ? 34.028 2.718 -5.378 1.00 53.06 667 SER A CA 1
ATOM 5089 C C . SER A 1 667 ? 33.450 1.326 -5.620 1.00 53.06 667 SER A C 1
ATOM 5091 O O . SER A 1 667 ? 33.935 0.615 -6.489 1.00 53.06 667 SER A O 1
ATOM 5093 N N . SER A 1 668 ? 32.433 0.929 -4.853 1.00 51.25 668 SER A N 1
ATOM 5094 C CA . SER A 1 668 ? 31.953 -0.448 -4.854 1.00 51.25 668 SER A CA 1
ATOM 5095 C C . SER A 1 668 ? 30.700 -0.664 -5.700 1.00 51.25 668 SER A C 1
ATOM 5097 O O . SER A 1 668 ? 30.474 -1.806 -6.063 1.00 51.25 668 SER A O 1
ATOM 5099 N N . TYR A 1 669 ? 29.884 0.359 -6.009 1.00 56.72 669 TYR A N 1
ATOM 5100 C CA . TYR A 1 669 ? 28.569 0.172 -6.673 1.00 56.72 669 TYR A CA 1
ATOM 5101 C C . TYR A 1 669 ? 28.161 1.286 -7.641 1.00 56.72 669 TYR A C 1
ATOM 5103 O O . TYR A 1 669 ? 27.041 1.303 -8.157 1.00 56.72 669 TYR A O 1
ATOM 5111 N N . ASN A 1 670 ? 29.067 2.218 -7.928 1.00 57.06 670 ASN A N 1
ATOM 5112 C CA . ASN A 1 670 ? 28.905 3.087 -9.077 1.00 57.06 670 ASN A CA 1
ATOM 5113 C C . ASN A 1 670 ? 29.008 2.216 -10.341 1.00 57.06 670 ASN A C 1
ATOM 5115 O O . ASN A 1 670 ? 30.075 1.692 -10.656 1.00 57.06 670 ASN A O 1
ATOM 5119 N N . VAL A 1 671 ? 27.905 2.096 -11.082 1.00 50.62 671 VAL A N 1
ATOM 5120 C CA . VAL A 1 671 ? 27.816 1.333 -12.342 1.00 50.62 671 VAL A CA 1
ATOM 5121 C C . VAL A 1 671 ? 28.800 1.783 -13.429 1.00 50.62 671 VAL A C 1
ATOM 5123 O O . VAL A 1 671 ? 28.905 1.108 -14.440 1.00 50.62 671 VAL A O 1
ATOM 5126 N N . LEU A 1 672 ? 29.532 2.887 -13.265 1.00 43.78 672 LEU A N 1
ATOM 5127 C CA . LEU A 1 672 ? 30.665 3.247 -14.125 1.00 43.78 672 LEU A CA 1
ATOM 5128 C C . LEU A 1 672 ? 32.022 2.788 -13.594 1.00 43.78 672 LEU A C 1
ATOM 5130 O O . LEU A 1 672 ? 32.925 2.590 -14.393 1.00 43.78 672 LEU A O 1
ATOM 5134 N N . LEU A 1 673 ? 32.193 2.672 -12.275 1.00 45.91 673 LEU A N 1
ATOM 5135 C CA . LEU A 1 673 ? 33.450 2.227 -11.659 1.00 45.91 673 LEU A CA 1
ATOM 5136 C C . LEU A 1 673 ? 33.543 0.702 -11.566 1.00 45.91 673 LEU A C 1
ATOM 5138 O O . LEU A 1 673 ? 34.639 0.184 -11.456 1.00 45.91 673 LEU A O 1
ATOM 5142 N N . GLN A 1 674 ? 32.413 -0.008 -11.620 1.00 44.66 674 GLN A N 1
ATOM 5143 C CA . GLN A 1 674 ? 32.398 -1.465 -11.805 1.00 44.66 674 GLN A CA 1
ATOM 5144 C C . GLN A 1 674 ? 32.519 -1.888 -13.276 1.00 44.66 674 GLN A C 1
ATOM 5146 O O . GLN A 1 674 ? 32.744 -3.057 -13.555 1.00 44.66 674 GLN A O 1
ATOM 5151 N N . ASN A 1 675 ? 32.291 -0.956 -14.204 1.00 38.16 675 ASN A N 1
ATOM 5152 C CA . ASN A 1 675 ? 32.320 -1.216 -15.640 1.00 38.16 675 ASN A CA 1
ATOM 5153 C C . ASN A 1 675 ? 33.633 -0.722 -16.283 1.00 38.16 675 ASN A C 1
ATOM 5155 O O . ASN A 1 675 ? 34.075 -1.309 -17.261 1.00 38.16 675 ASN A O 1
ATOM 5159 N N . ASN A 1 676 ? 34.300 0.301 -15.750 1.00 31.83 676 ASN A N 1
ATOM 5160 C CA . ASN A 1 676 ? 35.685 0.622 -16.134 1.00 31.83 676 ASN A CA 1
ATOM 5161 C C . ASN A 1 676 ? 36.691 -0.184 -15.320 1.00 31.83 676 ASN A C 1
ATOM 5163 O O . ASN A 1 676 ? 37.824 -0.339 -15.832 1.00 31.83 676 ASN A O 1
#

Organism: NCBI:txid752555